Protein AF-A0A317ZR74-F1 (afdb_monomer_lite)

Radius of gyration: 25.2 Å; chains: 1; bounding box: 60×76×68 Å

Foldseek 3Di:
DDDDDDPVVVVVVVVVVPPPPPVPQDDVVVLLVVCPVVLVVFLPAFDPDLALLFPDAPVPLCVVLLLQLQLVVVVVNCVSLVVCVVVLPLVSLLVVLQVCLPPLVCVQVNLLSLLSSVLVVNLLSLVCQEPPDPSLVPRQQPPDHDPVSCVVSVNPPPDRDGSYYNVSVVSSLVSLVVVVVVPNLVSVVVVVVVVVLSRHPVSPSVLSVNCSVCVVSSHNPSVVVVLCVAWDQDPPVRATDGPDPVSVVSSLSSLSSNLSSNNLVSLLVNLRNCLQPDDLPPCSLVSNVLQLNLVSLVSSCVQQCDPVHNVPDQLLRLLLSQLLSCLSNVDCPSVCSVPDPPSPQDPVSSVVSNVVSVVSNVSRGHGRNDDSPPRSVVSHPD

pLDDT: mean 87.52, std 17.22, range [25.44, 98.75]

Structure (mmCIF, N/CA/C/O backbone):
data_AF-A0A317ZR74-F1
#
_entry.id   AF-A0A317ZR74-F1
#
loop_
_atom_site.group_PDB
_atom_site.id
_atom_site.type_symbol
_atom_site.label_atom_id
_atom_site.label_alt_id
_atom_site.label_comp_id
_atom_site.label_asym_id
_atom_site.label_entity_id
_atom_site.label_seq_id
_atom_site.pdbx_PDB_ins_code
_atom_site.Cartn_x
_atom_site.Cartn_y
_atom_site.Cartn_z
_atom_site.occupancy
_atom_site.B_iso_or_equiv
_atom_site.auth_seq_id
_atom_site.auth_comp_id
_atom_site.auth_asym_id
_atom_site.auth_atom_id
_atom_site.pdbx_PDB_model_num
ATOM 1 N N . MET A 1 1 ? 37.744 56.757 -29.478 1.00 31.23 1 MET A N 1
ATOM 2 C CA . MET A 1 1 ? 36.529 56.129 -28.914 1.00 31.23 1 MET A CA 1
ATOM 3 C C . MET A 1 1 ? 35.890 55.268 -29.986 1.00 31.23 1 MET A C 1
ATOM 5 O O . MET A 1 1 ? 35.156 55.768 -30.825 1.00 31.23 1 MET A O 1
ATOM 9 N N . THR A 1 2 ? 36.245 53.991 -30.012 1.00 25.44 2 THR A N 1
ATOM 10 C CA . THR A 1 2 ? 35.708 52.992 -30.938 1.00 25.44 2 THR A CA 1
ATOM 11 C C . THR A 1 2 ? 34.846 52.032 -30.126 1.00 25.44 2 THR A C 1
ATOM 13 O O . THR A 1 2 ? 35.337 51.338 -29.241 1.00 25.44 2 THR A O 1
ATOM 16 N N . PHE A 1 3 ? 33.536 52.047 -30.380 1.00 29.45 3 PHE A N 1
ATOM 17 C CA . PHE A 1 3 ? 32.583 51.124 -29.768 1.00 29.45 3 PHE A CA 1
ATOM 18 C C . PHE A 1 3 ? 32.804 49.715 -30.329 1.00 29.45 3 PHE A C 1
ATOM 20 O O . PHE A 1 3 ? 32.576 49.465 -31.513 1.00 29.45 3 PHE A O 1
ATOM 27 N N . TYR A 1 4 ? 33.231 48.789 -29.472 1.00 27.69 4 TYR A N 1
ATOM 28 C CA . TYR A 1 4 ? 33.306 47.366 -29.791 1.00 27.69 4 TYR A CA 1
ATOM 29 C C . TYR A 1 4 ? 31.882 46.783 -29.795 1.00 27.69 4 TYR A C 1
ATOM 31 O O . TYR A 1 4 ? 31.249 46.626 -28.751 1.00 27.69 4 TYR A O 1
ATOM 39 N N . ARG A 1 5 ? 31.347 46.492 -30.987 1.00 35.34 5 ARG A N 1
ATOM 40 C CA . ARG A 1 5 ? 30.096 45.740 -31.168 1.00 35.34 5 ARG A CA 1
ATOM 41 C C . ARG A 1 5 ? 30.362 44.269 -30.859 1.00 35.34 5 ARG A C 1
ATOM 43 O O . ARG A 1 5 ? 31.078 43.601 -31.596 1.00 35.34 5 ARG A O 1
ATOM 50 N N . ASN A 1 6 ? 29.773 43.776 -29.775 1.00 33.38 6 ASN A N 1
ATOM 51 C CA . ASN A 1 6 ? 29.879 42.385 -29.360 1.00 33.38 6 ASN A CA 1
ATOM 52 C C . ASN A 1 6 ? 29.002 41.471 -30.265 1.00 33.38 6 ASN A C 1
ATOM 54 O O . ASN A 1 6 ? 27.779 41.642 -30.284 1.00 33.38 6 ASN A O 1
ATOM 58 N N . PRO A 1 7 ? 29.579 40.496 -30.999 1.00 38.50 7 PRO A N 1
ATOM 59 C CA . PRO A 1 7 ? 28.842 39.578 -31.878 1.00 38.50 7 PRO A CA 1
ATOM 60 C C . PRO A 1 7 ? 27.993 38.530 -31.132 1.00 38.50 7 PRO A C 1
ATOM 62 O O . PRO A 1 7 ? 27.150 37.874 -31.745 1.00 38.50 7 PRO A O 1
ATOM 65 N N . TRP A 1 8 ? 28.133 38.411 -29.809 1.00 36.50 8 TRP A N 1
ATOM 66 C CA . TRP A 1 8 ? 27.355 37.486 -28.978 1.00 36.50 8 TRP A CA 1
ATOM 67 C C . TRP A 1 8 ? 25.913 37.958 -28.715 1.00 36.50 8 TRP A C 1
ATOM 69 O O . TRP A 1 8 ? 25.044 37.152 -28.387 1.00 36.50 8 TRP A O 1
ATOM 79 N N . ALA A 1 9 ? 25.611 39.241 -28.946 1.00 34.91 9 ALA A N 1
ATOM 80 C CA . ALA A 1 9 ? 24.276 39.800 -28.714 1.00 34.91 9 ALA A CA 1
ATOM 81 C C . ALA A 1 9 ? 23.217 39.347 -29.743 1.00 34.91 9 ALA A C 1
ATOM 83 O O . ALA A 1 9 ? 22.022 39.493 -29.497 1.00 34.91 9 ALA A O 1
ATOM 84 N N . ARG A 1 10 ? 23.624 38.774 -30.888 1.00 35.50 10 ARG A N 1
ATOM 85 C CA . ARG A 1 10 ? 22.688 38.276 -31.917 1.00 35.50 10 ARG A CA 1
ATOM 86 C C . ARG A 1 10 ? 22.263 36.819 -31.721 1.00 35.50 10 ARG A C 1
ATOM 88 O O . ARG A 1 10 ? 21.168 36.463 -32.141 1.00 35.50 10 ARG A O 1
ATOM 95 N N . TRP A 1 11 ? 23.058 36.008 -31.025 1.00 35.88 11 TRP A N 1
ATOM 96 C CA . TRP A 1 11 ? 22.705 34.612 -30.734 1.00 35.88 11 TRP A CA 1
ATOM 97 C C . TRP A 1 11 ? 21.828 34.463 -29.485 1.00 35.88 11 TRP A C 1
ATOM 99 O O . TRP A 1 11 ? 20.990 33.567 -29.432 1.00 35.88 11 TRP A O 1
ATOM 109 N N . ALA A 1 12 ? 21.916 35.405 -28.539 1.00 36.38 12 ALA A N 1
ATOM 110 C CA . ALA A 1 12 ? 20.999 35.473 -27.398 1.00 36.38 12 ALA A CA 1
ATOM 111 C C . ALA A 1 12 ? 19.546 35.791 -27.815 1.00 36.38 12 ALA A C 1
ATOM 113 O O . ALA A 1 12 ? 18.603 35.350 -27.165 1.00 36.38 12 ALA A O 1
ATOM 114 N N . ALA A 1 13 ? 19.351 36.502 -28.933 1.00 35.78 13 ALA A N 1
ATOM 115 C CA . ALA A 1 13 ? 18.021 36.840 -29.442 1.00 35.78 13 ALA A CA 1
ATOM 116 C C . ALA A 1 13 ? 17.365 35.710 -30.264 1.00 35.78 13 ALA A C 1
ATOM 118 O O . ALA A 1 13 ? 16.140 35.650 -30.320 1.00 35.78 13 ALA A O 1
ATOM 119 N N . LEU A 1 14 ? 18.145 34.792 -30.859 1.00 34.81 14 LEU A N 1
ATOM 120 C CA . LEU A 1 14 ? 17.600 33.619 -31.565 1.00 34.81 14 LEU A CA 1
ATOM 121 C C . LEU A 1 14 ? 17.382 32.402 -30.648 1.00 34.81 14 LEU A C 1
ATOM 123 O O . LEU A 1 14 ? 16.483 31.608 -30.906 1.00 34.81 14 LEU A O 1
ATOM 127 N N . GLY A 1 15 ? 18.153 32.264 -29.562 1.00 34.97 15 GLY A N 1
ATOM 128 C CA . GLY A 1 15 ? 17.985 31.173 -28.591 1.00 34.97 15 GLY A CA 1
ATOM 129 C C . GLY A 1 15 ? 16.793 31.346 -27.641 1.00 34.97 15 GLY A C 1
ATOM 130 O O . GLY A 1 15 ? 16.220 30.360 -27.187 1.00 34.97 15 GLY A O 1
ATOM 131 N N . CYS A 1 16 ? 16.369 32.585 -27.378 1.00 36.12 16 CYS A N 1
ATOM 132 C CA . CYS A 1 16 ? 15.245 32.872 -26.478 1.00 36.12 16 CYS A CA 1
ATOM 133 C C . CYS A 1 16 ? 13.857 32.793 -27.139 1.00 36.12 16 CYS A C 1
ATOM 135 O O . CYS A 1 16 ? 12.858 32.864 -26.428 1.00 36.12 16 CYS A O 1
ATOM 137 N N . LEU A 1 17 ? 13.762 32.614 -28.463 1.00 35.31 17 LEU A N 1
ATOM 138 C CA . LEU A 1 17 ? 12.467 32.522 -29.157 1.00 35.31 17 LEU A CA 1
ATOM 139 C C . LEU A 1 17 ? 11.985 31.085 -29.433 1.00 35.31 17 LEU A C 1
ATOM 141 O O . LEU A 1 17 ? 10.863 30.913 -29.899 1.00 35.31 17 LEU A O 1
ATOM 145 N N . LEU A 1 18 ? 12.781 30.055 -29.117 1.00 36.78 18 LEU A N 1
ATOM 146 C CA . LEU A 1 18 ? 12.437 28.642 -29.367 1.00 36.78 18 LEU A CA 1
ATOM 147 C C . LEU A 1 18 ? 12.151 27.807 -28.103 1.00 36.78 18 LEU A C 1
ATOM 149 O O . LEU A 1 18 ? 11.855 26.623 -28.218 1.00 36.78 18 LEU A O 1
ATOM 153 N N . MET A 1 19 ? 12.150 28.408 -26.907 1.00 40.16 19 MET A N 1
ATOM 154 C CA . MET A 1 19 ? 11.761 27.732 -25.652 1.00 40.16 19 MET A CA 1
ATOM 155 C C . MET A 1 19 ? 10.591 28.413 -24.927 1.00 40.16 19 MET A C 1
ATOM 157 O O . MET A 1 19 ? 10.515 28.420 -23.702 1.00 40.16 19 MET A O 1
ATOM 161 N N . LEU A 1 20 ? 9.649 28.975 -25.690 1.00 37.03 20 LEU A N 1
ATOM 162 C CA . LEU A 1 20 ? 8.372 29.490 -25.177 1.00 37.03 20 LEU A CA 1
ATOM 163 C C . LEU A 1 20 ? 7.161 28.737 -25.747 1.00 37.03 20 LEU A C 1
ATOM 165 O O . LEU A 1 20 ? 6.068 29.282 -25.831 1.00 37.03 20 LEU A O 1
ATOM 169 N N . ILE A 1 21 ? 7.327 27.453 -26.070 1.00 41.50 21 ILE A N 1
ATOM 170 C CA . ILE A 1 21 ? 6.215 26.507 -25.945 1.00 41.50 21 ILE A CA 1
ATOM 171 C C . ILE A 1 21 ? 6.414 25.836 -24.592 1.00 41.50 21 ILE A C 1
ATOM 173 O O . ILE A 1 21 ? 6.863 24.697 -24.493 1.00 41.50 21 ILE A O 1
ATOM 177 N N . THR A 1 22 ? 6.131 26.577 -23.520 1.00 42.84 22 THR A N 1
ATOM 178 C CA . THR A 1 22 ? 5.755 25.908 -22.280 1.00 42.84 22 THR A CA 1
ATOM 179 C C . THR A 1 22 ? 4.510 25.117 -22.655 1.00 42.84 22 THR A C 1
ATOM 181 O O . THR A 1 22 ? 3.455 25.689 -22.919 1.00 42.84 22 THR A O 1
ATOM 184 N N . ALA A 1 23 ? 4.642 23.802 -22.834 1.00 47.22 23 ALA A N 1
ATOM 185 C CA . ALA A 1 23 ? 3.470 22.953 -22.929 1.00 47.22 23 ALA A CA 1
ATOM 186 C C . ALA A 1 23 ? 2.698 23.216 -21.634 1.00 47.22 23 ALA A C 1
ATOM 188 O O . ALA A 1 23 ? 3.169 22.862 -20.553 1.00 47.22 23 ALA A O 1
ATOM 189 N N . CYS A 1 24 ? 1.595 23.966 -21.716 1.00 59.62 24 CYS A N 1
ATOM 190 C CA . CYS A 1 24 ? 0.760 24.227 -20.557 1.00 59.62 24 CYS A CA 1
ATOM 191 C C . CYS A 1 24 ? 0.446 22.870 -19.933 1.00 59.62 24 CYS A C 1
ATOM 193 O O . CYS A 1 24 ? -0.067 21.986 -20.625 1.00 59.62 24 CYS A O 1
ATOM 195 N N . LYS A 1 25 ? 0.807 22.693 -18.655 1.00 67.44 25 LYS A N 1
ATOM 196 C CA . LYS A 1 25 ? 0.519 21.463 -17.916 1.00 67.44 25 LYS A CA 1
ATOM 197 C C . LYS A 1 25 ? -0.962 21.112 -18.142 1.00 67.44 25 LYS A C 1
ATOM 199 O O . LYS A 1 25 ? -1.789 22.024 -18.015 1.00 67.44 25 LYS A O 1
ATOM 204 N N . PRO A 1 26 ? -1.304 19.862 -18.512 1.00 79.81 26 PRO A N 1
ATOM 205 C CA . PRO A 1 26 ? -2.685 19.495 -18.802 1.00 79.81 26 PRO A CA 1
ATOM 206 C C . PRO A 1 26 ? -3.620 19.927 -17.668 1.00 79.81 26 PRO A C 1
ATOM 208 O O . PRO A 1 26 ? -3.304 19.724 -16.496 1.00 79.81 26 PRO A O 1
ATOM 211 N N . ASN A 1 27 ? -4.742 20.563 -18.012 1.00 86.88 27 ASN A N 1
ATOM 212 C CA . ASN A 1 27 ? -5.733 21.002 -17.034 1.00 86.88 27 ASN A CA 1
ATOM 213 C C . ASN A 1 27 ? -6.585 19.798 -16.597 1.00 86.88 27 ASN A C 1
ATOM 215 O O . ASN A 1 27 ? -7.339 19.304 -17.438 1.00 86.88 27 ASN A O 1
ATOM 219 N N . PRO A 1 28 ? -6.551 19.371 -15.318 1.00 91.00 28 PRO A N 1
ATOM 220 C CA . PRO A 1 28 ? -7.302 18.200 -14.860 1.00 91.00 28 PRO A CA 1
ATOM 221 C C . PRO A 1 28 ? -8.818 18.303 -15.060 1.00 91.00 28 PRO A C 1
ATOM 223 O O . PRO A 1 28 ? -9.496 17.287 -15.154 1.00 91.00 28 PRO A O 1
ATOM 226 N N . GLN A 1 29 ? -9.364 19.518 -15.194 1.00 93.44 29 GLN A N 1
ATOM 227 C CA . GLN A 1 29 ? -10.785 19.710 -15.504 1.00 93.44 29 GLN A CA 1
ATOM 228 C C . GLN A 1 29 ? -11.183 19.051 -16.832 1.00 93.44 29 GLN A C 1
ATOM 230 O O . GLN A 1 29 ? -12.278 18.511 -16.961 1.00 93.44 29 GLN A O 1
ATOM 235 N N . ASN A 1 30 ? -10.276 19.074 -17.812 1.00 94.06 30 ASN A N 1
ATOM 236 C CA . ASN A 1 30 ? -10.508 18.506 -19.138 1.00 94.06 30 ASN A CA 1
ATOM 237 C C . ASN A 1 30 ? -10.466 16.973 -19.124 1.00 94.06 30 ASN A C 1
ATOM 239 O O . ASN A 1 30 ? -10.882 16.348 -20.096 1.00 94.06 30 ASN A O 1
ATOM 243 N N . ASP A 1 31 ? -9.967 16.371 -18.045 1.00 95.88 31 ASP A N 1
ATOM 244 C CA . ASP A 1 31 ? -9.859 14.924 -17.915 1.00 95.88 31 ASP A CA 1
ATOM 245 C C . ASP A 1 31 ? -11.181 14.294 -17.432 1.00 95.88 31 ASP A C 1
ATOM 247 O O . ASP A 1 31 ? -11.420 13.113 -17.678 1.00 95.88 31 ASP A O 1
ATOM 251 N N . ILE A 1 32 ? -12.065 15.067 -16.779 1.00 97.06 32 ILE A N 1
ATOM 252 C CA . ILE A 1 32 ? -13.319 14.573 -16.177 1.00 97.06 32 ILE A CA 1
ATOM 253 C C . ILE A 1 32 ? -14.154 13.726 -17.156 1.00 97.06 32 ILE A C 1
ATOM 255 O O . ILE A 1 32 ? -14.563 12.628 -16.763 1.00 97.06 32 ILE A O 1
ATOM 259 N N . PRO A 1 33 ? -14.400 14.153 -18.416 1.00 97.44 33 PRO A N 1
ATOM 260 C CA . PRO A 1 33 ? -15.201 13.373 -19.360 1.00 97.44 33 PRO A CA 1
ATOM 261 C C . PRO A 1 33 ? -14.651 11.967 -19.640 1.00 97.44 33 PRO A C 1
ATOM 263 O O . PRO A 1 33 ? -15.440 11.041 -19.811 1.00 97.44 33 PRO A O 1
ATOM 266 N N . TYR A 1 34 ? -13.327 11.772 -19.614 1.00 97.56 34 TYR A N 1
ATOM 267 C CA . TYR A 1 34 ? -12.697 10.471 -19.893 1.00 97.56 34 TYR A CA 1
ATOM 268 C C . TYR A 1 34 ? -13.039 9.418 -18.833 1.00 97.56 34 TYR A C 1
ATOM 270 O O . TYR A 1 34 ? -13.152 8.233 -19.136 1.00 97.56 34 TYR A O 1
ATOM 278 N N . PHE A 1 35 ? -13.261 9.845 -17.589 1.00 98.25 35 PHE A N 1
ATOM 279 C CA . PHE A 1 35 ? -13.570 8.951 -16.475 1.00 98.25 35 PHE A CA 1
ATOM 280 C C . PHE A 1 35 ? -15.071 8.779 -16.222 1.00 98.25 35 PHE A C 1
ATOM 282 O O . PHE A 1 35 ? -15.437 7.939 -15.402 1.00 98.25 35 PHE A O 1
ATOM 289 N N . GLN A 1 36 ? -15.954 9.537 -16.887 1.00 96.94 36 GLN A N 1
ATOM 290 C CA . GLN A 1 36 ? -17.391 9.536 -16.572 1.00 96.94 36 GLN A CA 1
ATOM 291 C C . GLN A 1 36 ? -18.010 8.138 -16.649 1.00 96.94 36 GLN A C 1
ATOM 293 O O . GLN A 1 36 ? -18.626 7.700 -15.677 1.00 96.94 36 GLN A O 1
ATOM 298 N N . ALA A 1 37 ? -17.801 7.424 -17.759 1.00 97.50 37 ALA A N 1
ATOM 299 C CA . ALA A 1 37 ? -18.329 6.072 -17.934 1.00 97.50 37 ALA A CA 1
ATOM 300 C C . ALA A 1 37 ? -17.749 5.097 -16.896 1.00 97.50 37 ALA A C 1
ATOM 302 O O . ALA A 1 37 ? -18.488 4.342 -16.268 1.00 97.50 37 ALA A O 1
ATOM 303 N N . PHE A 1 38 ? -16.435 5.168 -16.655 1.00 98.00 38 PHE A N 1
ATOM 304 C CA . PHE A 1 38 ? -15.756 4.337 -15.659 1.00 98.00 38 PHE A CA 1
ATOM 305 C C . PHE A 1 38 ? -16.308 4.557 -14.242 1.00 98.00 38 PHE A C 1
ATOM 307 O O . PHE A 1 38 ? -16.599 3.590 -13.540 1.00 98.00 38 PHE A O 1
ATOM 314 N N . ILE A 1 39 ? -16.495 5.815 -13.833 1.00 98.00 39 ILE A N 1
ATOM 315 C CA . ILE A 1 39 ? -17.042 6.168 -12.519 1.00 98.00 39 ILE A CA 1
ATOM 316 C C . ILE A 1 39 ? -18.491 5.696 -12.394 1.00 98.00 39 ILE A C 1
ATOM 318 O O . ILE A 1 39 ? -18.825 5.068 -11.395 1.00 98.00 39 ILE A O 1
ATOM 322 N N . GLN A 1 40 ? -19.346 5.988 -13.380 1.00 97.00 40 GLN A N 1
ATOM 323 C CA . GLN A 1 40 ? -20.765 5.607 -13.345 1.00 97.00 40 GLN A CA 1
ATOM 324 C C . GLN A 1 40 ? -20.948 4.095 -13.210 1.00 97.00 40 GLN A C 1
ATOM 326 O O . GLN A 1 40 ? -21.820 3.638 -12.476 1.00 97.00 40 GLN A O 1
ATOM 331 N N . GLU A 1 41 ? -20.106 3.323 -13.892 1.00 96.31 41 GLU A N 1
ATOM 332 C CA . GLU A 1 41 ? -20.169 1.871 -13.849 1.00 96.31 41 GLU A CA 1
ATOM 333 C C . GLU A 1 41 ? -19.687 1.289 -12.505 1.00 96.31 41 GLU A C 1
ATOM 335 O O . GLU A 1 41 ? -20.208 0.263 -12.074 1.00 96.31 41 GLU A O 1
ATOM 340 N N . ASN A 1 42 ? -18.715 1.917 -11.831 1.00 96.38 42 ASN A N 1
ATOM 341 C CA . ASN A 1 42 ? -17.979 1.265 -10.737 1.00 96.38 42 ASN A CA 1
ATOM 342 C C . ASN A 1 42 ? -18.142 1.911 -9.352 1.00 96.38 42 ASN A C 1
ATOM 344 O O . ASN A 1 42 ? -17.851 1.262 -8.353 1.00 96.38 42 ASN A O 1
ATOM 348 N N . ASN A 1 43 ? -18.622 3.152 -9.241 1.00 91.62 43 ASN A N 1
ATOM 349 C CA . ASN A 1 43 ? -18.680 3.874 -7.958 1.00 91.62 43 ASN A CA 1
ATOM 350 C C . ASN A 1 43 ? -19.657 3.288 -6.920 1.00 91.62 43 ASN A C 1
ATOM 352 O O . ASN A 1 43 ? -19.587 3.650 -5.748 1.00 91.62 43 ASN A O 1
ATOM 356 N N . HIS A 1 44 ? -20.570 2.418 -7.346 1.00 92.25 44 HIS A N 1
ATOM 357 C CA . HIS A 1 44 ? -21.580 1.767 -6.511 1.00 92.25 44 HIS A CA 1
ATOM 358 C C . HIS A 1 44 ? -21.293 0.276 -6.289 1.00 92.25 44 HIS A C 1
ATOM 360 O O . HIS A 1 44 ? -21.968 -0.362 -5.485 1.00 92.25 44 HIS A O 1
ATOM 366 N N . ARG A 1 45 ? -20.323 -0.294 -7.015 1.00 93.62 45 ARG A N 1
ATOM 367 C CA . ARG A 1 45 ? -19.923 -1.697 -6.875 1.00 93.62 45 ARG A CA 1
ATOM 368 C C . ARG A 1 45 ? -18.959 -1.808 -5.707 1.00 93.62 45 ARG A C 1
ATOM 370 O O . ARG A 1 45 ? -18.016 -1.027 -5.659 1.00 93.62 45 ARG A O 1
ATOM 377 N N . ILE A 1 46 ? -19.194 -2.759 -4.811 1.00 93.62 46 ILE A N 1
ATOM 378 C CA . ILE A 1 46 ? -18.320 -3.090 -3.680 1.00 93.62 46 ILE A CA 1
ATOM 379 C C . ILE A 1 46 ? -17.774 -4.491 -3.937 1.00 93.62 46 ILE A C 1
ATOM 381 O O . ILE A 1 46 ? -18.539 -5.384 -4.297 1.00 93.62 46 ILE A O 1
ATOM 385 N N . ALA A 1 47 ? -16.460 -4.662 -3.826 1.00 95.44 47 ALA A N 1
ATOM 386 C CA . ALA A 1 47 ? -15.814 -5.939 -4.082 1.00 95.44 47 ALA A CA 1
ATOM 387 C C . ALA A 1 47 ? -15.920 -6.867 -2.868 1.00 95.44 47 ALA A C 1
ATOM 389 O O . ALA A 1 47 ? -15.556 -6.484 -1.754 1.00 95.44 47 ALA A O 1
ATOM 390 N N . ASP A 1 48 ? -16.342 -8.107 -3.116 1.00 95.94 48 ASP A N 1
ATOM 391 C CA . ASP A 1 48 ? -16.427 -9.147 -2.086 1.00 95.94 48 ASP A CA 1
ATOM 392 C C . ASP A 1 48 ? -15.050 -9.717 -1.714 1.00 95.94 48 ASP A C 1
ATOM 394 O O . ASP A 1 48 ? -14.839 -10.127 -0.576 1.00 95.94 48 ASP A O 1
ATOM 398 N N . ASP A 1 49 ? -14.101 -9.745 -2.660 1.00 97.88 49 ASP A N 1
ATOM 399 C CA . ASP A 1 49 ? -12.731 -10.208 -2.415 1.00 97.88 49 ASP A CA 1
ATOM 400 C C . ASP A 1 49 ? -11.921 -9.108 -1.694 1.00 97.88 49 ASP A C 1
ATOM 402 O O . ASP A 1 49 ? -11.599 -8.078 -2.307 1.00 97.88 49 ASP A O 1
ATOM 406 N N . PRO A 1 50 ? -11.542 -9.297 -0.412 1.00 96.81 50 PRO A N 1
ATOM 407 C CA . PRO A 1 50 ? -10.768 -8.304 0.336 1.00 96.81 50 PRO A CA 1
ATOM 408 C C . PRO A 1 50 ? -9.354 -8.102 -0.224 1.00 96.81 50 PRO A C 1
ATOM 410 O O . PRO A 1 50 ? -8.726 -7.080 0.045 1.00 96.81 50 PRO A O 1
ATOM 413 N N . TYR A 1 51 ? -8.861 -9.044 -1.032 1.00 98.19 51 TYR A N 1
ATOM 414 C CA . TYR A 1 51 ? -7.527 -9.020 -1.621 1.00 98.19 51 TYR A CA 1
ATOM 415 C C . TYR A 1 51 ? -7.530 -8.627 -3.102 1.00 98.19 51 TYR A C 1
ATOM 417 O O . TYR A 1 51 ? -6.498 -8.756 -3.764 1.00 98.19 51 TYR A O 1
ATOM 425 N N . ILE A 1 52 ? -8.658 -8.148 -3.647 1.00 97.94 52 ILE A N 1
ATOM 426 C CA . ILE A 1 52 ? -8.782 -7.840 -5.082 1.00 97.94 52 ILE A CA 1
ATOM 427 C C . ILE A 1 52 ? -7.738 -6.826 -5.569 1.00 97.94 52 ILE A C 1
ATOM 429 O O . ILE A 1 52 ? -7.210 -6.977 -6.665 1.00 97.94 52 ILE A O 1
ATOM 433 N N . SER A 1 53 ? -7.388 -5.855 -4.721 1.00 97.44 53 SER A N 1
ATOM 434 C CA . SER A 1 53 ? -6.376 -4.824 -5.001 1.00 97.44 53 SER A CA 1
ATOM 435 C C . SER A 1 53 ? -5.008 -5.117 -4.381 1.00 97.44 53 SER A C 1
ATOM 437 O O . SER A 1 53 ? -4.143 -4.240 -4.353 1.00 97.44 53 SER A O 1
ATOM 439 N N . SER A 1 54 ? -4.821 -6.317 -3.828 1.00 97.69 54 SER A N 1
ATOM 440 C CA . SER A 1 54 ? -3.601 -6.690 -3.120 1.00 97.69 54 SER A CA 1
ATOM 441 C C . SER A 1 54 ? -2.496 -7.085 -4.101 1.00 97.69 54 SER A C 1
ATOM 443 O O . SER A 1 54 ? -2.723 -7.877 -5.015 1.00 97.69 54 SER A O 1
ATOM 445 N N . THR A 1 55 ? -1.283 -6.572 -3.900 1.00 96.12 55 THR A N 1
ATOM 446 C CA . THR A 1 55 ? -0.101 -6.862 -4.732 1.00 96.12 55 THR A CA 1
ATOM 447 C C . THR A 1 55 ? 0.440 -8.277 -4.524 1.00 96.12 55 THR A C 1
ATOM 449 O O . THR A 1 55 ? 1.140 -8.797 -5.394 1.00 96.12 55 THR A O 1
ATOM 452 N N . VAL A 1 56 ? 0.111 -8.874 -3.379 1.00 96.88 56 VAL A N 1
ATOM 453 C CA . VAL A 1 56 ? 0.351 -10.265 -2.968 1.00 96.88 56 VAL A CA 1
ATOM 454 C C . VAL A 1 56 ? -0.828 -10.732 -2.109 1.00 96.88 56 VAL A C 1
ATOM 456 O O . VAL A 1 56 ? -1.500 -9.910 -1.481 1.00 96.88 56 VAL A O 1
ATOM 459 N N . ARG A 1 57 ? -1.102 -12.033 -2.057 1.00 97.12 57 ARG A N 1
ATOM 460 C CA . ARG A 1 57 ? -2.247 -12.643 -1.361 1.00 97.12 57 ARG A CA 1
ATOM 461 C C . ARG A 1 57 ? -1.796 -13.637 -0.284 1.00 97.12 57 ARG A C 1
ATOM 463 O O . ARG A 1 57 ? -0.671 -14.128 -0.351 1.00 97.12 57 ARG A O 1
ATOM 470 N N . PRO A 1 58 ? -2.660 -13.982 0.692 1.00 97.62 58 PRO A N 1
ATOM 471 C CA . PRO A 1 58 ? -2.360 -15.051 1.640 1.00 97.62 58 PRO A CA 1
ATOM 472 C C . PRO A 1 58 ? -1.907 -16.330 0.928 1.00 97.62 58 PRO A C 1
ATOM 474 O O . PRO A 1 58 ? -2.561 -16.790 -0.007 1.00 97.62 58 PRO A O 1
ATOM 477 N N . GLY A 1 59 ? -0.789 -16.894 1.380 1.00 96.62 59 GLY A N 1
ATOM 478 C CA . GLY A 1 59 ? -0.130 -18.037 0.741 1.00 96.62 59 GLY A CA 1
ATOM 479 C C . GLY A 1 59 ? 1.050 -17.656 -0.159 1.00 96.62 59 GLY A C 1
ATOM 480 O O . GLY A 1 59 ? 1.945 -18.480 -0.339 1.00 96.62 59 GLY A O 1
ATOM 481 N N . ASP A 1 60 ? 1.121 -16.413 -0.650 1.00 97.06 60 ASP A N 1
ATOM 482 C CA . ASP A 1 60 ? 2.314 -15.922 -1.341 1.00 97.06 60 ASP A CA 1
ATOM 483 C C . ASP A 1 60 ? 3.469 -15.752 -0.350 1.00 97.06 60 ASP A C 1
ATOM 485 O O . ASP A 1 60 ? 3.298 -15.209 0.744 1.00 97.06 60 ASP A O 1
ATOM 489 N N . LYS A 1 61 ? 4.682 -16.141 -0.763 1.00 96.19 61 LYS A N 1
ATOM 490 C CA . LYS A 1 61 ? 5.886 -16.120 0.090 1.00 96.19 61 LYS A CA 1
ATOM 491 C C . LYS A 1 61 ? 6.159 -14.757 0.747 1.00 96.19 61 LYS A C 1
ATOM 493 O O . LYS A 1 61 ? 6.648 -14.699 1.868 1.00 96.19 61 LYS A O 1
ATOM 498 N N . MET A 1 62 ? 5.834 -13.663 0.053 1.00 97.06 62 MET A N 1
ATOM 499 C CA . MET A 1 62 ? 6.090 -12.297 0.518 1.00 97.06 62 MET A CA 1
ATOM 500 C C . MET A 1 62 ? 4.919 -11.688 1.294 1.00 97.06 62 MET A C 1
ATOM 502 O O . MET A 1 62 ? 5.083 -10.608 1.856 1.00 97.06 62 MET A O 1
ATOM 506 N N . TYR A 1 63 ? 3.749 -12.332 1.348 1.00 98.31 63 TYR A N 1
ATOM 507 C CA . TYR A 1 63 ? 2.532 -11.714 1.879 1.00 98.31 63 TYR A CA 1
ATOM 508 C C . TYR A 1 63 ? 2.685 -11.248 3.331 1.00 98.31 63 TYR A C 1
ATOM 510 O O . TYR A 1 63 ? 2.568 -10.054 3.601 1.00 98.31 63 TYR A O 1
ATOM 518 N N . GLU A 1 64 ? 3.037 -12.148 4.251 1.00 97.62 64 GLU A N 1
ATOM 519 C CA . GLU A 1 64 ? 3.181 -11.798 5.673 1.00 97.62 64 GLU A CA 1
ATOM 520 C C . GLU A 1 64 ? 4.293 -10.766 5.910 1.00 97.62 64 GLU A C 1
ATOM 522 O O . GLU A 1 64 ? 4.161 -9.873 6.752 1.00 97.62 64 GLU A O 1
ATOM 527 N N . ILE A 1 65 ? 5.369 -10.830 5.122 1.00 98.19 65 ILE A N 1
ATOM 528 C CA . ILE A 1 65 ? 6.471 -9.866 5.187 1.00 98.19 65 ILE A CA 1
ATOM 529 C C . ILE A 1 65 ? 5.965 -8.475 4.793 1.00 98.19 65 ILE A C 1
ATOM 531 O O . ILE A 1 65 ? 6.154 -7.519 5.545 1.00 98.19 65 ILE A O 1
ATOM 535 N N . LEU A 1 66 ? 5.287 -8.341 3.649 1.00 98.00 66 LEU A N 1
ATOM 536 C CA . LEU A 1 66 ? 4.814 -7.042 3.163 1.00 98.00 66 LEU A CA 1
ATOM 537 C C . LEU A 1 66 ? 3.689 -6.468 4.030 1.00 98.00 66 LEU A C 1
ATOM 539 O O . LEU A 1 66 ? 3.687 -5.262 4.287 1.00 98.00 66 LEU A O 1
ATOM 543 N N . VAL A 1 67 ? 2.797 -7.311 4.563 1.00 97.69 67 VAL A N 1
ATOM 544 C CA . VAL A 1 67 ? 1.806 -6.903 5.573 1.00 97.69 67 VAL A CA 1
ATOM 545 C C . VAL A 1 67 ? 2.502 -6.247 6.768 1.00 97.69 67 VAL A C 1
ATOM 547 O O . VAL A 1 67 ? 2.121 -5.151 7.189 1.00 97.69 67 VAL A O 1
ATOM 550 N N . ASN A 1 68 ? 3.551 -6.876 7.302 1.00 97.25 68 ASN A N 1
ATOM 551 C CA . ASN A 1 68 ? 4.251 -6.367 8.479 1.00 97.25 68 ASN A CA 1
ATOM 552 C C . ASN A 1 68 ? 5.158 -5.167 8.178 1.00 97.25 68 ASN A C 1
ATOM 554 O O . ASN A 1 68 ? 5.283 -4.285 9.031 1.00 97.25 68 ASN A O 1
ATOM 558 N N . ILE A 1 69 ? 5.692 -5.049 6.958 1.00 97.06 69 ILE A N 1
ATOM 559 C CA . ILE A 1 69 ? 6.347 -3.818 6.495 1.00 97.06 69 ILE A CA 1
ATOM 560 C C . ILE A 1 69 ? 5.353 -2.646 6.521 1.00 97.06 69 ILE A C 1
ATOM 562 O O . ILE A 1 69 ? 5.685 -1.590 7.059 1.00 97.06 69 ILE A O 1
ATOM 566 N N . GLN A 1 70 ? 4.128 -2.818 6.009 1.00 95.88 70 GLN A N 1
ATOM 567 C CA . GLN A 1 70 ? 3.110 -1.751 6.007 1.00 95.88 70 GLN A CA 1
ATOM 568 C C . GLN A 1 70 ? 2.683 -1.317 7.412 1.00 95.88 70 GLN A C 1
ATOM 570 O O . GLN A 1 70 ? 2.359 -0.151 7.641 1.00 95.88 70 GLN A O 1
ATOM 575 N N . ARG A 1 71 ? 2.711 -2.255 8.359 1.00 94.81 71 ARG A N 1
ATOM 576 C CA . ARG A 1 71 ? 2.404 -2.030 9.779 1.00 94.81 71 ARG A CA 1
ATOM 577 C C . ARG A 1 71 ? 3.579 -1.454 10.572 1.00 94.81 71 ARG A C 1
ATOM 579 O O . ARG A 1 71 ? 3.396 -1.053 11.717 1.00 94.81 71 ARG A O 1
ATOM 586 N N . GLY A 1 72 ? 4.781 -1.438 9.992 1.00 93.44 72 GLY A N 1
ATOM 587 C CA . GLY A 1 72 ? 6.009 -1.040 10.680 1.00 93.44 72 GLY A CA 1
ATOM 588 C C . GLY A 1 72 ? 6.492 -2.039 11.739 1.00 93.44 72 GLY A C 1
ATOM 589 O O . GLY A 1 72 ? 7.270 -1.658 12.613 1.00 93.44 72 GLY A O 1
ATOM 590 N N . ASN A 1 73 ? 6.061 -3.304 11.674 1.00 94.38 73 ASN A N 1
ATOM 591 C CA . ASN A 1 73 ? 6.465 -4.361 12.605 1.00 94.38 73 ASN A CA 1
ATOM 592 C C . ASN A 1 73 ? 7.812 -4.981 12.187 1.00 94.38 73 ASN A C 1
ATOM 594 O O . ASN A 1 73 ? 7.889 -6.126 11.743 1.00 94.38 73 ASN A O 1
ATOM 598 N N . TRP A 1 74 ? 8.885 -4.193 12.295 1.00 93.44 74 TRP A N 1
ATOM 599 C CA . TRP A 1 74 ? 10.225 -4.584 11.842 1.00 93.44 74 TRP A CA 1
ATOM 600 C C . TRP A 1 74 ? 10.780 -5.870 12.472 1.00 93.44 74 TRP A C 1
ATOM 602 O O . TRP A 1 74 ? 11.376 -6.641 11.726 1.00 93.44 74 TRP A O 1
ATOM 612 N N . PRO A 1 75 ? 10.592 -6.158 13.779 1.00 93.31 75 PRO A N 1
ATOM 613 C CA . PRO A 1 75 ? 11.072 -7.413 14.360 1.00 93.31 75 PRO A CA 1
ATOM 614 C C . PRO A 1 75 ? 10.520 -8.654 13.647 1.00 93.31 75 PRO A C 1
ATOM 616 O O . PRO A 1 75 ? 11.288 -9.545 13.298 1.00 93.31 75 PRO A O 1
ATOM 619 N N . LEU A 1 76 ? 9.213 -8.676 13.360 1.00 95.12 76 LEU A N 1
ATOM 620 C CA . LEU A 1 76 ? 8.587 -9.792 12.650 1.00 95.12 76 LEU A CA 1
ATOM 621 C C . LEU A 1 76 ? 8.981 -9.826 11.165 1.00 95.12 76 LEU A C 1
ATOM 623 O O . LEU A 1 76 ? 9.129 -10.899 10.589 1.00 95.12 76 LEU A O 1
ATOM 627 N N . VAL A 1 77 ? 9.196 -8.660 10.542 1.00 97.12 77 VAL A N 1
ATOM 628 C CA . VAL A 1 77 ? 9.739 -8.589 9.174 1.00 97.12 77 VAL A CA 1
ATOM 629 C C . VAL A 1 77 ? 11.100 -9.282 9.092 1.00 97.12 77 VAL A C 1
ATOM 631 O O . VAL A 1 77 ? 11.299 -10.077 8.182 1.00 97.12 77 VAL A O 1
ATOM 634 N N . GLU A 1 78 ? 12.019 -9.017 10.026 1.00 95.56 78 GLU A N 1
ATOM 635 C CA . GLU A 1 78 ? 13.338 -9.670 10.056 1.00 95.56 78 GLU A CA 1
ATOM 636 C C . GLU A 1 78 ? 13.217 -11.186 10.247 1.00 95.56 78 GLU A C 1
ATOM 638 O O . GLU A 1 78 ? 13.819 -11.945 9.490 1.00 95.56 78 GLU A O 1
ATOM 643 N N . GLU A 1 79 ? 12.406 -11.622 11.217 1.00 96.88 79 GLU A N 1
ATOM 644 C CA . GLU A 1 79 ? 12.180 -13.042 11.519 1.00 96.88 79 GLU A CA 1
ATOM 645 C C . GLU A 1 79 ? 11.707 -13.827 10.288 1.00 96.88 79 GLU A C 1
ATOM 647 O O . GLU A 1 79 ? 12.199 -14.922 10.020 1.00 96.88 79 GLU A O 1
ATOM 652 N N . LEU A 1 80 ? 10.785 -13.249 9.514 1.00 97.50 80 LEU A N 1
ATOM 653 C CA . LEU A 1 80 ? 10.220 -13.885 8.324 1.00 97.50 80 LEU A CA 1
ATOM 654 C C . LEU A 1 80 ? 11.130 -13.777 7.093 1.00 97.50 80 LEU A C 1
ATOM 656 O O . LEU A 1 80 ? 11.132 -14.668 6.244 1.00 97.50 80 LEU A O 1
ATOM 660 N N . LEU A 1 81 ? 11.881 -12.683 6.962 1.00 97.38 81 LEU A N 1
ATOM 661 C CA . LEU A 1 81 ? 12.669 -12.397 5.764 1.00 97.38 81 LEU A CA 1
ATOM 662 C C . LEU A 1 81 ? 14.021 -13.120 5.756 1.00 97.38 81 LEU A C 1
ATOM 664 O O . LEU A 1 81 ? 14.459 -13.557 4.690 1.00 97.38 81 LEU A O 1
ATOM 668 N N . ILE A 1 82 ? 14.680 -13.257 6.913 1.00 96.75 82 ILE A N 1
ATOM 669 C CA . ILE A 1 82 ? 16.020 -13.861 7.019 1.00 96.75 82 ILE A CA 1
ATOM 670 C C . ILE A 1 82 ? 16.070 -15.281 6.426 1.00 96.75 82 ILE A C 1
ATOM 672 O O . ILE A 1 82 ? 16.927 -15.504 5.570 1.00 96.75 82 ILE A O 1
ATOM 676 N N . PRO A 1 83 ? 15.151 -16.214 6.754 1.00 97.62 83 PRO A N 1
ATOM 677 C CA . PRO A 1 83 ? 15.188 -17.564 6.187 1.00 97.62 83 PRO A CA 1
ATOM 678 C C . PRO A 1 83 ? 15.100 -17.590 4.655 1.00 97.62 83 PRO A C 1
ATOM 680 O O . PRO A 1 83 ? 15.745 -18.412 4.004 1.00 97.62 83 PRO A O 1
ATOM 683 N N . LEU A 1 84 ? 14.338 -16.669 4.052 1.00 97.62 84 LEU A N 1
ATOM 684 C CA . LEU A 1 84 ? 14.234 -16.570 2.593 1.00 97.62 84 LEU A CA 1
ATOM 685 C C . LEU A 1 84 ? 15.538 -16.057 1.971 1.00 97.62 84 LEU A C 1
ATOM 687 O O . LEU A 1 84 ? 15.960 -16.558 0.928 1.00 97.62 84 LEU A O 1
ATOM 691 N N . VAL A 1 85 ? 16.206 -15.102 2.622 1.00 96.50 85 VAL A N 1
ATOM 692 C CA . VAL A 1 85 ? 17.529 -14.616 2.199 1.00 96.50 85 VAL A CA 1
ATOM 693 C C . VAL A 1 85 ? 18.578 -15.725 2.304 1.00 96.50 85 VAL A C 1
ATOM 695 O O . VAL A 1 85 ? 19.366 -15.891 1.376 1.00 96.50 85 VAL A O 1
ATOM 698 N N . GLU A 1 86 ? 18.564 -16.512 3.381 1.00 95.75 86 GLU A N 1
ATOM 699 C CA . GLU A 1 86 ? 19.462 -17.662 3.571 1.00 95.75 86 GLU A CA 1
ATOM 700 C C . GLU A 1 86 ? 19.215 -18.774 2.543 1.00 95.75 86 GLU A C 1
ATOM 702 O O . GLU A 1 86 ? 20.160 -19.415 2.091 1.00 95.75 86 GLU A O 1
ATOM 707 N N . SER A 1 87 ? 17.965 -18.955 2.103 1.00 95.75 87 SER A N 1
ATOM 708 C CA . SER A 1 87 ? 17.613 -19.838 0.978 1.00 95.75 87 SER A CA 1
ATOM 709 C C . SER A 1 87 ? 17.960 -19.263 -0.405 1.00 95.75 87 SER A C 1
ATOM 711 O O . SER A 1 87 ? 17.633 -19.847 -1.437 1.00 95.75 87 SER A O 1
ATOM 713 N N . GLU A 1 88 ? 18.612 -18.102 -0.425 1.00 94.88 88 GLU A N 1
ATOM 714 C CA . GLU A 1 88 ? 18.978 -17.339 -1.606 1.00 94.88 88 GLU A CA 1
ATOM 715 C C . GLU A 1 88 ? 17.808 -16.941 -2.525 1.00 94.88 88 GLU A C 1
ATOM 717 O O . GLU A 1 88 ? 17.964 -16.887 -3.755 1.00 94.88 88 GLU A O 1
ATOM 722 N N . ASP A 1 89 ? 16.635 -16.649 -1.957 1.00 97.50 89 ASP A N 1
ATOM 723 C CA . ASP A 1 89 ? 15.502 -16.150 -2.733 1.00 97.50 89 ASP A CA 1
ATOM 724 C C . ASP A 1 89 ? 15.815 -14.745 -3.296 1.00 97.50 89 ASP A C 1
ATOM 726 O O . ASP A 1 89 ? 16.102 -13.809 -2.536 1.00 97.50 89 ASP A O 1
ATOM 730 N N . PRO A 1 90 ? 15.758 -14.551 -4.630 1.00 96.75 90 PRO A N 1
ATOM 731 C CA . PRO A 1 90 ? 16.195 -13.305 -5.248 1.00 96.75 90 PRO A CA 1
ATOM 732 C C . PRO A 1 90 ? 15.298 -12.113 -4.896 1.00 96.75 90 PRO A C 1
ATOM 734 O O . PRO A 1 90 ? 15.773 -10.975 -4.899 1.00 96.75 90 PRO A O 1
ATOM 737 N N . GLU A 1 91 ? 14.014 -12.329 -4.613 1.00 97.06 91 GLU A N 1
ATOM 738 C CA . GLU A 1 91 ? 13.094 -11.258 -4.231 1.00 97.06 91 GLU A CA 1
ATOM 739 C C . GLU A 1 91 ? 13.317 -10.847 -2.773 1.00 97.06 91 GLU A C 1
ATOM 741 O O . GLU A 1 91 ? 13.429 -9.652 -2.481 1.00 97.06 91 GLU A O 1
ATOM 746 N N . ALA A 1 92 ? 13.478 -11.823 -1.875 1.00 97.62 92 ALA A N 1
ATOM 747 C CA . ALA A 1 92 ? 13.800 -11.582 -0.473 1.00 97.62 92 ALA A CA 1
ATOM 748 C C . ALA A 1 92 ? 15.113 -10.801 -0.316 1.00 97.62 92 ALA A C 1
ATOM 750 O O . ALA A 1 92 ? 15.159 -9.820 0.428 1.00 97.62 92 ALA A O 1
ATOM 751 N N . MET A 1 93 ? 16.150 -11.154 -1.084 1.00 97.25 93 MET A N 1
ATOM 752 C CA . MET A 1 93 ? 17.417 -10.409 -1.132 1.00 97.25 93 MET A CA 1
ATOM 753 C C . MET A 1 93 ? 17.218 -8.933 -1.499 1.00 97.25 93 MET A C 1
ATOM 755 O O . MET A 1 93 ? 17.820 -8.053 -0.881 1.00 97.25 93 MET A O 1
ATOM 759 N N . VAL A 1 94 ? 16.348 -8.633 -2.472 1.00 97.12 94 VAL A N 1
ATOM 760 C CA . VAL A 1 94 ? 16.034 -7.245 -2.852 1.00 97.12 94 VAL A CA 1
ATOM 761 C C . VAL A 1 94 ? 15.296 -6.523 -1.726 1.00 97.12 94 VAL A C 1
ATOM 763 O O . VAL A 1 94 ? 15.620 -5.371 -1.432 1.00 97.12 94 VAL A O 1
ATOM 766 N N . TRP A 1 95 ? 14.326 -7.160 -1.070 1.00 97.38 95 TRP A N 1
ATOM 767 C CA . TRP A 1 95 ? 13.633 -6.548 0.067 1.00 97.38 95 TRP A CA 1
ATOM 768 C C . TRP A 1 95 ? 14.574 -6.280 1.240 1.00 97.38 95 TRP A C 1
ATOM 770 O O . TRP A 1 95 ? 14.604 -5.153 1.742 1.00 97.38 95 TRP A O 1
ATOM 780 N N . TYR A 1 96 ? 15.414 -7.250 1.599 1.00 96.06 96 TYR A N 1
ATOM 781 C CA . TYR A 1 96 ? 16.421 -7.114 2.651 1.00 96.06 96 TYR A CA 1
ATOM 782 C C . TYR A 1 96 ? 17.384 -5.963 2.355 1.00 96.06 96 TYR A C 1
ATOM 784 O O . TYR A 1 96 ? 17.602 -5.079 3.192 1.00 96.06 96 TYR A O 1
ATOM 792 N N . ALA A 1 97 ? 17.889 -5.914 1.118 1.00 94.50 97 ALA A N 1
ATOM 793 C CA . ALA A 1 97 ? 18.729 -4.831 0.632 1.00 94.50 97 ALA A CA 1
ATOM 794 C C . ALA A 1 97 ? 18.067 -3.466 0.849 1.00 94.50 97 ALA A C 1
ATOM 796 O O . ALA A 1 97 ? 18.674 -2.562 1.424 1.00 94.50 97 ALA A O 1
ATOM 797 N N . ARG A 1 98 ? 16.804 -3.311 0.438 1.00 94.12 98 ARG A N 1
ATOM 798 C CA . ARG A 1 98 ? 16.076 -2.038 0.542 1.00 94.12 98 ARG A CA 1
ATOM 799 C C . ARG A 1 98 ? 15.780 -1.637 1.991 1.00 94.12 98 ARG A C 1
ATOM 801 O O . ARG A 1 98 ? 15.833 -0.444 2.300 1.00 94.12 98 ARG A O 1
ATOM 808 N N . ILE A 1 99 ? 15.487 -2.593 2.874 1.00 94.25 99 ILE A N 1
ATOM 809 C CA . ILE A 1 99 ? 15.241 -2.341 4.304 1.00 94.25 99 ILE A CA 1
ATOM 810 C C . ILE A 1 99 ? 16.506 -1.772 4.958 1.00 94.25 99 ILE A C 1
ATOM 812 O O . ILE A 1 99 ? 16.458 -0.724 5.612 1.00 94.25 99 ILE A O 1
ATOM 816 N N . HIS A 1 100 ? 17.656 -2.399 4.706 1.00 93.19 100 HIS A N 1
ATOM 817 C CA . HIS A 1 100 ? 18.901 -2.102 5.411 1.00 93.19 100 HIS A CA 1
ATOM 818 C C . HIS A 1 100 ? 19.834 -1.103 4.732 1.00 93.19 100 HIS A C 1
ATOM 820 O O . HIS A 1 100 ? 20.868 -0.769 5.306 1.00 93.19 100 HIS A O 1
ATOM 826 N N . ILE A 1 101 ? 19.499 -0.588 3.547 1.00 89.06 101 ILE A N 1
ATOM 827 C CA . ILE A 1 101 ? 20.398 0.265 2.747 1.00 89.06 101 ILE A CA 1
ATOM 828 C C . ILE A 1 101 ? 20.904 1.525 3.483 1.00 89.06 101 ILE A C 1
ATOM 830 O O . ILE A 1 101 ? 21.982 2.053 3.195 1.00 89.06 101 ILE A O 1
ATOM 834 N N . ASN A 1 102 ? 20.147 2.005 4.475 1.00 87.44 102 ASN A N 1
ATOM 835 C CA . ASN A 1 102 ? 20.548 3.131 5.324 1.00 87.44 102 ASN A CA 1
ATOM 836 C C . ASN A 1 102 ? 21.649 2.768 6.336 1.00 87.44 102 ASN A C 1
ATOM 838 O O . ASN A 1 102 ? 22.370 3.665 6.770 1.00 87.44 102 ASN A O 1
ATOM 842 N N . ASN A 1 103 ? 21.809 1.493 6.693 1.00 88.69 103 ASN A N 1
ATOM 843 C CA . ASN A 1 103 ? 22.857 1.030 7.590 1.00 88.69 103 ASN A CA 1
ATOM 844 C C . ASN A 1 103 ? 24.187 0.927 6.832 1.00 88.69 103 ASN A C 1
ATOM 846 O O . ASN A 1 103 ? 24.397 0.012 6.037 1.00 88.69 103 ASN A O 1
ATOM 850 N N . ILE A 1 104 ? 25.100 1.863 7.107 1.00 82.56 104 ILE A N 1
ATOM 851 C CA . ILE A 1 104 ? 26.404 1.945 6.439 1.00 82.56 104 ILE A CA 1
ATOM 852 C C . ILE A 1 104 ? 27.225 0.655 6.569 1.00 82.56 104 ILE A C 1
ATOM 854 O O . ILE A 1 104 ? 27.872 0.254 5.604 1.00 82.56 104 ILE A O 1
ATOM 858 N N . ASN A 1 105 ? 27.126 -0.034 7.709 1.00 84.25 105 ASN A N 1
ATOM 859 C CA . ASN A 1 105 ? 27.897 -1.245 7.990 1.00 84.25 105 ASN A CA 1
ATOM 860 C C . ASN A 1 105 ? 27.408 -2.448 7.175 1.00 84.25 105 ASN A C 1
ATOM 862 O O . ASN A 1 105 ? 28.190 -3.349 6.904 1.00 84.25 105 ASN A O 1
ATOM 866 N N . LYS A 1 106 ? 2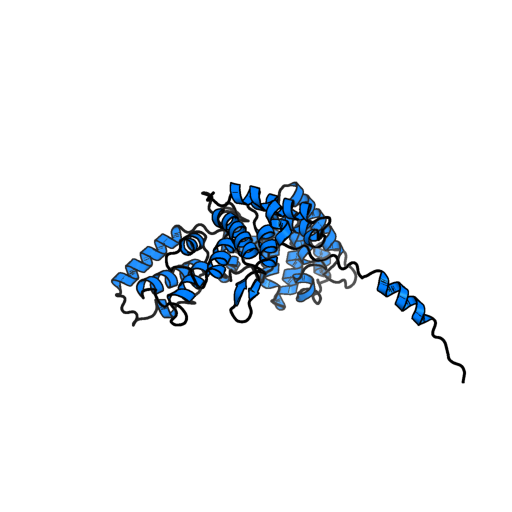6.140 -2.441 6.741 1.00 85.88 106 LYS A N 1
ATOM 867 C CA . LYS A 1 106 ? 25.552 -3.504 5.914 1.00 85.88 106 LYS A CA 1
ATOM 868 C C . LYS A 1 106 ? 25.717 -3.263 4.410 1.00 85.88 106 LYS A C 1
ATOM 870 O O . LYS A 1 106 ? 25.363 -4.125 3.618 1.00 85.88 106 LYS A O 1
ATOM 875 N N . ARG A 1 107 ? 26.232 -2.107 3.966 1.00 83.19 107 ARG A N 1
ATOM 876 C CA . ARG A 1 107 ? 26.221 -1.742 2.531 1.00 83.19 107 ARG A CA 1
ATOM 877 C C . ARG A 1 107 ? 27.015 -2.692 1.640 1.00 83.19 107 ARG A C 1
ATOM 879 O O . ARG A 1 107 ? 26.609 -2.904 0.502 1.00 83.19 107 ARG A O 1
ATOM 886 N N . ARG A 1 108 ? 28.118 -3.256 2.142 1.00 79.88 108 ARG A N 1
ATOM 887 C CA . ARG A 1 108 ? 28.890 -4.266 1.405 1.00 79.88 108 ARG A CA 1
ATOM 888 C C . ARG A 1 108 ? 28.053 -5.525 1.175 1.00 79.88 108 ARG A C 1
ATOM 890 O O . ARG A 1 108 ? 27.954 -5.976 0.040 1.00 79.88 108 ARG A O 1
ATOM 897 N N . ASP A 1 109 ? 27.410 -6.026 2.224 1.00 84.19 109 ASP A N 1
ATOM 898 C CA . ASP A 1 109 ? 26.573 -7.228 2.160 1.00 84.19 109 ASP A CA 1
ATOM 899 C C . ASP A 1 109 ? 25.341 -6.993 1.284 1.00 84.19 109 ASP A C 1
ATOM 901 O O . ASP A 1 109 ? 24.974 -7.832 0.472 1.00 84.19 109 ASP A O 1
ATOM 905 N N . ILE A 1 110 ? 24.746 -5.803 1.368 1.00 89.06 110 ILE A N 1
ATOM 906 C CA . ILE A 1 110 ? 23.627 -5.404 0.512 1.00 89.06 110 ILE A CA 1
ATOM 907 C C . ILE A 1 110 ? 24.038 -5.379 -0.960 1.00 89.06 110 ILE A C 1
ATOM 909 O O . ILE A 1 110 ? 23.293 -5.853 -1.816 1.00 89.06 110 ILE A O 1
ATOM 913 N N . LEU A 1 111 ? 25.218 -4.838 -1.266 1.00 85.50 111 LEU A N 1
ATOM 914 C CA . LEU A 1 111 ? 25.735 -4.845 -2.627 1.00 85.50 111 LEU A CA 1
ATOM 915 C C . LEU A 1 111 ? 25.951 -6.282 -3.118 1.00 85.50 111 LEU A C 1
ATOM 917 O O . LEU A 1 111 ? 25.565 -6.588 -4.242 1.00 85.50 111 LEU A O 1
ATOM 921 N N . LEU A 1 112 ? 26.501 -7.167 -2.282 1.00 84.38 112 LEU A N 1
ATOM 922 C CA . LEU A 1 112 ? 26.631 -8.592 -2.597 1.00 84.38 112 LEU A CA 1
ATOM 923 C C . LEU A 1 112 ? 25.262 -9.227 -2.896 1.00 84.38 112 LEU A C 1
ATOM 925 O O . LEU A 1 112 ? 25.102 -9.839 -3.948 1.00 84.38 112 LEU A O 1
ATOM 929 N N . MET A 1 113 ? 24.263 -9.021 -2.035 1.00 89.81 113 MET A N 1
ATOM 930 C CA . MET A 1 113 ? 22.913 -9.576 -2.213 1.00 89.81 113 MET A CA 1
ATOM 931 C C . MET A 1 113 ? 22.230 -9.073 -3.487 1.00 89.81 113 MET A C 1
ATOM 933 O O . MET A 1 113 ? 21.598 -9.849 -4.201 1.00 89.81 113 MET A O 1
ATOM 937 N N . LEU A 1 114 ? 22.367 -7.783 -3.813 1.00 91.88 114 LEU A N 1
ATOM 938 C CA . LEU A 1 114 ? 21.840 -7.241 -5.067 1.00 91.88 114 LEU A CA 1
ATOM 939 C C . LEU A 1 114 ? 22.540 -7.869 -6.280 1.00 91.88 114 LEU A C 1
ATOM 941 O O . LEU A 1 114 ? 21.867 -8.182 -7.259 1.00 91.88 114 LEU A O 1
ATOM 945 N N . ASN A 1 115 ? 23.852 -8.116 -6.206 1.00 88.00 115 ASN A N 1
ATOM 946 C CA . ASN A 1 115 ? 24.586 -8.817 -7.264 1.00 88.00 115 ASN A CA 1
ATOM 947 C C . ASN A 1 115 ? 24.217 -10.307 -7.377 1.00 88.00 115 ASN A C 1
ATOM 949 O O . ASN A 1 115 ? 24.125 -10.839 -8.478 1.00 88.00 115 ASN A O 1
ATOM 953 N N . GLN A 1 116 ? 23.923 -10.989 -6.274 1.00 90.00 116 GLN A N 1
ATOM 954 C CA . GLN A 1 116 ? 23.406 -12.360 -6.325 1.00 90.00 116 GLN A CA 1
ATOM 955 C C . GLN A 1 116 ? 22.001 -12.404 -6.939 1.00 90.00 116 GLN A C 1
ATOM 957 O O . GLN A 1 116 ? 21.716 -13.227 -7.806 1.00 90.00 116 GLN A O 1
ATOM 962 N N . SER A 1 117 ? 21.129 -11.477 -6.542 1.00 94.69 117 SER A N 1
ATOM 963 C CA . SER A 1 117 ? 19.768 -11.385 -7.070 1.00 94.69 117 SER A CA 1
ATOM 964 C C . SER A 1 117 ? 19.742 -11.036 -8.565 1.00 94.69 117 SER A C 1
ATOM 966 O O . SER A 1 117 ? 18.989 -11.650 -9.325 1.00 94.69 117 SER A O 1
ATOM 968 N N . LEU A 1 118 ? 20.601 -10.116 -9.027 1.00 90.88 118 LEU A N 1
ATOM 969 C CA . LEU A 1 118 ? 20.700 -9.803 -10.459 1.00 90.88 118 LEU A CA 1
ATOM 970 C C . LEU A 1 118 ? 21.293 -10.965 -11.265 1.00 90.88 118 LEU A C 1
ATOM 972 O O . LEU A 1 118 ? 20.835 -11.197 -12.378 1.00 90.88 118 LEU A O 1
ATOM 976 N N . ALA A 1 119 ? 22.244 -11.733 -10.713 1.00 88.56 119 ALA A N 1
ATOM 977 C CA . ALA A 1 119 ? 22.778 -12.929 -11.373 1.00 88.56 119 ALA A CA 1
ATOM 978 C C . ALA A 1 119 ? 21.694 -14.002 -11.593 1.00 88.56 119 ALA A C 1
ATOM 980 O O . ALA A 1 119 ? 21.768 -14.779 -12.542 1.00 88.56 119 ALA A O 1
ATOM 981 N N . LYS A 1 120 ? 20.640 -13.994 -10.765 1.00 92.94 120 LYS A N 1
ATOM 982 C CA . LYS A 1 120 ? 19.422 -14.806 -10.933 1.00 92.94 120 LYS A CA 1
ATOM 983 C C . LYS A 1 120 ? 18.375 -14.159 -11.859 1.00 92.94 120 LYS A C 1
ATOM 985 O O . LYS A 1 120 ? 17.250 -14.641 -11.941 1.00 92.94 120 LYS A O 1
ATOM 990 N N . GLY A 1 121 ? 18.721 -13.071 -12.549 1.00 90.38 121 GLY A N 1
ATOM 991 C CA . GLY A 1 121 ? 17.865 -12.395 -13.525 1.00 90.38 121 GLY A CA 1
ATOM 992 C C . GLY A 1 121 ? 16.804 -11.468 -12.928 1.00 90.38 121 GLY A C 1
ATOM 993 O O . GLY A 1 121 ? 15.866 -11.111 -13.635 1.00 90.38 121 GLY A O 1
ATOM 994 N N . ASN A 1 122 ? 16.907 -11.063 -11.655 1.00 95.88 122 ASN A N 1
ATOM 995 C CA . ASN A 1 122 ? 15.880 -10.227 -11.025 1.00 95.88 122 ASN A CA 1
ATOM 996 C C . ASN A 1 122 ? 15.923 -8.762 -11.531 1.00 95.88 122 ASN A C 1
ATOM 998 O O . ASN A 1 122 ? 16.863 -8.027 -11.196 1.00 95.88 122 ASN A O 1
ATOM 1002 N N . PRO A 1 123 ? 14.893 -8.269 -12.253 1.00 97.31 123 PRO A N 1
ATOM 1003 C CA . PRO A 1 123 ? 14.871 -6.900 -12.777 1.00 97.31 123 PRO A CA 1
ATOM 1004 C C . PRO A 1 123 ? 14.835 -5.822 -11.692 1.00 97.31 123 PRO A C 1
ATOM 1006 O O . PRO A 1 123 ? 15.360 -4.724 -11.892 1.00 97.31 123 PRO A O 1
ATOM 1009 N N . HIS A 1 124 ? 14.297 -6.121 -10.506 1.00 97.00 124 HIS A N 1
ATOM 1010 C CA . HIS A 1 124 ? 14.349 -5.177 -9.395 1.00 97.00 124 HIS A CA 1
ATOM 1011 C C . HIS A 1 124 ? 15.775 -4.985 -8.877 1.00 97.00 124 HIS A C 1
ATOM 1013 O O . HIS A 1 124 ? 16.130 -3.860 -8.528 1.00 97.00 124 HIS A O 1
ATOM 1019 N N . ALA A 1 125 ? 16.613 -6.025 -8.870 1.00 95.81 125 ALA A N 1
ATOM 1020 C CA . ALA A 1 125 ? 18.013 -5.897 -8.471 1.00 95.81 125 ALA A CA 1
ATOM 1021 C C . ALA A 1 125 ? 18.801 -5.029 -9.465 1.00 95.81 125 ALA A C 1
ATOM 1023 O O . ALA A 1 125 ? 19.479 -4.087 -9.046 1.00 95.81 125 ALA A O 1
ATOM 1024 N N . TYR A 1 126 ? 18.609 -5.257 -10.772 1.00 94.75 126 TYR A N 1
ATOM 1025 C CA . TYR A 1 126 ? 19.134 -4.379 -11.822 1.00 94.75 126 TYR A CA 1
ATOM 1026 C C . TYR A 1 126 ? 18.701 -2.927 -11.607 1.00 94.75 126 TYR A C 1
ATOM 1028 O O . TYR A 1 126 ? 19.532 -2.019 -11.587 1.00 94.75 126 TYR A O 1
ATOM 1036 N N . PHE A 1 127 ? 17.412 -2.686 -11.353 1.00 95.56 127 PHE A N 1
ATOM 1037 C CA . PHE A 1 127 ? 16.936 -1.326 -11.133 1.00 95.56 127 PHE A CA 1
ATOM 1038 C C . PHE A 1 127 ? 17.595 -0.685 -9.906 1.00 95.56 127 PHE A C 1
ATOM 1040 O O . PHE A 1 127 ? 18.014 0.466 -9.991 1.00 95.56 127 PHE A O 1
ATOM 1047 N N . ARG A 1 128 ? 17.764 -1.410 -8.792 1.00 93.50 128 ARG A N 1
ATOM 1048 C CA . ARG A 1 128 ? 18.399 -0.886 -7.565 1.00 93.50 128 ARG A CA 1
ATOM 1049 C C . ARG A 1 128 ? 19.861 -0.504 -7.732 1.00 93.50 128 ARG A C 1
ATOM 1051 O O . ARG A 1 128 ? 20.300 0.421 -7.053 1.00 93.50 128 ARG A O 1
ATOM 1058 N N . LEU A 1 129 ? 20.580 -1.175 -8.624 1.00 90.88 129 LEU A N 1
ATOM 1059 C CA . LEU A 1 129 ? 21.954 -0.829 -8.991 1.00 90.88 129 LEU A CA 1
ATOM 1060 C C . LEU A 1 129 ? 22.018 0.149 -10.169 1.00 90.88 129 LEU A C 1
ATOM 1062 O O . LEU A 1 129 ? 23.096 0.535 -10.607 1.00 90.88 129 LEU A O 1
ATOM 1066 N N . SER A 1 130 ? 20.882 0.597 -10.696 1.00 90.75 130 SER A N 1
ATOM 1067 C CA . SER A 1 130 ? 20.884 1.567 -11.779 1.00 90.75 130 SER A CA 1
ATOM 1068 C C . SER A 1 130 ? 21.216 2.979 -11.297 1.00 90.75 130 SER A C 1
ATOM 1070 O O . SER A 1 130 ? 20.900 3.384 -10.175 1.00 90.75 130 SER A O 1
ATOM 1072 N N . SER A 1 131 ? 21.768 3.787 -12.198 1.00 85.94 131 SER A N 1
ATOM 1073 C CA . SER A 1 131 ? 21.972 5.232 -12.007 1.00 85.94 131 SER A CA 1
ATOM 1074 C C . SER A 1 131 ? 20.678 6.023 -11.742 1.00 85.94 131 SER A C 1
ATOM 1076 O O . SER A 1 131 ? 20.747 7.190 -11.357 1.00 85.94 131 SER A O 1
ATOM 1078 N N . LYS A 1 132 ? 19.504 5.422 -11.979 1.00 88.62 132 LYS A N 1
ATOM 1079 C CA . LYS A 1 132 ? 18.184 6.043 -11.811 1.00 88.62 132 LYS A CA 1
ATOM 1080 C C . LYS A 1 132 ? 17.538 5.713 -10.469 1.00 88.62 132 LYS A C 1
ATOM 1082 O O . LYS A 1 132 ? 16.595 6.398 -10.079 1.00 88.62 132 LYS A O 1
ATOM 1087 N N . ALA A 1 133 ? 18.023 4.698 -9.755 1.00 89.44 133 ALA A N 1
ATOM 1088 C CA . ALA A 1 133 ? 17.460 4.330 -8.464 1.00 89.44 133 ALA A CA 1
ATOM 1089 C C . ALA A 1 133 ? 17.927 5.260 -7.346 1.00 89.44 133 ALA A C 1
ATOM 1091 O O . ALA A 1 133 ? 19.114 5.573 -7.207 1.00 89.44 133 ALA A O 1
ATOM 1092 N N . PHE A 1 134 ? 16.973 5.632 -6.491 1.00 86.81 134 PHE A N 1
ATOM 1093 C CA . PHE A 1 134 ? 17.234 6.382 -5.269 1.00 86.81 134 PHE A CA 1
ATOM 1094 C C . PHE A 1 134 ? 18.269 5.662 -4.397 1.00 86.81 134 PHE A C 1
ATOM 1096 O O . PHE A 1 134 ? 19.221 6.280 -3.923 1.00 86.81 134 PHE A O 1
ATOM 1103 N N . GLU A 1 135 ? 18.134 4.344 -4.239 1.00 85.88 135 GLU A N 1
ATOM 1104 C CA . GLU A 1 135 ? 19.041 3.549 -3.420 1.00 85.88 135 GLU A CA 1
ATOM 1105 C C . GLU A 1 135 ? 20.495 3.664 -3.893 1.00 85.88 135 GLU A C 1
ATOM 1107 O O . GLU A 1 135 ? 21.399 3.883 -3.081 1.00 85.88 135 GLU A O 1
ATOM 1112 N N . CYS A 1 136 ? 20.718 3.599 -5.207 1.00 85.19 136 CYS A N 1
ATOM 1113 C CA . CYS A 1 136 ? 22.059 3.693 -5.761 1.00 85.19 136 CYS A CA 1
ATOM 1114 C C . CYS A 1 136 ? 22.647 5.097 -5.596 1.00 85.19 136 CYS A C 1
ATOM 1116 O O . CYS A 1 136 ? 23.750 5.266 -5.066 1.00 85.19 136 CYS A O 1
ATOM 1118 N N . LEU A 1 137 ? 21.880 6.116 -5.998 1.00 83.38 137 LEU A N 1
ATOM 1119 C CA . LEU A 1 137 ? 22.316 7.511 -5.989 1.00 83.38 137 LEU A CA 1
ATOM 1120 C C . LEU A 1 137 ? 22.658 8.022 -4.588 1.00 83.38 137 LEU A C 1
ATOM 1122 O O . LEU A 1 137 ? 23.627 8.771 -4.439 1.00 83.38 137 LEU A O 1
ATOM 1126 N N . TYR A 1 138 ? 21.886 7.617 -3.578 1.00 82.62 138 TYR A N 1
ATOM 1127 C CA . TYR A 1 138 ? 22.013 8.150 -2.222 1.00 82.62 138 TYR A CA 1
ATOM 1128 C C . TYR A 1 138 ? 22.841 7.275 -1.282 1.00 82.62 138 TYR A C 1
ATOM 1130 O O . TYR A 1 138 ? 23.494 7.818 -0.391 1.00 82.62 138 TYR A O 1
ATOM 1138 N N . TYR A 1 139 ? 22.848 5.949 -1.453 1.00 82.12 139 TYR A N 1
ATOM 1139 C CA . TYR A 1 139 ? 23.482 5.058 -0.475 1.00 82.12 139 TYR A CA 1
ATOM 1140 C C . TYR A 1 139 ? 24.673 4.268 -1.017 1.00 82.12 139 TYR A C 1
ATOM 1142 O O . TYR A 1 139 ? 25.626 4.059 -0.266 1.00 82.12 139 TYR A O 1
ATOM 1150 N N . LEU A 1 140 ? 24.652 3.855 -2.290 1.00 77.56 140 LEU A N 1
ATOM 1151 C CA . LEU A 1 140 ? 25.679 2.964 -2.858 1.00 77.56 140 LEU A CA 1
ATOM 1152 C C . LEU A 1 140 ? 26.749 3.682 -3.684 1.00 77.56 140 LEU A C 1
ATOM 1154 O O . LEU A 1 140 ? 27.769 3.075 -4.006 1.00 77.56 140 LEU A O 1
ATOM 1158 N N . LYS A 1 141 ? 26.556 4.970 -3.994 1.00 68.31 141 LYS A N 1
ATOM 1159 C CA . LYS A 1 141 ? 27.477 5.771 -4.818 1.00 68.31 141 LYS A CA 1
ATOM 1160 C C . LYS A 1 141 ? 28.922 5.794 -4.298 1.00 68.31 141 LYS A C 1
ATOM 1162 O O . LYS A 1 141 ? 29.840 5.910 -5.102 1.00 68.31 141 LYS A O 1
ATOM 1167 N N . SER A 1 142 ? 29.120 5.708 -2.981 1.00 58.88 142 SER A N 1
ATOM 1168 C CA . SER A 1 142 ? 30.445 5.671 -2.339 1.00 58.88 142 SER A CA 1
ATOM 1169 C C . SER A 1 142 ? 30.886 4.271 -1.905 1.00 58.88 142 SER A C 1
ATOM 1171 O O . SER A 1 142 ? 31.955 4.129 -1.320 1.00 58.88 142 SER A O 1
ATOM 1173 N N . SER A 1 143 ? 30.056 3.249 -2.116 1.00 60.09 143 SER A N 1
ATOM 1174 C CA . SER A 1 143 ? 30.397 1.864 -1.792 1.00 60.09 143 SER A CA 1
ATOM 1175 C C . SER A 1 143 ? 31.247 1.270 -2.915 1.00 60.09 143 SER A C 1
ATOM 1177 O O . SER A 1 143 ? 31.114 1.667 -4.069 1.00 60.09 143 SER A O 1
ATOM 1179 N N . THR A 1 144 ? 32.097 0.296 -2.610 1.00 57.06 144 THR A N 1
ATOM 1180 C CA . THR A 1 144 ? 32.854 -0.475 -3.606 1.00 57.06 144 THR A CA 1
ATOM 1181 C C . THR A 1 144 ? 32.660 -1.962 -3.334 1.00 57.06 144 THR A C 1
ATOM 1183 O O . THR A 1 144 ? 32.666 -2.391 -2.177 1.00 57.06 144 THR A O 1
ATOM 1186 N N . LEU A 1 145 ? 32.446 -2.750 -4.389 1.00 56.91 145 LEU A N 1
ATOM 1187 C CA . LEU A 1 145 ? 32.520 -4.205 -4.293 1.00 56.91 145 LEU A CA 1
ATOM 1188 C C . LEU A 1 145 ? 34.001 -4.594 -4.226 1.00 56.91 145 LEU A C 1
ATOM 1190 O O . LEU A 1 145 ? 34.806 -4.078 -5.000 1.00 56.91 145 LEU A O 1
ATOM 1194 N N . SER A 1 146 ? 34.384 -5.468 -3.294 1.00 57.03 146 SER A N 1
ATOM 1195 C CA . SER A 1 146 ? 35.751 -6.004 -3.282 1.00 57.03 146 SER A CA 1
ATOM 1196 C C . SER A 1 146 ? 35.996 -6.826 -4.547 1.00 57.03 146 SER A C 1
ATOM 1198 O O . SER A 1 146 ? 35.117 -7.598 -4.933 1.00 57.03 146 SER A O 1
ATOM 1200 N N . SER A 1 147 ? 37.190 -6.709 -5.131 1.00 56.66 147 SER A N 1
ATOM 1201 C CA . SER A 1 147 ? 37.632 -7.461 -6.317 1.00 56.66 147 SER A CA 1
ATOM 1202 C C . SER A 1 147 ? 37.324 -8.954 -6.221 1.00 56.66 147 SER A C 1
ATOM 1204 O O . SER A 1 147 ? 36.754 -9.518 -7.144 1.00 56.66 147 SER A O 1
ATOM 1206 N N . ASP A 1 148 ? 37.590 -9.553 -5.064 1.00 52.91 148 ASP A N 1
ATOM 1207 C CA . ASP A 1 148 ? 37.480 -11.000 -4.845 1.00 52.91 148 ASP A CA 1
ATOM 1208 C C . ASP A 1 148 ? 36.020 -11.485 -4.879 1.00 52.91 148 ASP A C 1
ATOM 1210 O O . ASP A 1 148 ? 35.728 -12.629 -5.215 1.00 52.91 148 ASP A O 1
ATOM 1214 N N . VAL A 1 149 ? 35.081 -10.594 -4.543 1.00 58.28 149 VAL A N 1
ATOM 1215 C CA . VAL A 1 149 ? 33.638 -10.866 -4.617 1.00 58.28 149 VAL A CA 1
ATOM 1216 C C . VAL A 1 149 ? 33.113 -10.638 -6.032 1.00 58.28 149 VAL A C 1
ATOM 1218 O O . VAL A 1 149 ? 32.229 -11.359 -6.479 1.00 58.28 149 VAL A O 1
ATOM 1221 N N . ALA A 1 150 ? 33.646 -9.646 -6.748 1.00 59.25 150 ALA A N 1
ATOM 1222 C CA . ALA A 1 150 ? 33.322 -9.469 -8.159 1.00 59.25 150 ALA A CA 1
ATOM 1223 C C . ALA A 1 150 ? 33.761 -10.704 -8.966 1.00 59.25 150 ALA A C 1
ATOM 1225 O O . ALA A 1 150 ? 32.971 -11.252 -9.729 1.00 59.25 150 ALA A O 1
ATOM 1226 N N . GLU A 1 151 ? 34.969 -11.207 -8.704 1.00 58.78 151 GLU A N 1
ATOM 1227 C CA . GLU A 1 151 ? 35.516 -12.409 -9.336 1.00 58.78 151 GLU A CA 1
ATOM 1228 C C . GLU A 1 151 ? 34.700 -13.670 -9.007 1.00 58.78 151 GLU A C 1
ATOM 1230 O O . GLU A 1 151 ? 34.357 -14.426 -9.916 1.00 58.78 151 GLU A O 1
ATOM 1235 N N . SER A 1 152 ? 34.301 -13.871 -7.743 1.00 56.22 152 SER A N 1
ATOM 1236 C CA . SER A 1 152 ? 33.498 -15.042 -7.349 1.00 56.22 152 SER A CA 1
ATOM 1237 C C . SER A 1 152 ? 32.077 -15.048 -7.921 1.00 56.22 152 SER A C 1
ATOM 1239 O O . SER A 1 152 ? 31.477 -16.113 -8.060 1.00 56.22 152 SER A O 1
ATOM 1241 N N . LEU A 1 153 ? 31.550 -13.877 -8.289 1.00 59.06 153 LEU A N 1
ATOM 1242 C CA . LEU A 1 153 ? 30.260 -13.723 -8.963 1.00 59.06 153 LEU A CA 1
ATOM 1243 C C . LEU A 1 153 ? 30.376 -13.702 -10.497 1.00 59.06 153 LEU A C 1
ATOM 1245 O O . LEU A 1 153 ? 29.369 -13.501 -11.174 1.00 59.06 153 LEU A O 1
ATOM 1249 N N . GLY A 1 154 ? 31.577 -13.894 -11.057 1.00 54.75 154 GLY A N 1
ATOM 1250 C CA . GLY A 1 154 ? 31.811 -13.831 -12.504 1.00 54.75 154 GLY A CA 1
ATOM 1251 C C . GLY A 1 154 ? 31.615 -12.431 -13.100 1.00 54.75 154 GLY A C 1
ATOM 1252 O O . GLY A 1 154 ? 31.371 -12.297 -14.297 1.00 54.75 154 GLY A O 1
ATOM 1253 N N . ILE A 1 155 ? 31.694 -11.387 -12.273 1.00 55.50 155 ILE A N 1
ATOM 1254 C CA . ILE A 1 155 ? 31.616 -9.989 -12.690 1.00 55.50 155 ILE A CA 1
ATOM 1255 C C . ILE A 1 155 ? 33.036 -9.571 -13.069 1.00 55.50 155 ILE A C 1
ATOM 1257 O O . ILE A 1 155 ? 33.891 -9.417 -12.194 1.00 55.50 155 ILE A O 1
ATOM 1261 N N . GLU A 1 156 ? 33.307 -9.393 -14.368 1.00 47.38 156 GLU A N 1
ATOM 1262 C CA . GLU A 1 156 ? 34.582 -8.822 -14.809 1.00 47.38 156 GLU A CA 1
ATOM 1263 C C . GLU A 1 156 ? 34.822 -7.517 -14.047 1.00 47.38 156 GLU A C 1
ATOM 1265 O O . GLU A 1 156 ? 33.959 -6.639 -14.005 1.00 47.38 156 GLU A O 1
ATOM 1270 N N . SER A 1 157 ? 35.984 -7.420 -13.397 1.00 45.03 157 SER A N 1
ATOM 1271 C CA . SER A 1 157 ? 36.438 -6.231 -12.682 1.00 45.03 157 SER A CA 1
ATOM 1272 C C . SER A 1 157 ? 36.387 -5.025 -13.621 1.00 45.03 157 SER A C 1
ATOM 1274 O O . SER A 1 157 ? 37.331 -4.733 -14.359 1.00 45.03 157 SER A O 1
ATOM 1276 N N . VAL A 1 158 ? 35.269 -4.299 -13.608 1.00 41.91 158 VAL A N 1
ATOM 1277 C CA . VAL A 1 158 ? 35.166 -3.005 -14.268 1.00 41.91 158 VAL A CA 1
ATOM 1278 C C . VAL A 1 158 ? 35.960 -2.036 -13.401 1.00 41.91 158 VAL A C 1
ATOM 1280 O O . VAL A 1 158 ? 35.417 -1.426 -12.485 1.00 41.91 158 VAL A O 1
ATOM 1283 N N . ASN A 1 159 ? 37.272 -1.971 -13.646 1.00 36.59 159 ASN A N 1
ATOM 1284 C CA . ASN A 1 159 ? 38.200 -0.885 -13.313 1.00 36.59 159 ASN A CA 1
ATOM 1285 C C . ASN A 1 159 ? 37.638 0.168 -12.340 1.00 36.59 159 ASN A C 1
ATOM 1287 O O . ASN A 1 159 ? 37.123 1.191 -12.789 1.00 36.59 159 ASN A O 1
ATOM 1291 N N . GLY A 1 160 ? 37.715 -0.060 -11.022 1.00 40.22 160 GLY A N 1
ATOM 1292 C CA . GLY A 1 160 ? 37.328 0.948 -10.016 1.00 40.22 160 GLY A CA 1
ATOM 1293 C C . GLY A 1 160 ? 35.951 1.602 -10.253 1.00 40.22 160 GLY A C 1
ATOM 1294 O O . GLY A 1 160 ? 35.774 2.791 -9.977 1.00 40.22 160 GLY A O 1
ATOM 1295 N N . GLY A 1 161 ? 35.014 0.855 -10.847 1.00 44.47 161 GLY A N 1
ATOM 1296 C CA . GLY A 1 161 ? 33.793 1.348 -11.473 1.00 44.47 161 GLY A CA 1
ATOM 1297 C C . GLY A 1 161 ? 32.665 1.589 -10.478 1.00 44.47 161 GLY A C 1
ATOM 1298 O O . GLY A 1 161 ? 32.486 0.865 -9.504 1.00 44.47 161 GLY A O 1
ATOM 1299 N N . ARG A 1 162 ? 31.879 2.638 -10.717 1.00 54.03 162 ARG A N 1
ATOM 1300 C CA . ARG A 1 162 ? 30.702 2.967 -9.902 1.00 54.03 162 ARG A CA 1
ATOM 1301 C C . ARG A 1 162 ? 29.739 1.774 -9.887 1.00 54.03 162 ARG A C 1
ATOM 1303 O O . ARG A 1 162 ? 29.305 1.349 -10.949 1.00 54.03 162 ARG A O 1
ATOM 1310 N N . ASN A 1 163 ? 29.304 1.340 -8.701 1.00 64.06 163 ASN A N 1
ATOM 1311 C CA . ASN A 1 163 ? 28.239 0.329 -8.543 1.00 64.06 163 ASN A CA 1
ATOM 1312 C C . ASN A 1 163 ? 26.911 0.730 -9.213 1.00 64.06 163 ASN A C 1
ATOM 1314 O O . ASN A 1 163 ? 26.031 -0.106 -9.378 1.00 64.06 163 ASN A O 1
ATOM 1318 N N . CYS A 1 164 ? 26.765 2.016 -9.549 1.00 79.88 164 CYS A N 1
ATOM 1319 C CA . CYS A 1 164 ? 25.600 2.589 -10.202 1.00 79.88 164 CYS A CA 1
ATOM 1320 C C . CYS A 1 164 ? 25.866 2.817 -11.690 1.00 79.88 164 CYS A C 1
ATOM 1322 O O . CYS A 1 164 ? 26.687 3.680 -12.023 1.00 79.88 164 CYS A O 1
ATOM 1324 N N . SER A 1 165 ? 25.147 2.119 -12.574 1.00 83.38 165 SER A N 1
ATOM 1325 C CA . SER A 1 165 ? 25.330 2.236 -14.030 1.00 83.38 165 SER A CA 1
ATOM 1326 C C . SER A 1 165 ? 24.015 2.465 -14.786 1.00 83.38 165 SER A C 1
ATOM 1328 O O . SER A 1 165 ? 22.938 2.057 -14.351 1.00 83.38 165 SER A O 1
ATOM 1330 N N . ASP A 1 166 ? 24.098 3.143 -15.934 1.00 87.38 166 ASP A N 1
ATOM 1331 C CA . ASP A 1 166 ? 22.975 3.239 -16.880 1.00 87.38 166 ASP A CA 1
ATOM 1332 C C . ASP A 1 166 ? 22.704 1.886 -17.569 1.00 87.38 166 ASP A C 1
ATOM 1334 O O . ASP A 1 166 ? 21.581 1.608 -17.982 1.00 87.38 166 ASP A O 1
ATOM 1338 N N . GLU A 1 167 ? 23.705 1.007 -17.661 1.00 89.50 167 GLU A N 1
ATOM 1339 C CA . GLU A 1 167 ? 23.550 -0.339 -18.220 1.00 89.50 167 GLU A CA 1
ATOM 1340 C C . GLU A 1 167 ? 22.559 -1.178 -17.409 1.00 89.50 167 GLU A C 1
ATOM 1342 O O . GLU A 1 167 ? 21.641 -1.775 -17.976 1.00 89.50 167 GLU A O 1
ATOM 1347 N N . TYR A 1 168 ? 22.666 -1.143 -16.077 1.00 90.81 168 TYR A N 1
ATOM 1348 C CA . TYR A 1 168 ? 21.709 -1.810 -15.199 1.00 90.81 168 TYR A CA 1
ATOM 1349 C C . TYR A 1 168 ? 20.295 -1.242 -15.338 1.00 90.81 168 TYR A C 1
ATOM 1351 O O . TYR A 1 168 ? 19.329 -1.987 -15.193 1.00 90.81 168 TYR A O 1
ATOM 1359 N N . PHE A 1 169 ? 20.141 0.041 -15.689 1.00 93.31 169 PHE A N 1
ATOM 1360 C CA . PHE A 1 169 ? 18.821 0.583 -16.012 1.00 93.31 169 PHE A CA 1
ATOM 1361 C C . PHE A 1 169 ? 18.230 -0.098 -17.251 1.00 93.31 169 PHE A C 1
ATOM 1363 O O . PHE A 1 169 ? 17.099 -0.571 -17.206 1.00 93.31 169 PHE A O 1
ATOM 1370 N N . ASN A 1 170 ? 19.002 -0.212 -18.335 1.00 93.50 170 ASN A N 1
ATOM 1371 C CA . ASN A 1 170 ? 18.538 -0.847 -19.572 1.00 93.50 170 ASN A CA 1
ATOM 1372 C C . ASN A 1 170 ? 18.213 -2.336 -19.378 1.00 93.50 170 ASN A C 1
ATOM 1374 O O . ASN A 1 170 ? 17.246 -2.834 -19.952 1.00 93.50 170 ASN A O 1
ATOM 1378 N N . LEU A 1 171 ? 18.995 -3.048 -18.561 1.00 94.38 171 LEU A N 1
ATOM 1379 C CA . LEU A 1 171 ? 18.711 -4.440 -18.201 1.00 94.38 171 LEU A CA 1
ATOM 1380 C C . LEU A 1 171 ? 17.435 -4.558 -17.360 1.00 94.38 171 LEU A C 1
ATOM 1382 O O . LEU A 1 171 ? 16.620 -5.443 -17.616 1.00 94.38 171 LEU A O 1
ATOM 1386 N N . ALA A 1 172 ? 17.216 -3.628 -16.427 1.00 96.62 172 ALA A N 1
ATOM 1387 C CA . ALA A 1 172 ? 15.967 -3.560 -15.682 1.00 96.62 172 ALA A CA 1
ATOM 1388 C C . ALA A 1 172 ? 14.765 -3.325 -16.609 1.00 96.62 172 ALA A C 1
ATOM 1390 O O . ALA A 1 172 ? 13.780 -4.045 -16.483 1.00 96.62 172 ALA A O 1
ATOM 1391 N N . ILE A 1 173 ? 14.853 -2.385 -17.568 1.00 97.50 173 ILE A N 1
ATOM 1392 C CA . ILE A 1 173 ? 13.793 -2.151 -18.568 1.00 97.50 173 ILE A CA 1
ATOM 1393 C C . ILE A 1 173 ? 13.444 -3.452 -19.291 1.00 97.50 173 ILE A C 1
ATOM 1395 O O . ILE A 1 173 ? 12.281 -3.836 -19.280 1.00 97.50 173 ILE A O 1
ATOM 1399 N N . LYS A 1 174 ? 14.437 -4.166 -19.836 1.00 97.25 174 LYS A N 1
ATOM 1400 C CA . LYS A 1 174 ? 14.206 -5.430 -20.557 1.00 97.25 174 LYS A CA 1
ATOM 1401 C C . LYS A 1 174 ? 13.504 -6.479 -19.696 1.00 97.25 174 LYS A C 1
ATOM 1403 O O . LYS A 1 174 ? 12.582 -7.143 -20.158 1.00 97.25 174 LYS A O 1
ATOM 1408 N N . GLY A 1 175 ? 13.927 -6.639 -18.443 1.00 97.81 175 GLY A N 1
ATOM 1409 C CA . GLY A 1 175 ? 13.275 -7.588 -17.542 1.00 97.81 175 GLY A CA 1
ATOM 1410 C C . GLY A 1 175 ? 11.857 -7.152 -17.155 1.00 97.81 175 GLY A C 1
ATOM 1411 O O . GLY A 1 175 ? 10.959 -7.986 -17.077 1.00 97.81 175 GLY A O 1
ATOM 1412 N N . PHE A 1 176 ? 11.609 -5.851 -16.984 1.00 98.38 176 PHE A N 1
ATOM 1413 C CA . PHE A 1 176 ? 10.255 -5.343 -16.753 1.00 98.38 176 PHE A CA 1
ATOM 1414 C C . PHE A 1 176 ? 9.363 -5.433 -17.995 1.00 98.38 176 PHE A C 1
ATOM 1416 O O . PHE A 1 176 ? 8.168 -5.645 -17.834 1.00 98.38 176 PHE A O 1
ATOM 1423 N N . GLU A 1 177 ? 9.902 -5.330 -19.211 1.00 98.50 177 GLU A N 1
ATOM 1424 C CA . GLU A 1 177 ? 9.163 -5.598 -20.455 1.00 98.50 177 GLU A CA 1
ATOM 1425 C C . GLU A 1 177 ? 8.671 -7.048 -20.490 1.00 98.50 177 GLU A C 1
ATOM 1427 O O . GLU A 1 177 ? 7.487 -7.281 -20.718 1.00 98.50 177 GLU A O 1
ATOM 1432 N N . GLN A 1 178 ? 9.529 -8.011 -20.139 1.00 98.06 178 GLN A N 1
ATOM 1433 C CA . GLN A 1 178 ? 9.139 -9.424 -20.046 1.00 98.06 178 GLN A CA 1
ATOM 1434 C C . GLN A 1 178 ? 8.049 -9.661 -18.991 1.00 98.06 178 GLN A C 1
ATOM 1436 O O . GLN A 1 178 ? 7.060 -10.341 -19.262 1.00 98.06 178 GLN A O 1
ATOM 1441 N N . LEU A 1 179 ? 8.192 -9.079 -17.795 1.00 97.69 179 LEU A N 1
ATOM 1442 C CA . LEU A 1 179 ? 7.158 -9.170 -16.756 1.00 97.69 179 LEU A CA 1
ATOM 1443 C C . LEU A 1 179 ? 5.846 -8.508 -17.201 1.00 97.69 179 LEU A C 1
ATOM 1445 O O . LEU A 1 179 ? 4.761 -9.034 -16.955 1.00 97.69 179 LEU A O 1
ATOM 1449 N N . ALA A 1 180 ? 5.932 -7.371 -17.890 1.00 98.19 180 ALA A N 1
ATOM 1450 C CA . ALA A 1 180 ? 4.774 -6.655 -18.402 1.00 98.19 180 ALA A CA 1
ATOM 1451 C C . ALA A 1 180 ? 4.010 -7.465 -19.461 1.00 98.19 180 ALA A C 1
ATOM 1453 O O . ALA A 1 180 ? 2.777 -7.496 -19.412 1.00 98.19 180 ALA A O 1
ATOM 1454 N N . GLU A 1 181 ? 4.720 -8.146 -20.366 1.00 97.81 181 GLU A N 1
ATOM 1455 C CA . GLU A 1 181 ? 4.153 -9.077 -21.355 1.00 97.81 181 GLU A CA 1
ATOM 1456 C C . GLU A 1 181 ? 3.450 -10.271 -20.695 1.00 97.81 181 GLU A C 1
ATOM 1458 O O . GLU A 1 181 ? 2.430 -10.742 -21.194 1.00 97.81 181 GLU A O 1
ATOM 1463 N N . GLN A 1 182 ? 3.942 -10.714 -19.534 1.00 97.44 182 GLN A N 1
ATOM 1464 C CA . GLN A 1 182 ? 3.319 -11.762 -18.716 1.00 97.44 182 GLN A CA 1
ATOM 1465 C C . GLN A 1 182 ? 2.124 -11.266 -17.885 1.00 97.44 182 GLN A C 1
ATOM 1467 O O . GLN A 1 182 ? 1.489 -12.055 -17.188 1.00 97.44 182 GLN A O 1
ATOM 1472 N N . GLY A 1 183 ? 1.788 -9.976 -17.966 1.00 97.06 183 GLY A N 1
ATOM 1473 C CA . GLY A 1 183 ? 0.638 -9.392 -17.281 1.00 97.06 183 GLY A CA 1
ATOM 1474 C C . GLY A 1 183 ? 0.949 -8.732 -15.937 1.00 97.06 183 GLY A C 1
ATOM 1475 O O . GLY A 1 183 ? 0.012 -8.340 -15.244 1.00 97.06 183 GLY A O 1
ATOM 1476 N N . ASP A 1 184 ? 2.221 -8.554 -15.560 1.00 97.62 184 ASP A N 1
ATOM 1477 C CA . ASP A 1 184 ? 2.570 -7.829 -14.335 1.00 97.62 184 ASP A CA 1
ATOM 1478 C C . ASP A 1 184 ? 2.215 -6.338 -14.466 1.00 97.62 184 ASP A C 1
ATOM 1480 O O . ASP A 1 184 ? 2.900 -5.553 -15.130 1.00 97.62 184 ASP A O 1
ATOM 1484 N N . LEU A 1 185 ? 1.128 -5.933 -13.806 1.00 98.06 185 LEU A N 1
ATOM 1485 C CA . LEU A 1 185 ? 0.619 -4.560 -13.839 1.00 98.06 185 LEU A CA 1
ATOM 1486 C C . LEU A 1 185 ? 1.601 -3.545 -13.235 1.00 98.06 185 LEU A C 1
ATOM 1488 O O . LEU A 1 185 ? 1.634 -2.393 -13.667 1.00 98.06 185 LEU A O 1
ATOM 1492 N N . ARG A 1 186 ? 2.434 -3.959 -12.276 1.00 97.25 186 ARG A N 1
ATOM 1493 C CA . ARG A 1 186 ? 3.416 -3.087 -11.617 1.00 97.25 186 ARG A CA 1
ATOM 1494 C C . ARG A 1 186 ? 4.553 -2.778 -12.583 1.00 97.25 186 ARG A C 1
ATOM 1496 O O . ARG A 1 186 ? 4.935 -1.620 -12.740 1.00 97.25 186 ARG A O 1
ATOM 1503 N N . ALA A 1 187 ? 5.040 -3.798 -13.291 1.00 98.19 187 ALA A N 1
ATOM 1504 C CA . ALA A 1 187 ? 6.035 -3.632 -14.348 1.00 98.19 187 ALA A CA 1
ATOM 1505 C C . ALA A 1 187 ? 5.481 -2.797 -15.515 1.00 98.19 187 ALA A C 1
ATOM 1507 O O . ALA A 1 187 ? 6.136 -1.854 -15.963 1.00 98.19 187 ALA A O 1
ATOM 1508 N N . GLN A 1 188 ? 4.242 -3.063 -15.953 1.00 98.44 188 GLN A N 1
ATOM 1509 C CA . GLN A 1 188 ? 3.568 -2.241 -16.966 1.00 98.44 188 GLN A CA 1
ATOM 1510 C C . GLN A 1 188 ? 3.483 -0.772 -16.540 1.00 98.44 188 GLN A C 1
ATOM 1512 O O . GLN A 1 188 ? 3.732 0.121 -17.354 1.00 98.44 188 GLN A O 1
ATOM 1517 N N . TYR A 1 189 ? 3.148 -0.502 -15.276 1.00 98.06 189 TYR A N 1
ATOM 1518 C CA . TYR A 1 189 ? 3.052 0.867 -14.785 1.00 98.06 189 TYR A CA 1
ATOM 1519 C C . TYR A 1 189 ? 4.416 1.550 -14.706 1.00 98.06 189 TYR A C 1
ATOM 1521 O O . TYR A 1 189 ? 4.565 2.682 -15.169 1.00 98.06 189 TYR A O 1
ATOM 1529 N N . PHE A 1 190 ? 5.435 0.848 -14.212 1.00 97.06 190 PHE A N 1
ATOM 1530 C CA . PHE A 1 190 ? 6.803 1.351 -14.214 1.00 97.06 190 PHE A CA 1
ATOM 1531 C C . PHE A 1 190 ? 7.264 1.749 -15.628 1.00 97.06 190 PHE A C 1
ATOM 1533 O O . PHE A 1 190 ? 7.846 2.822 -15.807 1.00 97.06 190 PHE A O 1
ATOM 1540 N N . LEU A 1 191 ? 6.954 0.935 -16.644 1.00 98.00 191 LEU A N 1
ATOM 1541 C CA . LEU A 1 191 ? 7.248 1.243 -18.048 1.00 98.00 191 LEU A CA 1
ATOM 1542 C C . LEU A 1 191 ? 6.425 2.428 -18.572 1.00 98.00 191 LEU A C 1
ATOM 1544 O O . LEU A 1 191 ? 6.959 3.252 -19.314 1.00 98.00 191 LEU A O 1
ATOM 1548 N N . LEU A 1 192 ? 5.152 2.561 -18.175 1.00 97.00 192 LEU A N 1
ATOM 1549 C CA . LEU A 1 192 ? 4.329 3.728 -18.515 1.00 97.00 192 LEU A CA 1
ATOM 1550 C C . LEU A 1 192 ? 4.956 5.026 -17.988 1.00 97.00 192 LEU A C 1
ATOM 1552 O O . LEU A 1 192 ? 5.024 6.008 -18.730 1.00 97.00 192 LEU A O 1
ATOM 1556 N N . GLN A 1 193 ? 5.465 5.024 -16.752 1.00 94.88 193 GLN A N 1
ATOM 1557 C CA . GLN A 1 193 ? 6.135 6.187 -16.160 1.00 94.88 193 GLN A CA 1
ATOM 1558 C C . GLN A 1 193 ? 7.363 6.625 -16.973 1.00 94.88 193 GLN A C 1
ATOM 1560 O O . GLN A 1 193 ? 7.605 7.823 -17.121 1.00 94.88 193 GLN A O 1
ATOM 1565 N N . GLN A 1 194 ? 8.097 5.685 -17.582 1.00 93.69 194 GLN A N 1
ATOM 1566 C CA . GLN A 1 194 ? 9.258 6.022 -18.418 1.00 93.69 194 GLN A CA 1
ATOM 1567 C C . GLN A 1 194 ? 8.876 6.784 -19.693 1.00 93.69 194 GLN A C 1
ATOM 1569 O O . GLN A 1 194 ? 9.697 7.522 -20.236 1.00 93.69 194 GLN A O 1
ATOM 1574 N N . LYS A 1 195 ? 7.627 6.650 -20.159 1.00 93.12 195 LYS A N 1
ATOM 1575 C CA . LYS A 1 195 ? 7.133 7.350 -21.353 1.00 93.12 195 LYS A CA 1
ATOM 1576 C C . LYS A 1 195 ? 6.799 8.823 -21.103 1.00 93.12 195 LYS A C 1
ATOM 1578 O O . LYS A 1 195 ? 6.665 9.566 -22.072 1.00 93.12 195 LYS A O 1
ATOM 1583 N N . GLN A 1 196 ? 6.640 9.236 -19.839 1.00 89.94 196 GLN A N 1
ATOM 1584 C CA . GLN A 1 196 ? 6.318 10.616 -19.430 1.00 89.94 196 GLN A CA 1
ATOM 1585 C C . GLN A 1 196 ? 5.081 11.200 -20.143 1.00 89.94 196 GLN A C 1
ATOM 1587 O O . GLN A 1 196 ? 5.005 12.391 -20.456 1.00 89.94 196 GLN A O 1
ATOM 1592 N N . TRP A 1 197 ? 4.099 10.345 -20.451 1.00 89.88 197 TRP A N 1
ATOM 1593 C CA . TRP A 1 197 ? 2.901 10.740 -21.200 1.00 89.88 197 TRP A CA 1
ATOM 1594 C C . TRP A 1 197 ? 1.990 11.701 -20.432 1.00 89.88 197 TRP A C 1
ATOM 1596 O O . TRP A 1 197 ? 1.211 12.432 -21.045 1.00 89.88 197 TRP A O 1
ATOM 1606 N N . ASP A 1 198 ? 2.117 11.737 -19.108 1.00 83.94 198 ASP A N 1
ATOM 1607 C CA . ASP A 1 198 ? 1.422 12.650 -18.206 1.00 83.94 198 ASP A CA 1
ATOM 1608 C C . ASP A 1 198 ? 1.804 14.125 -18.431 1.00 83.94 198 ASP A C 1
ATOM 1610 O O . ASP A 1 198 ? 1.009 15.018 -18.126 1.00 83.94 198 ASP A O 1
ATOM 1614 N N . GLN A 1 199 ? 2.984 14.382 -19.006 1.00 85.00 199 GLN A N 1
ATOM 1615 C CA . GLN A 1 199 ? 3.545 15.725 -19.178 1.00 85.00 199 GLN A CA 1
ATOM 1616 C C . GLN A 1 199 ? 3.124 16.411 -20.485 1.00 85.00 199 GLN A C 1
ATOM 1618 O O . GLN A 1 199 ? 3.323 17.617 -20.641 1.00 85.00 199 GLN A O 1
ATOM 1623 N N . SER A 1 200 ? 2.543 15.672 -21.433 1.00 84.38 200 SER A N 1
ATOM 1624 C CA . SER A 1 200 ? 2.228 16.167 -22.775 1.00 84.38 200 SER A CA 1
ATOM 1625 C C . SER A 1 200 ? 0.732 16.127 -23.054 1.00 84.38 200 SER A C 1
ATOM 1627 O O . SER A 1 200 ? 0.072 15.103 -22.897 1.00 84.38 200 SER A O 1
ATOM 1629 N N . THR A 1 201 ? 0.195 17.236 -23.567 1.00 84.38 201 THR A N 1
ATOM 1630 C CA . THR A 1 201 ? -1.201 17.308 -24.019 1.00 84.38 201 THR A CA 1
ATOM 1631 C C . THR A 1 201 ? -1.491 16.354 -25.179 1.00 84.38 201 THR A C 1
ATOM 1633 O O . THR A 1 201 ? -2.616 15.882 -25.298 1.00 84.38 201 THR A O 1
ATOM 1636 N N . LYS A 1 202 ? -0.487 16.015 -26.004 1.00 87.88 202 LYS A N 1
ATOM 1637 C CA . LYS A 1 202 ? -0.641 15.098 -27.150 1.00 87.88 202 LYS A CA 1
ATOM 1638 C C . LYS A 1 202 ? -0.823 13.639 -26.743 1.00 87.88 202 LYS A C 1
ATOM 1640 O O . LYS A 1 202 ? -1.429 12.886 -27.491 1.00 87.88 202 LYS A O 1
ATOM 1645 N N . THR A 1 203 ? -0.265 13.247 -25.601 1.00 92.19 203 THR A N 1
ATOM 1646 C CA . THR A 1 203 ? -0.344 11.876 -25.074 1.00 92.19 203 THR A CA 1
ATOM 1647 C C . THR A 1 203 ? -1.292 11.765 -23.884 1.00 92.19 203 THR A C 1
ATOM 1649 O O . THR A 1 203 ? -1.339 10.730 -23.220 1.00 92.19 203 THR A O 1
ATOM 1652 N N . ARG A 1 204 ? -2.029 12.845 -23.581 1.00 92.88 204 ARG A N 1
ATOM 1653 C CA . ARG A 1 204 ? -2.868 12.932 -22.387 1.00 92.88 204 ARG A CA 1
ATOM 1654 C C . ARG A 1 204 ? -3.986 11.903 -22.420 1.00 92.88 204 ARG A C 1
ATOM 1656 O O . ARG A 1 204 ? -4.170 11.201 -21.438 1.00 92.88 204 ARG A O 1
ATOM 1663 N N . GLU A 1 205 ? -4.679 11.776 -23.545 1.00 95.06 205 GLU A N 1
ATOM 1664 C CA . GLU A 1 205 ? -5.747 10.788 -23.708 1.00 95.06 205 GLU A CA 1
ATOM 1665 C C . GLU A 1 205 ? -5.230 9.355 -23.514 1.00 95.06 205 GLU A C 1
ATOM 1667 O O . GLU A 1 205 ? -5.810 8.591 -22.746 1.00 95.06 205 GLU A O 1
ATOM 1672 N N . GLN A 1 206 ? -4.098 9.000 -24.134 1.00 96.12 206 GLN A N 1
ATOM 1673 C CA . GLN A 1 206 ? -3.485 7.678 -23.976 1.00 96.12 206 GLN A CA 1
ATOM 1674 C C . GLN A 1 206 ? -3.106 7.411 -22.518 1.00 96.12 206 GLN A C 1
ATOM 1676 O O . GLN A 1 206 ? -3.351 6.319 -22.013 1.00 96.12 206 GLN A O 1
ATOM 1681 N N . TYR A 1 207 ? -2.553 8.410 -21.827 1.00 96.94 207 TYR A N 1
ATOM 1682 C CA . TYR A 1 207 ? -2.256 8.310 -20.403 1.00 96.94 207 TYR A CA 1
ATOM 1683 C C . TYR A 1 207 ? -3.520 8.059 -19.568 1.00 96.94 207 TYR A C 1
ATOM 1685 O O . TYR A 1 207 ? -3.536 7.121 -18.776 1.00 96.94 207 TYR A O 1
ATOM 1693 N N . LEU A 1 208 ? -4.596 8.829 -19.771 1.00 97.69 208 LEU A N 1
ATOM 1694 C CA . LEU A 1 208 ? -5.848 8.655 -19.020 1.00 97.69 208 LEU A CA 1
ATOM 1695 C C . LEU A 1 208 ? -6.495 7.287 -19.284 1.00 97.69 208 LEU A C 1
ATOM 1697 O O . LEU A 1 208 ? -6.979 6.647 -18.351 1.00 97.69 208 LEU A O 1
ATOM 1701 N N . ASN A 1 209 ? -6.448 6.803 -20.528 1.00 98.06 209 ASN A N 1
ATOM 1702 C CA . ASN A 1 209 ? -6.935 5.469 -20.880 1.00 98.06 209 ASN A CA 1
ATOM 1703 C C . ASN A 1 209 ? -6.148 4.365 -20.159 1.00 98.06 209 ASN A C 1
ATOM 1705 O O . ASN A 1 209 ? -6.751 3.405 -19.678 1.00 98.06 209 ASN A O 1
ATOM 1709 N N . GLU A 1 210 ? -4.831 4.520 -20.013 1.00 98.44 210 GLU A N 1
ATOM 1710 C CA . GLU A 1 210 ? -4.014 3.596 -19.222 1.00 98.44 210 GLU A CA 1
ATOM 1711 C C . GLU A 1 210 ? -4.368 3.641 -17.731 1.00 98.44 210 GLU A C 1
ATOM 1713 O O . GLU A 1 210 ? -4.492 2.585 -17.112 1.00 98.44 210 GLU A O 1
ATOM 1718 N N . LEU A 1 211 ? -4.619 4.825 -17.155 1.00 98.44 211 LEU A N 1
ATOM 1719 C CA . LEU A 1 211 ? -5.081 4.934 -15.763 1.00 98.44 211 LEU A CA 1
ATOM 1720 C C . LEU A 1 211 ? -6.385 4.160 -15.537 1.00 98.44 211 LEU A C 1
ATOM 1722 O O . LEU A 1 211 ? -6.513 3.423 -14.558 1.00 98.44 211 LEU A O 1
ATOM 1726 N N . ILE A 1 212 ? -7.340 4.292 -16.462 1.00 98.75 212 ILE A N 1
ATOM 1727 C CA . ILE A 1 212 ? -8.610 3.557 -16.419 1.00 98.75 212 ILE A CA 1
ATOM 1728 C C . ILE A 1 212 ? -8.367 2.053 -16.582 1.00 98.75 212 ILE A C 1
ATOM 1730 O O . ILE A 1 212 ? -8.977 1.261 -15.866 1.00 98.75 212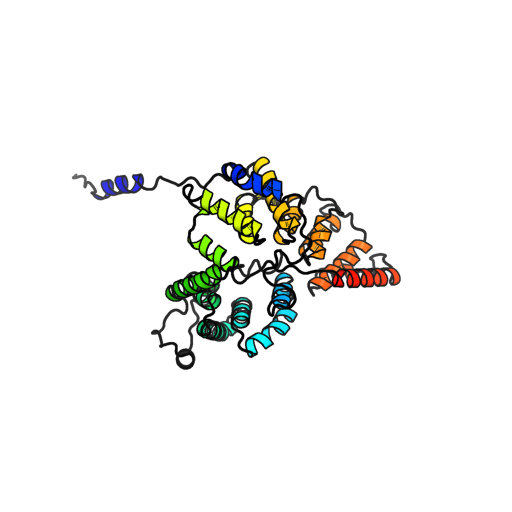 ILE A O 1
ATOM 1734 N N . ARG A 1 213 ? -7.476 1.638 -17.492 1.00 98.50 213 ARG A N 1
ATOM 1735 C CA . ARG A 1 213 ? -7.128 0.225 -17.706 1.00 98.50 213 ARG A CA 1
ATOM 1736 C C . ARG A 1 213 ? -6.566 -0.412 -16.435 1.00 98.50 213 ARG A C 1
ATOM 1738 O O . ARG A 1 213 ? -7.031 -1.483 -16.052 1.00 98.50 213 ARG A O 1
ATOM 1745 N N . PHE A 1 214 ? -5.627 0.251 -15.760 1.00 98.69 214 PHE A N 1
ATOM 1746 C CA . PHE A 1 214 ? -5.078 -0.225 -14.487 1.00 98.69 214 PHE A CA 1
ATOM 1747 C C . PHE A 1 214 ? -6.141 -0.300 -13.391 1.00 98.69 214 PHE A C 1
ATOM 1749 O O . PHE A 1 214 ? -6.245 -1.319 -12.712 1.00 98.69 214 PHE A O 1
ATOM 1756 N N . ALA A 1 215 ? -6.987 0.726 -13.276 1.00 98.50 215 ALA A N 1
ATOM 1757 C CA . ALA A 1 215 ? -8.058 0.752 -12.286 1.00 98.50 215 ALA A CA 1
ATOM 1758 C C . ALA A 1 215 ? -9.121 -0.339 -12.527 1.00 98.50 215 ALA A C 1
ATOM 1760 O O . ALA A 1 215 ? -9.644 -0.905 -11.569 1.00 98.50 215 ALA A O 1
ATOM 1761 N N . LYS A 1 216 ? -9.418 -0.678 -13.791 1.00 97.94 216 LYS A N 1
ATOM 1762 C CA . LYS A 1 216 ? -10.277 -1.821 -14.157 1.00 97.94 216 LYS A CA 1
ATOM 1763 C C . LYS A 1 216 ? -9.647 -3.172 -13.820 1.00 97.94 216 LYS A C 1
ATOM 1765 O O . LYS A 1 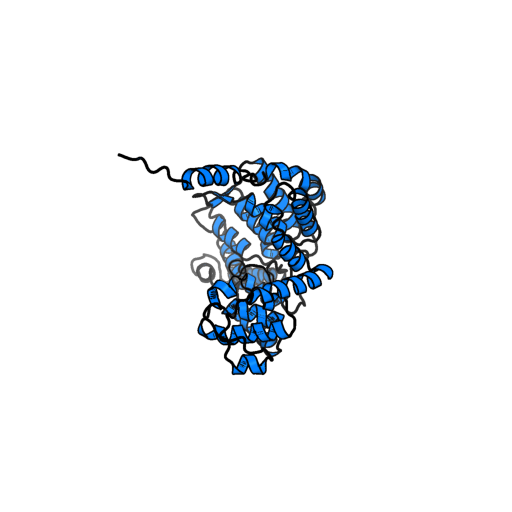216 ? -10.372 -4.126 -13.582 1.00 97.94 216 LYS A O 1
ATOM 1770 N N . ALA A 1 217 ? -8.320 -3.244 -13.802 1.00 98.00 217 ALA A N 1
ATOM 1771 C CA . ALA A 1 217 ? -7.565 -4.413 -13.367 1.00 98.00 217 ALA A CA 1
ATOM 1772 C C . ALA A 1 217 ? -7.251 -4.391 -11.856 1.00 98.00 217 ALA A C 1
ATOM 1774 O O . ALA A 1 217 ? -6.413 -5.159 -11.397 1.00 98.00 217 ALA A O 1
ATOM 1775 N N . HIS A 1 218 ? -7.896 -3.496 -11.096 1.00 97.75 218 HIS A N 1
ATOM 1776 C CA . HIS A 1 218 ? -7.749 -3.332 -9.647 1.00 97.75 218 HIS A CA 1
ATOM 1777 C C . HIS A 1 218 ? -6.337 -2.957 -9.159 1.00 97.75 218 HIS A C 1
ATOM 1779 O O . HIS A 1 218 ? -6.037 -3.047 -7.970 1.00 97.75 218 HIS A O 1
ATOM 1785 N N . TYR A 1 219 ? -5.475 -2.451 -10.049 1.00 98.19 219 TYR A N 1
ATOM 1786 C CA . TYR A 1 219 ? -4.202 -1.838 -9.672 1.00 98.19 219 TYR A CA 1
ATOM 1787 C C . TYR A 1 219 ? -4.361 -0.318 -9.603 1.00 98.19 219 TYR A C 1
ATOM 1789 O O . TYR A 1 219 ? -4.374 0.375 -10.620 1.00 98.19 219 TYR A O 1
ATOM 1797 N N . TYR A 1 220 ? -4.512 0.213 -8.388 1.00 98.25 220 TYR A N 1
ATOM 1798 C CA . TYR A 1 220 ? -4.916 1.608 -8.177 1.00 98.25 220 TYR A CA 1
ATOM 1799 C C . TYR A 1 220 ? -3.767 2.601 -7.978 1.00 98.25 220 TYR A C 1
ATOM 1801 O O . TYR A 1 220 ? -4.027 3.803 -8.005 1.00 98.25 220 TYR A O 1
ATOM 1809 N N . GLN A 1 221 ? -2.510 2.156 -7.854 1.00 97.25 221 GLN A N 1
ATOM 1810 C CA . GLN A 1 221 ? -1.363 3.069 -7.713 1.00 97.25 221 GLN A CA 1
ATOM 1811 C C . GLN A 1 221 ? -1.307 4.156 -8.811 1.00 97.25 221 GLN A C 1
ATOM 1813 O O . GLN A 1 221 ? -1.143 5.325 -8.462 1.00 97.25 221 GLN A O 1
ATOM 1818 N N . PRO A 1 222 ? -1.530 3.850 -10.109 1.00 97.94 222 PRO A N 1
ATOM 1819 C CA . PRO A 1 222 ? -1.524 4.872 -11.159 1.00 97.94 222 PRO A CA 1
ATOM 1820 C C . PRO A 1 222 ? -2.629 5.914 -10.964 1.00 97.94 222 PRO A C 1
ATOM 1822 O O . PRO A 1 222 ? -2.427 7.108 -11.192 1.00 97.94 222 PRO A O 1
ATOM 1825 N N . LEU A 1 223 ? -3.807 5.464 -10.521 1.00 98.31 223 LEU A N 1
ATOM 1826 C CA . LEU A 1 223 ? -4.935 6.343 -10.239 1.00 98.31 223 LEU A CA 1
ATOM 1827 C C . LEU A 1 223 ? -4.648 7.234 -9.022 1.00 98.31 223 LEU A C 1
ATOM 1829 O O . LEU A 1 223 ? -4.982 8.415 -9.051 1.00 98.31 223 LEU A O 1
ATOM 1833 N N . MET A 1 224 ? -3.998 6.702 -7.982 1.00 97.38 224 MET A N 1
ATOM 1834 C CA . MET A 1 224 ? -3.592 7.486 -6.811 1.00 97.38 224 MET A CA 1
ATOM 1835 C C . MET A 1 224 ? -2.589 8.576 -7.163 1.00 97.38 224 MET A C 1
ATOM 1837 O O . MET A 1 224 ? -2.807 9.724 -6.777 1.00 97.38 224 MET A O 1
ATOM 1841 N N . ASP A 1 225 ? -1.555 8.239 -7.937 1.00 96.12 225 ASP A N 1
ATOM 1842 C CA . ASP A 1 225 ? -0.542 9.201 -8.379 1.00 96.12 225 ASP A CA 1
ATOM 1843 C C . ASP A 1 225 ? -1.193 10.340 -9.181 1.00 96.12 225 ASP A C 1
ATOM 1845 O O . ASP A 1 225 ? -0.849 11.510 -9.016 1.00 96.12 225 ASP A O 1
ATOM 1849 N N . TYR A 1 226 ? -2.203 10.025 -10.000 1.00 97.06 226 TYR A N 1
ATOM 1850 C CA . TYR A 1 226 ? -3.008 11.030 -10.690 1.00 97.06 226 TYR A CA 1
ATOM 1851 C C . TYR A 1 226 ? -3.844 11.888 -9.725 1.00 97.06 226 TYR A C 1
ATOM 1853 O O . TYR A 1 226 ? -3.836 13.118 -9.832 1.00 97.06 226 TYR A O 1
ATOM 1861 N N . ILE A 1 227 ? -4.528 11.278 -8.753 1.00 97.38 227 ILE A N 1
ATOM 1862 C CA . ILE A 1 227 ? -5.333 11.993 -7.749 1.00 97.38 227 ILE A CA 1
ATOM 1863 C C . ILE A 1 227 ? -4.460 12.918 -6.888 1.00 97.38 227 ILE A C 1
ATOM 1865 O O . ILE A 1 227 ? -4.911 14.005 -6.528 1.00 97.38 227 ILE A O 1
ATOM 1869 N N . ASP A 1 228 ? -3.216 12.543 -6.577 1.00 94.25 228 ASP A N 1
ATOM 1870 C CA . ASP A 1 228 ? -2.243 13.401 -5.878 1.00 94.25 228 ASP A CA 1
ATOM 1871 C C . ASP A 1 228 ? -1.906 14.684 -6.656 1.00 94.25 228 ASP A C 1
ATOM 1873 O O . ASP A 1 228 ? -1.516 15.690 -6.064 1.00 94.25 228 ASP A O 1
ATOM 1877 N N . THR A 1 229 ? -2.117 14.703 -7.977 1.00 93.31 229 THR A N 1
ATOM 1878 C CA . THR A 1 229 ? -1.994 15.937 -8.771 1.00 93.31 229 THR A CA 1
ATOM 1879 C C . THR A 1 229 ? -3.211 16.860 -8.661 1.00 93.31 229 THR A C 1
ATOM 1881 O O . THR A 1 229 ? -3.108 18.039 -9.008 1.00 93.31 229 THR A O 1
ATOM 1884 N N . ILE A 1 230 ? -4.350 16.341 -8.186 1.00 95.44 230 ILE A N 1
ATOM 1885 C CA . ILE A 1 230 ? -5.625 17.061 -8.057 1.00 95.44 230 ILE A CA 1
ATOM 1886 C C . ILE A 1 230 ? -5.849 17.532 -6.620 1.00 95.44 230 ILE A C 1
ATOM 1888 O O . ILE A 1 230 ? -6.246 18.682 -6.415 1.00 95.44 230 ILE A O 1
ATOM 1892 N N . LEU A 1 231 ? -5.640 16.642 -5.646 1.00 94.50 231 LEU A N 1
ATOM 1893 C CA . LEU A 1 231 ? -5.838 16.894 -4.222 1.00 94.50 231 LEU A CA 1
ATOM 1894 C C . LEU A 1 231 ? -4.496 17.177 -3.552 1.00 94.50 231 LEU A C 1
ATOM 1896 O O . LEU A 1 231 ? -3.657 16.286 -3.437 1.00 94.50 231 LEU A O 1
ATOM 1900 N N . THR A 1 232 ? -4.321 18.395 -3.051 1.00 92.00 232 THR A N 1
ATOM 1901 C CA . THR A 1 232 ? -3.133 18.810 -2.302 1.00 92.00 232 THR A CA 1
ATOM 1902 C C . THR A 1 232 ? -3.511 19.266 -0.898 1.00 92.00 232 THR A C 1
ATOM 1904 O O . THR A 1 232 ? -4.645 19.671 -0.638 1.00 92.00 232 THR A O 1
ATOM 1907 N N . LYS A 1 233 ? -2.563 19.184 0.040 1.00 88.00 233 LYS A N 1
ATOM 1908 C CA . LYS A 1 233 ? -2.755 19.717 1.393 1.00 88.00 233 LYS A CA 1
ATOM 1909 C C . LYS A 1 233 ? -2.634 21.235 1.360 1.00 88.00 233 LYS A C 1
ATOM 1911 O O . LYS A 1 233 ? -1.585 21.766 1.002 1.00 88.00 233 LYS A O 1
ATOM 1916 N N . GLU A 1 234 ? -3.699 21.925 1.743 1.00 83.75 234 GLU A N 1
ATOM 1917 C CA . GLU A 1 234 ? -3.676 23.371 1.929 1.00 83.75 234 GLU A CA 1
ATOM 1918 C C . GLU A 1 234 ? -2.869 23.724 3.187 1.00 83.75 234 GLU A C 1
ATOM 1920 O O . GLU A 1 234 ? -3.095 23.184 4.269 1.00 83.75 234 GLU A O 1
ATOM 1925 N N . THR A 1 235 ? -1.937 24.665 3.071 1.00 75.12 235 THR A N 1
ATOM 1926 C CA . THR A 1 235 ? -1.215 25.217 4.225 1.00 75.12 235 THR A CA 1
ATOM 1927 C C . THR A 1 235 ? -1.975 26.437 4.759 1.00 75.12 235 THR A C 1
ATOM 1929 O O . THR A 1 235 ? -2.329 27.300 3.957 1.00 75.12 235 THR A O 1
ATOM 1932 N N . PRO A 1 236 ? -2.207 26.580 6.082 1.00 76.69 236 PRO A N 1
ATOM 1933 C CA . PRO A 1 236 ? -1.719 25.742 7.186 1.00 76.69 236 PRO A CA 1
ATOM 1934 C C . PRO A 1 236 ? -2.703 24.654 7.644 1.00 76.69 236 PRO A C 1
ATOM 1936 O O . PRO A 1 236 ? -2.375 23.880 8.541 1.00 76.69 236 PRO A O 1
ATOM 1939 N N . SER A 1 237 ? -3.909 24.601 7.074 1.00 74.19 237 SER A N 1
ATOM 1940 C CA . SER A 1 237 ? -5.004 23.747 7.552 1.00 74.19 237 SER A CA 1
ATOM 1941 C C . SER A 1 237 ? -4.715 22.245 7.446 1.00 74.19 237 SER A C 1
ATOM 1943 O O . SER A 1 237 ? -5.372 21.452 8.117 1.00 74.19 237 SER A O 1
ATOM 1945 N N . SER A 1 238 ? -3.751 21.866 6.601 1.00 80.00 238 SER A N 1
ATOM 1946 C CA . SER A 1 238 ? -3.452 20.497 6.168 1.00 80.00 238 SER A CA 1
ATOM 1947 C C . SER A 1 238 ? -4.658 19.768 5.563 1.00 80.00 238 SER A C 1
ATOM 1949 O O . SER A 1 238 ? -4.618 18.550 5.406 1.00 80.00 238 SER A O 1
ATOM 1951 N N . GLN A 1 239 ? -5.723 20.495 5.204 1.00 85.69 239 GLN A N 1
ATOM 1952 C CA . GLN A 1 239 ? -6.917 19.921 4.597 1.00 85.69 239 GLN A CA 1
ATOM 1953 C C . GLN A 1 239 ? -6.641 19.584 3.130 1.00 85.69 239 GLN A C 1
ATOM 1955 O O . GLN A 1 239 ? -6.061 20.393 2.406 1.00 85.69 239 GLN A O 1
ATOM 1960 N N . LEU A 1 240 ? -7.092 18.412 2.678 1.00 91.00 240 LEU A N 1
ATOM 1961 C CA . LEU A 1 240 ? -7.062 18.067 1.260 1.00 91.00 240 LEU A CA 1
ATOM 1962 C C . LEU A 1 240 ? -8.036 18.958 0.480 1.00 91.00 240 LEU A C 1
ATOM 1964 O O . LEU A 1 240 ? -9.236 18.990 0.763 1.00 91.00 240 LEU A O 1
ATOM 1968 N N . LYS A 1 241 ? -7.502 19.679 -0.504 1.00 92.44 241 LYS A N 1
ATOM 1969 C CA . LYS A 1 241 ? -8.219 20.629 -1.353 1.00 92.44 241 LYS A CA 1
ATOM 1970 C C . LYS A 1 241 ? -7.808 20.473 -2.807 1.00 92.44 241 LYS A C 1
ATOM 1972 O O . LYS A 1 241 ? -6.730 19.970 -3.112 1.00 92.44 241 LYS A O 1
ATOM 1977 N N . SER A 1 242 ? -8.673 20.929 -3.705 1.00 93.06 242 SER A N 1
ATOM 1978 C CA . SER A 1 242 ? -8.324 21.119 -5.113 1.00 93.06 242 SER A CA 1
ATOM 1979 C C . SER A 1 242 ? -8.525 22.573 -5.531 1.00 93.06 242 SER A C 1
ATOM 1981 O O . SER A 1 242 ? -8.939 23.420 -4.742 1.00 93.06 242 SER A O 1
ATOM 1983 N N . LYS A 1 243 ? -8.250 22.870 -6.804 1.00 91.38 243 LYS A N 1
ATOM 1984 C CA . LYS A 1 243 ? -8.436 24.202 -7.391 1.00 91.38 243 LYS A CA 1
ATOM 1985 C C . LYS A 1 243 ? -9.894 24.673 -7.326 1.00 91.38 243 LYS A C 1
ATOM 1987 O O . LYS A 1 243 ? -10.143 25.874 -7.263 1.00 91.38 243 LYS A O 1
ATOM 1992 N N . ASN A 1 244 ? -10.852 23.751 -7.387 1.00 93.44 244 ASN A N 1
ATOM 1993 C CA . ASN A 1 244 ? -12.277 24.034 -7.252 1.00 93.44 244 ASN A CA 1
ATOM 1994 C C . ASN A 1 244 ? -13.029 22.795 -6.737 1.00 93.44 244 ASN A C 1
ATOM 1996 O O . ASN A 1 244 ? -12.484 21.691 -6.694 1.00 93.44 244 ASN A O 1
ATOM 2000 N N . LYS A 1 245 ? -14.300 22.989 -6.370 1.00 94.44 245 LYS A N 1
ATOM 2001 C CA . LYS A 1 245 ? -15.145 21.930 -5.808 1.00 94.44 245 LYS A CA 1
ATOM 2002 C C . LYS A 1 245 ? -15.445 20.799 -6.800 1.00 94.44 245 LYS A C 1
ATOM 2004 O O . LYS A 1 245 ? -15.527 19.651 -6.384 1.00 94.44 245 LYS A O 1
ATOM 2009 N N . GLU A 1 246 ? -15.546 21.101 -8.092 1.00 97.06 246 GLU A N 1
ATOM 2010 C CA . GLU A 1 246 ? -15.801 20.097 -9.132 1.00 97.06 246 GLU A CA 1
ATOM 2011 C C . GLU A 1 246 ? -14.653 19.080 -9.228 1.00 97.06 246 GLU A C 1
ATOM 2013 O O . GLU A 1 246 ? -14.894 17.877 -9.298 1.00 97.06 246 GLU A O 1
ATOM 2018 N N . LEU A 1 247 ? -13.403 19.549 -9.148 1.00 96.62 247 LEU A N 1
ATOM 2019 C CA . LEU A 1 247 ? -12.219 18.689 -9.103 1.00 96.62 247 LEU A CA 1
ATOM 2020 C C . LEU A 1 247 ? -12.103 17.907 -7.796 1.00 96.62 247 LEU A C 1
ATOM 2022 O O . LEU A 1 247 ? -11.671 16.756 -7.824 1.00 96.62 247 LEU A O 1
ATOM 2026 N N . GLU A 1 248 ? -12.504 18.495 -6.666 1.00 95.81 248 GLU A N 1
ATOM 2027 C CA . GLU A 1 248 ? -12.610 17.738 -5.415 1.00 95.81 248 GLU A CA 1
ATOM 2028 C C . GLU A 1 248 ? -13.614 16.592 -5.567 1.00 95.81 248 GLU A C 1
ATOM 2030 O O . GLU A 1 248 ? -13.263 15.442 -5.329 1.00 95.81 248 GLU A O 1
ATOM 2035 N N . ASP A 1 249 ? -14.837 16.876 -6.021 1.00 96.94 249 ASP A N 1
ATOM 2036 C CA . ASP A 1 249 ? -15.885 15.861 -6.185 1.00 96.94 249 ASP A CA 1
ATOM 2037 C C . ASP A 1 249 ? -15.487 14.779 -7.190 1.00 96.94 249 ASP A C 1
ATOM 2039 O O . ASP A 1 249 ? -15.782 13.598 -6.995 1.00 96.94 249 ASP A O 1
ATOM 2043 N N . PHE A 1 250 ? -14.790 15.167 -8.256 1.00 98.19 250 PHE A N 1
ATOM 2044 C CA . PHE A 1 250 ? -14.214 14.239 -9.217 1.00 98.19 250 PHE A CA 1
ATOM 2045 C C . PHE A 1 250 ? -13.174 13.313 -8.571 1.00 98.19 250 PHE A C 1
ATOM 2047 O O . PHE A 1 250 ? -13.294 12.091 -8.681 1.00 98.19 250 PHE A O 1
ATOM 2054 N N . ALA A 1 251 ? -12.201 13.867 -7.843 1.00 98.25 251 ALA A N 1
ATOM 2055 C CA . ALA A 1 251 ? -11.182 13.084 -7.151 1.00 98.25 251 ALA A CA 1
ATOM 2056 C C . ALA A 1 251 ? -11.785 12.150 -6.091 1.00 98.25 251 ALA A C 1
ATOM 2058 O O . ALA A 1 251 ? -11.380 10.992 -6.001 1.00 98.25 251 ALA A O 1
ATOM 2059 N N . ILE A 1 252 ? -12.790 12.610 -5.336 1.00 97.94 252 ILE A N 1
ATOM 2060 C CA . ILE A 1 252 ? -13.488 11.769 -4.356 1.00 97.94 252 ILE A CA 1
ATOM 2061 C C . ILE A 1 252 ? -14.201 10.604 -5.039 1.00 97.94 252 ILE A C 1
ATOM 2063 O O . ILE A 1 252 ? -14.083 9.484 -4.560 1.00 97.94 252 ILE A O 1
ATOM 2067 N N . LYS A 1 253 ? -14.862 10.810 -6.185 1.00 98.56 253 LYS A N 1
ATOM 2068 C CA . LYS A 1 253 ? -15.490 9.705 -6.934 1.00 98.56 253 LYS A CA 1
ATOM 2069 C C . LYS A 1 253 ? -14.475 8.658 -7.395 1.00 98.56 253 LYS A C 1
ATOM 2071 O O . LYS A 1 253 ? -14.773 7.468 -7.329 1.00 98.56 253 LYS A O 1
ATOM 2076 N N . LEU A 1 254 ? -13.286 9.078 -7.834 1.00 98.69 254 LEU A N 1
ATOM 2077 C CA . LEU A 1 254 ? -12.207 8.153 -8.198 1.00 98.69 254 LEU A CA 1
ATOM 2078 C C . LEU A 1 254 ? -11.686 7.377 -6.981 1.00 98.69 254 LEU A C 1
ATOM 2080 O O . LEU A 1 254 ? -11.530 6.159 -7.059 1.00 98.69 254 LEU A O 1
ATOM 2084 N N . LEU A 1 255 ? -11.480 8.060 -5.848 1.00 98.62 255 LEU A N 1
ATOM 2085 C CA . LEU A 1 255 ? -11.113 7.404 -4.592 1.00 98.62 255 LEU A CA 1
ATOM 2086 C C . LEU A 1 255 ? -12.187 6.411 -4.147 1.00 98.62 255 LEU A C 1
ATOM 2088 O O . LEU A 1 255 ? -11.841 5.319 -3.719 1.00 98.62 255 LEU A O 1
ATOM 2092 N N . THR A 1 256 ? -13.473 6.745 -4.278 1.00 98.56 256 THR A N 1
ATOM 2093 C CA . THR A 1 256 ? -14.576 5.840 -3.928 1.00 98.56 256 THR A CA 1
ATOM 2094 C C . THR A 1 256 ? -14.517 4.548 -4.736 1.00 98.56 256 THR A C 1
ATOM 2096 O O . THR A 1 256 ? -14.682 3.480 -4.157 1.00 98.56 256 THR A O 1
ATOM 2099 N N . VAL A 1 257 ? -14.219 4.608 -6.039 1.00 98.62 257 VAL A N 1
ATOM 2100 C CA . VAL A 1 257 ? -14.052 3.388 -6.848 1.00 98.62 257 VAL A CA 1
ATOM 2101 C C . VAL A 1 257 ? -12.927 2.509 -6.291 1.00 98.62 257 VAL A C 1
ATOM 2103 O O . VAL A 1 257 ? -13.129 1.313 -6.104 1.00 98.62 257 VAL A O 1
ATOM 2106 N N . ALA A 1 258 ? -11.761 3.084 -5.989 1.00 98.62 258 ALA A N 1
ATOM 2107 C CA . ALA A 1 258 ? -10.635 2.331 -5.432 1.00 98.62 258 ALA A CA 1
ATOM 2108 C C . ALA A 1 258 ? -10.933 1.787 -4.020 1.00 98.62 258 ALA A C 1
ATOM 2110 O O . ALA A 1 258 ? -10.665 0.623 -3.729 1.00 98.62 258 ALA A O 1
ATOM 2111 N N . ALA A 1 259 ? -11.547 2.602 -3.160 1.00 98.50 259 ALA A N 1
ATOM 2112 C CA . ALA A 1 259 ? -11.936 2.223 -1.805 1.00 98.50 259 ALA A CA 1
ATOM 2113 C C . ALA A 1 259 ? -12.927 1.055 -1.814 1.00 98.50 259 ALA A C 1
ATOM 2115 O O . ALA A 1 259 ? -12.708 0.072 -1.114 1.00 98.50 259 ALA A O 1
ATOM 2116 N N . ASN A 1 260 ? -13.953 1.101 -2.669 1.00 98.25 260 ASN A N 1
ATOM 2117 C CA . ASN A 1 260 ? -14.916 0.011 -2.813 1.00 98.25 260 ASN A CA 1
ATOM 2118 C C . ASN A 1 260 ? -14.288 -1.299 -3.319 1.00 98.25 260 ASN A C 1
ATOM 2120 O O . ASN A 1 260 ? -14.855 -2.367 -3.113 1.00 98.25 260 ASN A O 1
ATOM 2124 N N . ASN A 1 261 ? -13.126 -1.222 -3.971 1.00 98.38 261 ASN A N 1
ATOM 2125 C CA . ASN A 1 261 ? -12.317 -2.374 -4.363 1.00 98.38 261 ASN A CA 1
ATOM 2126 C C . ASN A 1 261 ? -11.233 -2.688 -3.319 1.00 98.38 261 ASN A C 1
ATOM 2128 O O . ASN A 1 261 ? -10.180 -3.232 -3.637 1.00 98.38 261 ASN A O 1
ATOM 2132 N N . ASN A 1 262 ? -11.483 -2.350 -2.055 1.00 98.19 262 ASN A N 1
ATOM 2133 C CA . ASN A 1 262 ? -10.649 -2.712 -0.914 1.00 98.19 262 ASN A CA 1
ATOM 2134 C C . ASN A 1 262 ? -9.219 -2.145 -0.958 1.00 98.19 262 ASN A C 1
ATOM 2136 O O . ASN A 1 262 ? -8.307 -2.689 -0.341 1.00 98.19 262 ASN A O 1
ATOM 2140 N N . TYR A 1 263 ? -9.002 -1.023 -1.652 1.00 98.38 263 TYR A N 1
ATOM 2141 C CA . TYR A 1 263 ? -7.697 -0.370 -1.709 1.00 98.38 263 TYR A CA 1
ATOM 2142 C C . TYR A 1 263 ? -7.511 0.641 -0.558 1.00 98.38 263 TYR A C 1
ATOM 2144 O O . TYR A 1 263 ? -7.984 1.779 -0.615 1.00 98.38 263 TYR A O 1
ATOM 2152 N N . ILE A 1 264 ? -6.797 0.223 0.495 1.00 97.75 264 ILE A N 1
ATOM 2153 C CA . ILE A 1 264 ? -6.525 0.971 1.738 1.00 97.75 264 ILE A CA 1
ATOM 2154 C C . ILE A 1 264 ? -6.090 2.425 1.498 1.00 97.75 264 ILE A C 1
ATOM 2156 O O . ILE A 1 264 ? -6.710 3.297 2.109 1.00 97.75 264 ILE A O 1
ATOM 2160 N N . PRO A 1 265 ? -5.112 2.749 0.619 1.00 97.50 265 PRO A N 1
ATOM 2161 C CA . PRO A 1 265 ? -4.702 4.143 0.430 1.00 97.50 265 PRO A CA 1
ATOM 2162 C C . PRO A 1 265 ? -5.834 5.068 -0.036 1.00 97.50 265 PRO A C 1
ATOM 2164 O O . PRO A 1 265 ? -5.805 6.265 0.238 1.00 97.50 265 PRO A O 1
ATOM 2167 N N . ALA A 1 266 ? -6.851 4.538 -0.723 1.00 98.25 266 ALA A N 1
ATOM 2168 C CA . ALA A 1 266 ? -8.023 5.324 -1.084 1.00 98.25 266 ALA A CA 1
ATOM 2169 C C . ALA A 1 266 ? -8.978 5.514 0.103 1.00 98.25 266 ALA A C 1
ATOM 2171 O O . ALA A 1 266 ? -9.450 6.629 0.320 1.00 98.25 266 ALA A O 1
ATOM 2172 N N . VAL A 1 267 ? -9.215 4.465 0.903 1.00 98.12 267 VAL A N 1
ATOM 2173 C CA . VAL A 1 267 ? -10.026 4.540 2.134 1.00 98.12 267 VAL A CA 1
ATOM 2174 C C . VAL A 1 267 ? -9.466 5.607 3.077 1.00 98.12 267 VAL A C 1
ATOM 2176 O O . VAL A 1 267 ? -10.187 6.524 3.479 1.00 98.12 267 VAL A O 1
ATOM 2179 N N . THR A 1 268 ? -8.166 5.544 3.377 1.00 95.62 268 THR A N 1
ATOM 2180 C CA . THR A 1 268 ? -7.510 6.483 4.300 1.00 95.62 268 THR A CA 1
ATOM 2181 C C . THR A 1 268 ? -7.519 7.911 3.769 1.00 95.62 268 THR A C 1
ATOM 2183 O O . THR A 1 268 ? -7.785 8.845 4.526 1.00 95.62 268 THR A O 1
ATOM 2186 N N . LYS A 1 269 ? -7.323 8.101 2.461 1.00 95.81 269 LYS A N 1
ATOM 2187 C CA . LYS A 1 269 ? -7.364 9.430 1.842 1.00 95.81 269 LYS A CA 1
ATOM 2188 C C . LYS A 1 269 ? -8.766 10.048 1.844 1.00 95.81 269 LYS A C 1
ATOM 2190 O O . LYS A 1 269 ? -8.891 11.264 1.988 1.00 95.81 269 LYS A O 1
ATOM 2195 N N . ILE A 1 270 ? -9.832 9.244 1.745 1.00 96.94 270 ILE A N 1
ATOM 2196 C CA . ILE A 1 270 ? -11.210 9.737 1.925 1.00 96.94 270 ILE A CA 1
ATOM 2197 C C . ILE A 1 270 ? -11.450 10.145 3.385 1.00 96.94 270 ILE A C 1
ATOM 2199 O O . ILE A 1 270 ? -12.037 11.203 3.618 1.00 96.94 270 ILE A O 1
ATOM 2203 N N . ILE A 1 271 ? -10.987 9.351 4.361 1.00 95.25 271 ILE A N 1
ATOM 2204 C CA . ILE A 1 271 ? -11.062 9.707 5.791 1.00 95.25 271 ILE A CA 1
ATOM 2205 C C . ILE A 1 271 ? -10.364 11.052 6.038 1.00 95.25 271 ILE A C 1
ATOM 2207 O O . ILE A 1 271 ? -10.954 11.949 6.640 1.00 95.25 271 ILE A O 1
ATOM 2211 N N . GLU A 1 272 ? -9.147 11.224 5.514 1.00 92.00 272 GLU A N 1
ATOM 2212 C CA . GLU A 1 272 ? -8.386 12.472 5.627 1.00 92.00 272 GLU A CA 1
ATOM 2213 C C . GLU A 1 272 ? -9.119 13.656 4.977 1.00 92.00 272 GLU A C 1
ATOM 2215 O O . GLU A 1 272 ? -9.214 14.730 5.573 1.00 92.00 272 GLU A O 1
ATOM 2220 N N . TYR A 1 273 ? -9.699 13.476 3.785 1.00 93.06 273 TYR A N 1
ATOM 2221 C CA . TYR A 1 273 ? -10.492 14.525 3.135 1.00 93.06 273 TYR A CA 1
ATOM 2222 C C . TYR A 1 273 ? -11.687 14.960 3.994 1.00 93.06 273 TYR A C 1
ATOM 2224 O O . TYR A 1 273 ? -11.971 16.156 4.122 1.00 93.06 273 TYR A O 1
ATOM 2232 N N . LYS A 1 274 ? -12.370 13.994 4.619 1.00 92.12 274 LYS A N 1
ATOM 2233 C CA . LYS A 1 274 ? -13.552 14.225 5.455 1.00 92.12 274 LYS A CA 1
ATOM 2234 C C . LYS A 1 274 ? -13.226 14.632 6.900 1.00 92.12 274 LYS A C 1
ATOM 2236 O O . LYS A 1 274 ? -14.154 14.744 7.695 1.00 92.12 274 LYS A O 1
ATOM 2241 N N . ILE A 1 275 ? -11.970 14.919 7.254 1.00 85.88 275 ILE A N 1
ATOM 2242 C CA . ILE A 1 275 ? -11.513 15.219 8.630 1.00 85.88 275 ILE A CA 1
ATOM 2243 C C . ILE A 1 275 ? -12.412 16.172 9.443 1.00 85.88 275 ILE A C 1
ATOM 2245 O O . ILE A 1 275 ? -12.517 16.033 10.656 1.00 85.88 275 ILE A O 1
ATOM 2249 N N . ARG A 1 276 ? -13.080 17.142 8.802 1.00 84.50 276 ARG A N 1
ATOM 2250 C CA . ARG A 1 276 ? -13.946 18.127 9.485 1.00 84.50 276 ARG A CA 1
ATOM 2251 C C . ARG A 1 276 ? -15.421 17.738 9.593 1.00 84.50 276 ARG A C 1
ATOM 2253 O O . ARG A 1 276 ? -16.163 18.435 10.275 1.00 84.50 276 ARG A O 1
ATOM 2260 N N . SER A 1 277 ? -15.860 16.706 8.881 1.00 88.88 277 SER A N 1
ATOM 2261 C CA . SER A 1 277 ? -17.280 16.362 8.731 1.00 88.88 277 SER A CA 1
ATOM 2262 C C . SER A 1 277 ? -17.580 14.877 8.907 1.00 88.88 277 SER A C 1
ATOM 2264 O O . SER A 1 277 ? -18.739 14.490 8.813 1.00 88.88 277 SER A O 1
ATOM 2266 N N . ILE A 1 278 ? -16.554 14.041 9.068 1.00 92.00 278 ILE A N 1
ATOM 2267 C CA . ILE A 1 278 ? -16.718 12.605 9.261 1.00 92.00 278 ILE A CA 1
ATOM 2268 C C . ILE A 1 278 ? -17.279 12.329 10.656 1.00 92.00 278 ILE A C 1
ATOM 2270 O O . ILE A 1 278 ? -16.850 12.939 11.637 1.00 92.00 278 ILE A O 1
ATOM 2274 N N . ASP A 1 279 ? -18.250 11.423 10.722 1.00 92.19 279 ASP A N 1
ATOM 2275 C CA . ASP A 1 279 ? -18.821 10.942 11.977 1.00 92.19 279 ASP A CA 1
ATOM 2276 C C . ASP A 1 279 ? -17.956 9.816 12.562 1.00 92.19 279 ASP A C 1
ATOM 2278 O O . ASP A 1 279 ? -17.286 9.091 11.818 1.00 92.19 279 ASP A O 1
ATOM 2282 N N . LYS A 1 280 ? -17.960 9.651 13.891 1.00 92.31 280 LYS A N 1
ATOM 2283 C CA . LYS A 1 280 ? -17.173 8.599 14.549 1.00 92.31 280 LYS A CA 1
ATOM 2284 C C . LYS A 1 280 ? -17.566 7.197 14.076 1.00 92.31 280 LYS A C 1
ATOM 2286 O O . LYS A 1 280 ? -16.708 6.314 14.062 1.00 92.31 280 LYS A O 1
ATOM 2291 N N . ASP A 1 281 ? -18.815 7.003 13.664 1.00 93.94 281 ASP A N 1
ATOM 2292 C CA . ASP A 1 281 ? -19.381 5.732 13.219 1.00 93.94 281 ASP A CA 1
ATOM 2293 C C . ASP A 1 281 ? -19.455 5.629 11.676 1.00 93.94 281 ASP A C 1
ATOM 2295 O O . ASP A 1 281 ? -20.121 4.741 11.145 1.00 93.94 281 ASP A O 1
ATOM 2299 N N . ASP A 1 282 ? -18.750 6.501 10.930 1.00 96.44 282 ASP A N 1
ATOM 2300 C CA . ASP A 1 282 ? -18.631 6.384 9.466 1.00 96.44 282 ASP A CA 1
ATOM 2301 C C . ASP A 1 282 ? -17.991 5.034 9.085 1.00 96.44 282 ASP A C 1
ATOM 2303 O O . ASP A 1 282 ? -16.945 4.627 9.606 1.00 96.44 282 ASP A O 1
ATOM 2307 N N . VAL A 1 283 ? -18.633 4.349 8.136 1.00 96.38 283 VAL A N 1
ATOM 2308 C CA . VAL A 1 283 ? -18.284 3.001 7.667 1.00 96.38 283 VAL A CA 1
ATOM 2309 C C . VAL A 1 283 ? -16.851 2.880 7.144 1.00 96.38 283 VAL A C 1
ATOM 2311 O O . VAL A 1 283 ? -16.298 1.782 7.145 1.00 96.38 283 VAL A O 1
ATOM 2314 N N . LEU A 1 284 ? -16.222 3.985 6.727 1.00 97.25 284 LEU A N 1
ATOM 2315 C CA . LEU A 1 284 ? -14.840 3.991 6.240 1.00 97.25 284 LEU A CA 1
ATOM 2316 C C . LEU A 1 284 ? -13.836 3.534 7.302 1.00 97.25 284 LEU A C 1
ATOM 2318 O O . LEU A 1 284 ? -12.846 2.890 6.955 1.00 97.25 284 LEU A O 1
ATOM 2322 N N . PHE A 1 285 ? -14.082 3.832 8.584 1.00 97.56 285 PHE A N 1
ATOM 2323 C CA . PHE A 1 285 ? -13.193 3.380 9.654 1.00 97.56 285 PHE A CA 1
ATOM 2324 C C . PHE A 1 285 ? -13.203 1.860 9.766 1.00 97.56 285 PHE A C 1
ATOM 2326 O O . PHE A 1 285 ? -12.141 1.240 9.752 1.00 97.56 285 PHE A O 1
ATOM 2333 N N . ASP A 1 286 ? -14.390 1.259 9.823 1.00 97.12 286 ASP A N 1
ATOM 2334 C CA . ASP A 1 286 ? -14.528 -0.193 9.913 1.00 97.12 286 ASP A CA 1
ATOM 2335 C C . ASP A 1 286 ? -14.048 -0.884 8.636 1.00 97.12 286 ASP A C 1
ATOM 2337 O O . ASP A 1 286 ? -13.401 -1.929 8.719 1.00 97.12 286 ASP A O 1
ATOM 2341 N N . HIS A 1 287 ? -14.283 -0.279 7.468 1.00 97.75 287 HIS A N 1
ATOM 2342 C CA . HIS A 1 287 ? -13.756 -0.766 6.194 1.00 97.75 287 HIS A CA 1
ATOM 2343 C C . HIS A 1 287 ? -12.228 -0.827 6.212 1.00 97.75 287 HIS A C 1
ATOM 2345 O O . HIS A 1 287 ? -11.656 -1.889 5.976 1.00 97.75 287 HIS A O 1
ATOM 2351 N N . GLY A 1 288 ? -11.558 0.270 6.573 1.00 97.88 288 GLY A N 1
ATOM 2352 C CA . GLY A 1 288 ? -10.101 0.299 6.681 1.00 97.88 288 GLY A CA 1
ATOM 2353 C C . GLY A 1 288 ? -9.571 -0.682 7.730 1.00 97.88 288 GLY A C 1
ATOM 2354 O O . GLY A 1 288 ? -8.630 -1.427 7.452 1.00 97.88 288 GLY A O 1
ATOM 2355 N N . ILE A 1 289 ? -10.196 -0.746 8.910 1.00 98.06 289 ILE A N 1
ATOM 2356 C CA . ILE A 1 289 ? -9.814 -1.676 9.985 1.00 98.06 289 ILE A CA 1
ATOM 2357 C C . ILE A 1 289 ? -9.918 -3.134 9.520 1.00 98.06 289 ILE A C 1
ATOM 2359 O O . ILE A 1 289 ? -9.002 -3.913 9.778 1.00 98.06 289 ILE A O 1
ATOM 2363 N N . ASN A 1 290 ? -10.987 -3.503 8.807 1.00 97.94 290 ASN A N 1
ATOM 2364 C CA . ASN A 1 290 ? -11.166 -4.852 8.254 1.00 97.94 290 ASN A CA 1
ATOM 2365 C C . ASN A 1 290 ? -10.072 -5.222 7.252 1.00 97.94 290 ASN A C 1
ATOM 2367 O O . ASN A 1 290 ? -9.679 -6.381 7.181 1.00 97.94 290 ASN A O 1
ATOM 2371 N N . LEU A 1 291 ? -9.545 -4.235 6.530 1.00 97.75 291 LEU A N 1
ATOM 2372 C CA . LEU A 1 291 ? -8.423 -4.401 5.609 1.00 97.75 291 LEU A CA 1
ATOM 2373 C C . LEU A 1 291 ? -7.057 -4.315 6.305 1.00 97.75 291 LEU A C 1
ATOM 2375 O O . LEU A 1 291 ? -6.023 -4.404 5.652 1.00 97.75 291 LEU A O 1
ATOM 2379 N N . GLY A 1 292 ? -7.023 -4.142 7.628 1.00 96.62 292 GLY A N 1
ATOM 2380 C CA . GLY A 1 292 ? -5.794 -4.085 8.418 1.00 96.62 292 GLY A CA 1
ATOM 2381 C C . GLY A 1 292 ? -5.117 -2.714 8.460 1.00 96.62 292 GLY A C 1
ATOM 2382 O O . GLY A 1 292 ? -3.957 -2.642 8.864 1.00 96.62 292 GLY A O 1
ATOM 2383 N N . SER A 1 293 ? -5.822 -1.643 8.082 1.00 97.19 293 SER A N 1
ATOM 2384 C CA . SER A 1 293 ? -5.345 -0.259 8.185 1.00 97.19 293 SER A CA 1
ATOM 2385 C C . SER A 1 293 ? -5.269 0.187 9.646 1.00 97.19 293 SER A C 1
ATOM 2387 O O . SER A 1 293 ? -6.277 0.507 10.286 1.00 97.19 293 SER A O 1
ATOM 2389 N N . HIS A 1 294 ? -4.055 0.260 10.184 1.00 95.25 294 HIS A N 1
ATOM 2390 C CA . HIS A 1 294 ? -3.828 0.825 11.515 1.00 95.25 294 HIS A CA 1
ATOM 2391 C C . HIS A 1 294 ? -3.953 2.356 11.518 1.00 95.25 294 HIS A C 1
ATOM 2393 O O . HIS A 1 294 ? -4.262 2.961 12.552 1.00 95.25 294 HIS A O 1
ATOM 2399 N N . VAL A 1 295 ? -3.775 2.993 10.357 1.00 95.00 295 VAL A N 1
ATOM 2400 C CA . VAL A 1 295 ? -3.992 4.434 10.191 1.00 95.00 295 VAL A CA 1
ATOM 2401 C C . VAL A 1 295 ? -5.472 4.793 10.295 1.00 95.00 295 VAL A C 1
ATOM 2403 O O . VAL A 1 295 ? -5.788 5.829 10.869 1.00 95.00 295 VAL A O 1
ATOM 2406 N N . SER A 1 296 ? -6.395 3.921 9.877 1.00 96.50 296 SER A N 1
ATOM 2407 C CA . SER A 1 296 ? -7.833 4.127 10.118 1.00 96.50 296 SER A CA 1
ATOM 2408 C C . SER A 1 296 ? -8.148 4.215 11.616 1.00 96.50 296 SER A C 1
ATOM 2410 O O . SER A 1 296 ? -8.874 5.113 12.046 1.00 96.50 296 SER A O 1
ATOM 2412 N N . ILE A 1 297 ? -7.521 3.363 12.439 1.00 95.94 297 ILE A N 1
ATOM 2413 C CA . ILE A 1 297 ? -7.621 3.458 13.906 1.00 95.94 297 ILE A CA 1
ATOM 2414 C C . ILE A 1 297 ? -6.962 4.742 14.411 1.00 95.94 297 ILE A C 1
ATOM 2416 O O . ILE A 1 297 ? -7.533 5.443 15.244 1.00 95.94 297 ILE A O 1
ATOM 2420 N N . THR A 1 298 ? -5.777 5.074 13.896 1.00 93.88 298 THR A N 1
ATOM 2421 C CA . THR A 1 298 ? -5.044 6.284 14.291 1.00 93.88 298 THR A CA 1
ATOM 2422 C C . THR A 1 298 ? -5.863 7.546 14.032 1.00 93.88 298 THR A C 1
ATOM 2424 O O . THR A 1 298 ? -5.956 8.392 14.920 1.00 93.88 298 THR A O 1
ATOM 2427 N N . TRP A 1 299 ? -6.492 7.668 12.860 1.00 92.75 299 TRP A N 1
ATOM 2428 C CA . TRP A 1 299 ? -7.366 8.790 12.526 1.00 92.75 299 TRP A CA 1
ATOM 2429 C C . TRP A 1 299 ? -8.597 8.832 13.425 1.00 92.75 299 TRP A C 1
ATOM 2431 O O . TRP A 1 299 ? -8.901 9.890 13.975 1.00 92.75 299 TRP A O 1
ATOM 2441 N N . LYS A 1 300 ? -9.250 7.686 13.661 1.00 94.00 300 LYS A N 1
ATOM 2442 C CA . LYS A 1 300 ? -10.398 7.603 14.574 1.00 94.00 300 LYS A CA 1
ATOM 2443 C C . LYS A 1 300 ? -10.029 8.081 15.982 1.00 94.00 300 LYS A C 1
ATOM 2445 O O . LYS A 1 300 ? -10.698 8.941 16.551 1.00 94.00 300 LYS A O 1
ATOM 2450 N N . MET A 1 301 ? -8.913 7.592 16.519 1.00 92.88 301 MET A N 1
ATOM 2451 C CA . MET A 1 301 ? -8.400 8.014 17.824 1.00 92.88 301 MET A CA 1
A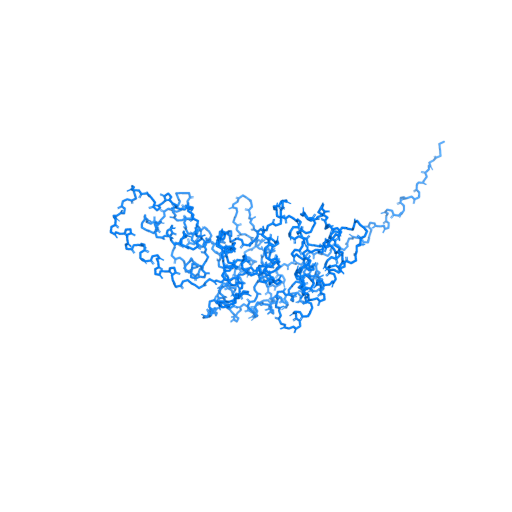TOM 2452 C C . MET A 1 301 ? -8.010 9.496 17.831 1.00 92.88 301 MET A C 1
ATOM 2454 O O . MET A 1 301 ? -8.323 10.212 18.779 1.00 92.88 301 MET A O 1
ATOM 2458 N N . LEU A 1 302 ? -7.364 9.994 16.776 1.00 89.19 302 LEU A N 1
ATOM 2459 C CA . LEU A 1 302 ? -6.958 11.395 16.693 1.00 89.19 302 LEU A CA 1
ATOM 2460 C C . LEU A 1 302 ? -8.163 12.343 16.690 1.00 89.19 302 LEU A C 1
ATOM 2462 O O . LEU A 1 302 ? -8.124 13.347 17.395 1.00 89.19 302 LEU A O 1
ATOM 2466 N N . PHE A 1 303 ? -9.214 12.032 15.931 1.00 88.19 303 PHE A N 1
ATOM 2467 C CA . PHE A 1 303 ? -10.376 12.911 15.765 1.00 88.19 303 PHE A CA 1
ATOM 2468 C C . PHE A 1 303 ? -11.347 12.850 16.940 1.00 88.19 303 PHE A C 1
ATOM 2470 O O . PHE A 1 303 ? -11.961 13.857 17.294 1.00 88.19 303 PHE A O 1
ATOM 2477 N N . PHE A 1 304 ? -11.480 11.680 17.562 1.00 92.12 304 PHE A N 1
ATOM 2478 C CA . PHE A 1 304 ? -12.578 11.439 18.491 1.00 92.12 304 PHE A CA 1
ATOM 2479 C C . PHE A 1 304 ? -12.136 11.065 19.906 1.00 92.12 304 PHE A C 1
ATOM 2481 O O . PHE A 1 304 ? -12.983 11.059 20.787 1.00 92.12 304 PHE A O 1
ATOM 2488 N N . ALA A 1 305 ? -10.849 10.812 20.172 1.00 86.50 305 ALA A N 1
ATOM 2489 C CA . ALA A 1 305 ? -10.338 10.628 21.540 1.00 86.50 305 ALA A CA 1
ATOM 2490 C C . ALA A 1 305 ? -9.564 11.842 22.083 1.00 86.50 305 ALA A C 1
ATOM 2492 O O . ALA A 1 305 ? -9.121 11.814 23.229 1.00 86.50 305 ALA A O 1
ATOM 2493 N N . ASN A 1 306 ? -9.345 12.875 21.262 1.00 74.88 306 ASN A N 1
ATOM 2494 C CA . ASN A 1 306 ? -8.549 14.050 21.614 1.00 74.88 306 ASN A CA 1
ATOM 2495 C C . ASN A 1 306 ? -9.436 15.291 21.785 1.00 74.88 306 ASN A C 1
ATOM 2497 O O . ASN A 1 306 ? -10.221 15.608 20.889 1.00 74.88 306 ASN A O 1
ATOM 2501 N N . ASP A 1 307 ? -9.235 16.037 22.875 1.00 65.06 307 ASP A N 1
ATOM 2502 C CA . ASP A 1 307 ? -9.923 17.308 23.169 1.00 65.06 307 ASP A CA 1
ATOM 2503 C C . ASP A 1 307 ? -9.739 18.375 22.084 1.00 65.06 307 ASP A C 1
ATOM 2505 O O . ASP A 1 307 ? -10.557 19.280 21.952 1.00 65.06 307 ASP A O 1
ATOM 2509 N N . ARG A 1 308 ? -8.672 18.281 21.278 1.00 64.75 308 ARG A N 1
ATOM 2510 C CA . ARG A 1 308 ? -8.417 19.217 20.172 1.00 64.75 308 ARG A CA 1
ATOM 2511 C C . ARG A 1 308 ? -9.399 19.101 19.008 1.00 64.75 308 ARG A C 1
ATOM 2513 O O . ARG A 1 308 ? -9.387 19.973 18.143 1.00 64.75 308 ARG A O 1
ATOM 2520 N N . TYR A 1 309 ? -10.194 18.038 18.964 1.00 71.44 309 TYR A N 1
ATOM 2521 C CA . TYR A 1 309 ? -11.182 17.812 17.919 1.00 71.44 309 TYR A CA 1
ATOM 2522 C C . TYR A 1 309 ? -12.564 17.660 18.549 1.00 71.44 309 TYR A C 1
ATOM 2524 O O . TYR A 1 309 ? -13.148 18.667 18.933 1.00 71.44 309 TYR A O 1
ATOM 2532 N N . GLN A 1 310 ? -13.097 16.441 18.655 1.00 76.44 310 GLN A N 1
ATOM 2533 C CA . GLN A 1 310 ? -14.452 16.240 19.175 1.00 76.44 310 GLN A CA 1
ATOM 2534 C C . GLN A 1 310 ? -14.489 15.591 20.568 1.00 76.44 310 GLN A C 1
ATOM 2536 O O . GLN A 1 310 ? -15.429 15.849 21.307 1.00 76.44 310 GLN A O 1
ATOM 2541 N N . ASN A 1 311 ? -13.484 14.777 20.929 1.00 82.88 311 ASN A N 1
ATOM 2542 C CA . ASN A 1 311 ? -13.450 13.957 22.156 1.00 82.88 311 ASN A CA 1
ATOM 2543 C C . ASN A 1 311 ? -14.799 13.276 22.494 1.00 82.88 311 ASN A C 1
ATOM 2545 O O . ASN A 1 311 ? -15.378 13.486 23.557 1.00 82.88 311 ASN A O 1
ATOM 2549 N N . VAL A 1 312 ? -15.311 12.472 21.561 1.00 91.00 312 VAL A N 1
ATOM 2550 C CA . VAL A 1 312 ? -16.616 11.791 21.659 1.00 91.00 312 VAL A CA 1
ATOM 2551 C C . VAL A 1 312 ? -16.515 10.281 21.883 1.00 91.00 312 VAL A C 1
ATOM 2553 O O . VAL A 1 312 ? -17.543 9.634 22.060 1.00 91.00 312 VAL A O 1
ATOM 2556 N N . LEU A 1 313 ? -15.310 9.699 21.869 1.00 93.88 313 LEU A N 1
ATOM 2557 C CA . LEU A 1 313 ? -15.125 8.290 22.224 1.00 93.88 313 LEU A CA 1
ATOM 2558 C C . LEU A 1 313 ? -15.205 8.103 23.738 1.00 93.88 313 LEU A C 1
ATOM 2560 O O . LEU A 1 313 ? -14.565 8.822 24.507 1.00 93.88 313 LEU A O 1
ATOM 2564 N N . THR A 1 314 ? -15.937 7.076 24.146 1.00 93.81 314 THR A N 1
ATOM 2565 C CA . THR A 1 314 ? -15.946 6.565 25.519 1.00 93.81 314 THR A CA 1
ATOM 2566 C C . THR A 1 314 ? -14.580 5.985 25.899 1.00 93.81 314 THR A C 1
ATOM 2568 O O . THR A 1 314 ? -13.788 5.596 25.036 1.00 93.81 314 THR A O 1
ATOM 2571 N N . GLU A 1 315 ? -14.292 5.877 27.199 1.00 93.62 315 GLU A N 1
ATOM 2572 C CA . GLU A 1 315 ? -13.056 5.230 27.665 1.00 93.62 315 GLU A CA 1
ATOM 2573 C C . GLU A 1 315 ? -12.975 3.759 27.216 1.00 93.62 315 GLU A C 1
ATOM 2575 O O . GLU A 1 315 ? -11.900 3.288 26.845 1.00 93.62 315 GLU A O 1
ATOM 2580 N N . GLU A 1 316 ? -14.110 3.055 27.144 1.00 96.00 316 GLU A N 1
ATOM 2581 C CA . GLU A 1 316 ? -14.194 1.691 26.606 1.00 96.00 316 GLU A CA 1
ATOM 2582 C C . GLU A 1 316 ? -13.810 1.619 25.123 1.00 96.00 316 GLU A C 1
ATOM 2584 O O . GLU A 1 316 ? -13.018 0.760 24.729 1.00 96.00 316 GLU A O 1
ATOM 2589 N N . GLU A 1 317 ? -14.322 2.535 24.292 1.00 96.25 317 GLU A N 1
ATOM 2590 C CA . GLU A 1 317 ? -13.952 2.619 22.875 1.00 96.25 317 GLU A CA 1
ATOM 2591 C C . GLU A 1 317 ? -12.465 2.948 22.716 1.00 96.25 317 GLU A C 1
ATOM 2593 O O . GLU A 1 317 ? -11.774 2.289 21.936 1.00 96.25 317 GLU A O 1
ATOM 2598 N N . LYS A 1 318 ? -11.944 3.920 23.480 1.00 95.69 318 LYS A N 1
ATOM 2599 C CA . LYS A 1 318 ? -10.512 4.265 23.476 1.00 95.69 318 LYS A CA 1
ATOM 2600 C C . LYS A 1 318 ? -9.658 3.049 23.826 1.00 95.69 318 LYS A C 1
ATOM 2602 O O . LYS A 1 318 ? -8.680 2.773 23.131 1.00 95.69 318 LYS A O 1
ATOM 2607 N N . TYR A 1 319 ? -10.038 2.309 24.867 1.00 96.88 319 TYR A N 1
ATOM 2608 C CA . TYR A 1 319 ? -9.354 1.091 25.295 1.00 96.88 319 TYR A CA 1
ATOM 2609 C C . TYR A 1 319 ? -9.395 0.003 24.212 1.00 96.88 319 TYR A C 1
ATOM 2611 O O . TYR A 1 319 ? -8.360 -0.568 23.865 1.00 96.88 319 TYR A O 1
ATOM 2619 N N . TYR A 1 320 ? -10.566 -0.242 23.620 1.00 97.69 320 TYR A N 1
ATOM 2620 C CA . TYR A 1 320 ? -10.750 -1.218 22.547 1.00 97.69 320 TYR A CA 1
ATOM 2621 C C . TYR A 1 320 ? -9.901 -0.902 21.306 1.00 97.69 320 TYR A C 1
ATOM 2623 O O . TYR A 1 320 ? -9.174 -1.769 20.817 1.00 97.69 320 TYR A O 1
ATOM 2631 N N . TYR A 1 321 ? -9.944 0.337 20.810 1.00 97.50 321 TYR A N 1
ATOM 2632 C CA . TYR A 1 321 ? -9.168 0.742 19.636 1.00 97.50 321 TYR A CA 1
ATOM 2633 C C . TYR A 1 321 ? -7.662 0.772 19.917 1.00 97.50 321 TYR A C 1
ATOM 2635 O O . TYR A 1 321 ? -6.879 0.401 19.042 1.00 97.50 321 TYR A O 1
ATOM 2643 N N . ALA A 1 322 ? -7.244 1.135 21.134 1.00 97.00 322 ALA A N 1
ATOM 2644 C CA . ALA A 1 322 ? -5.849 1.039 21.555 1.00 97.00 322 ALA A CA 1
ATOM 2645 C C . ALA A 1 322 ? -5.343 -0.414 21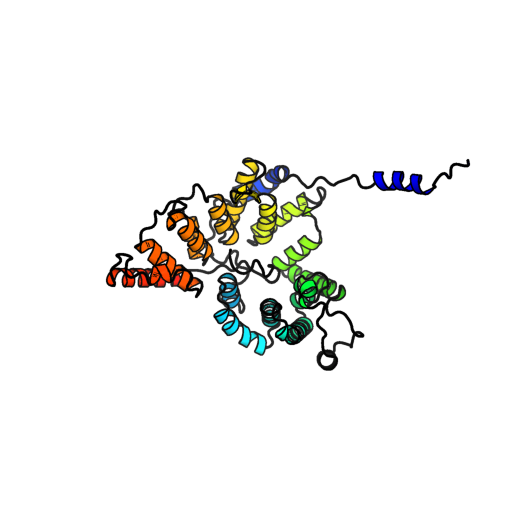.525 1.00 97.00 322 ALA A C 1
ATOM 2647 O O . ALA A 1 322 ? -4.276 -0.680 20.970 1.00 97.00 322 ALA A O 1
ATOM 2648 N N . LEU A 1 323 ? -6.124 -1.364 22.057 1.00 97.44 323 LEU A N 1
ATOM 2649 C CA . LEU A 1 323 ? -5.795 -2.790 21.988 1.00 97.44 323 LEU A CA 1
ATOM 2650 C C . LEU A 1 323 ? -5.694 -3.278 20.542 1.00 97.44 323 LEU A C 1
ATOM 2652 O O . LEU A 1 323 ? -4.707 -3.920 20.185 1.00 97.44 323 LEU A O 1
ATOM 2656 N N . LEU A 1 324 ? -6.687 -2.957 19.711 1.00 97.62 324 LEU A N 1
ATOM 2657 C CA . LEU A 1 324 ? -6.719 -3.403 18.321 1.00 97.62 324 LEU A CA 1
ATOM 2658 C C . LEU A 1 324 ? -5.546 -2.830 17.511 1.00 97.62 324 LEU A C 1
ATOM 2660 O O . LEU A 1 324 ? -4.909 -3.564 16.758 1.00 97.62 324 LEU A O 1
ATOM 2664 N N . HIS A 1 325 ? -5.202 -1.552 17.709 1.00 96.94 325 HIS A N 1
ATOM 2665 C CA . HIS A 1 325 ? -4.021 -0.942 17.097 1.00 96.94 325 HIS A CA 1
ATOM 2666 C C . HIS A 1 325 ? -2.734 -1.676 17.494 1.00 96.94 325 HIS A C 1
ATOM 2668 O O . HIS A 1 325 ? -1.928 -2.014 16.624 1.00 96.94 325 HIS A O 1
ATOM 2674 N N . ASN A 1 326 ? -2.542 -1.950 18.789 1.00 95.62 326 ASN A N 1
ATOM 2675 C CA . ASN A 1 326 ? -1.366 -2.673 19.273 1.00 95.62 326 ASN A CA 1
ATOM 2676 C C . ASN A 1 326 ? -1.301 -4.102 18.708 1.00 95.62 326 ASN A C 1
ATOM 2678 O O . ASN A 1 326 ? -0.222 -4.552 18.338 1.00 95.62 326 ASN A O 1
ATOM 2682 N N . MET A 1 327 ? -2.435 -4.802 18.582 1.00 95.50 327 MET A N 1
ATOM 2683 C CA . MET A 1 327 ? -2.486 -6.142 17.973 1.00 95.50 327 MET A CA 1
ATOM 2684 C C . MET A 1 327 ? -2.117 -6.126 16.485 1.00 95.50 327 MET A C 1
ATOM 2686 O O . MET A 1 327 ? -1.402 -7.011 16.028 1.00 95.50 327 MET A O 1
ATOM 2690 N N . ILE A 1 328 ? -2.575 -5.120 15.731 1.00 95.19 328 ILE A N 1
ATOM 2691 C CA . ILE A 1 328 ? -2.268 -4.992 14.299 1.00 95.19 328 ILE A CA 1
ATOM 2692 C C . ILE A 1 328 ? -0.794 -4.651 14.078 1.00 95.19 328 ILE A C 1
ATOM 2694 O O . ILE A 1 328 ? -0.169 -5.204 13.179 1.00 95.19 328 ILE A O 1
ATOM 2698 N N . THR A 1 329 ? -0.244 -3.731 14.867 1.00 93.62 329 THR A N 1
ATOM 2699 C CA . THR A 1 329 ? 1.078 -3.138 14.601 1.00 93.62 329 THR A CA 1
ATOM 2700 C C . THR A 1 329 ? 2.221 -3.774 15.383 1.00 93.62 329 THR A C 1
ATOM 2702 O O . THR A 1 329 ? 3.376 -3.604 15.006 1.00 93.62 329 THR A O 1
ATOM 2705 N N . GLY A 1 330 ? 1.932 -4.443 16.501 1.00 90.88 330 GLY A N 1
ATOM 2706 C CA . GLY A 1 330 ? 2.941 -4.804 17.500 1.00 90.88 330 GLY A CA 1
ATOM 2707 C C . GLY A 1 330 ? 3.548 -3.595 18.232 1.00 90.88 330 GLY A C 1
ATOM 2708 O O . GLY A 1 330 ? 4.493 -3.758 18.997 1.00 90.88 330 GLY A O 1
ATOM 2709 N N . ASN A 1 331 ? 3.031 -2.382 18.003 1.00 87.44 331 ASN A N 1
ATOM 2710 C CA . ASN A 1 331 ? 3.532 -1.130 18.567 1.00 87.44 331 ASN A CA 1
ATOM 2711 C C . ASN A 1 331 ? 2.761 -0.766 19.846 1.00 87.44 331 ASN A C 1
ATOM 2713 O O . ASN A 1 331 ? 1.556 -0.986 19.928 1.00 87.44 331 ASN A O 1
ATOM 2717 N N . ASP A 1 332 ? 3.433 -0.167 20.828 1.00 88.38 332 ASP A N 1
ATOM 2718 C CA . ASP A 1 332 ? 2.884 0.223 22.128 1.00 88.38 332 ASP A CA 1
ATOM 2719 C C . ASP A 1 332 ? 2.427 1.695 22.206 1.00 88.38 332 ASP A C 1
ATOM 2721 O O . ASP A 1 332 ? 2.231 2.225 23.300 1.00 88.38 332 ASP A O 1
ATOM 2725 N N . ARG A 1 333 ? 2.193 2.353 21.062 1.00 89.62 333 ARG A N 1
ATOM 2726 C CA . ARG A 1 333 ? 1.795 3.770 20.925 1.00 89.62 333 ARG A CA 1
ATOM 2727 C C . ARG A 1 333 ? 0.696 4.208 21.893 1.00 89.62 333 ARG A C 1
ATOM 2729 O O . ARG A 1 333 ? 0.718 5.342 22.369 1.00 89.62 333 ARG A O 1
ATOM 2736 N N . TYR A 1 334 ? -0.275 3.336 22.155 1.00 93.25 334 TYR A N 1
ATOM 2737 C CA . TYR A 1 334 ? -1.413 3.609 23.036 1.00 93.25 334 TYR A CA 1
ATOM 2738 C C . TYR A 1 334 ? -1.330 2.876 24.385 1.00 93.25 334 TYR A C 1
ATOM 2740 O O . TYR A 1 334 ? -2.342 2.721 25.070 1.00 93.25 334 TYR A O 1
ATOM 2748 N N . SER A 1 335 ? -0.134 2.455 24.806 1.00 92.56 335 SER A N 1
ATOM 2749 C CA . SER A 1 335 ? 0.110 1.797 26.098 1.00 92.56 335 SER A CA 1
ATOM 2750 C C . SER A 1 335 ? -0.405 2.612 27.281 1.00 92.56 335 SER A C 1
ATOM 2752 O O . SER A 1 335 ? -0.998 2.043 28.189 1.00 92.56 335 SER A O 1
ATOM 2754 N N . ASN A 1 336 ? -0.287 3.942 27.231 1.00 92.00 336 ASN A N 1
ATOM 2755 C CA . ASN A 1 336 ? -0.833 4.830 28.260 1.00 92.00 336 ASN A CA 1
ATOM 2756 C C . ASN A 1 336 ? -2.355 4.700 28.419 1.00 92.00 336 ASN A C 1
ATOM 2758 O O . ASN A 1 336 ? -2.850 4.816 29.532 1.00 92.00 336 ASN A O 1
ATOM 2762 N N . ILE A 1 337 ? -3.098 4.441 27.336 1.00 92.50 337 ILE A N 1
ATOM 2763 C CA . ILE A 1 337 ? -4.553 4.222 27.394 1.00 92.50 337 ILE A CA 1
ATOM 2764 C C . ILE A 1 337 ? -4.841 2.836 27.980 1.00 92.50 337 ILE A C 1
ATOM 2766 O O . ILE A 1 337 ? -5.675 2.692 28.870 1.00 92.50 337 ILE A O 1
ATOM 2770 N N . ILE A 1 338 ? -4.114 1.815 27.521 1.00 92.75 338 ILE A N 1
ATOM 2771 C CA . ILE A 1 338 ? -4.306 0.419 27.948 1.00 92.75 338 ILE A CA 1
ATOM 2772 C C . ILE A 1 338 ? -3.980 0.242 29.440 1.00 92.75 338 ILE A C 1
ATOM 2774 O O . ILE A 1 338 ? -4.712 -0.424 30.175 1.00 92.75 338 ILE A O 1
ATOM 2778 N N . ASN A 1 339 ? -2.906 0.878 29.899 1.00 91.88 339 ASN A N 1
ATOM 2779 C CA . ASN A 1 339 ? -2.405 0.768 31.265 1.00 91.88 339 ASN A CA 1
ATOM 2780 C C . ASN A 1 339 ? -3.019 1.814 32.210 1.00 91.88 339 ASN A C 1
ATOM 2782 O O . ASN A 1 339 ? -2.615 1.895 33.365 1.00 91.88 339 ASN A O 1
ATOM 2786 N N . ASN A 1 340 ? -3.995 2.611 31.755 1.00 90.81 340 ASN A N 1
ATOM 2787 C CA . ASN A 1 340 ? -4.634 3.609 32.605 1.00 90.81 340 ASN A CA 1
ATOM 2788 C C . ASN A 1 340 ? -5.520 2.938 33.672 1.00 90.81 340 ASN A C 1
ATOM 2790 O O . ASN A 1 340 ? -6.630 2.461 33.391 1.00 90.81 340 ASN A O 1
ATOM 2794 N N . GLU A 1 341 ? -5.035 2.920 34.912 1.00 85.75 341 GLU A N 1
ATOM 2795 C CA . GLU A 1 341 ? -5.776 2.440 36.086 1.00 85.75 341 GLU A CA 1
ATOM 2796 C C . GLU A 1 341 ? -6.935 3.376 36.464 1.00 85.75 341 GLU A C 1
ATOM 2798 O O . GLU A 1 341 ? -7.949 2.918 36.980 1.00 85.75 341 GLU A O 1
ATOM 2803 N N . ASN A 1 342 ? -6.847 4.659 36.101 1.00 87.00 342 ASN A N 1
ATOM 2804 C CA . ASN A 1 342 ? -7.861 5.679 36.381 1.00 87.00 342 ASN A CA 1
ATOM 2805 C C . ASN A 1 342 ? -8.905 5.828 35.257 1.00 87.00 342 ASN A C 1
ATOM 2807 O O . ASN A 1 342 ? -9.644 6.807 35.235 1.00 87.00 342 ASN A O 1
ATOM 2811 N N . SER A 1 343 ? -8.972 4.884 34.313 1.00 86.19 343 SER A N 1
ATOM 2812 C CA . SER A 1 343 ? -9.926 4.919 33.185 1.00 86.19 343 SER A CA 1
ATOM 2813 C C . SER A 1 343 ? -11.389 4.725 33.601 1.00 86.19 343 SER A C 1
ATOM 2815 O O . SER A 1 343 ? -12.285 4.938 32.793 1.00 86.19 343 SER A O 1
ATOM 2817 N N . GLY A 1 344 ? -11.646 4.287 34.837 1.00 90.06 344 GLY A N 1
ATOM 2818 C CA . GLY A 1 344 ? -12.994 3.967 35.316 1.00 90.06 344 GLY A CA 1
ATOM 2819 C C . GLY A 1 344 ? -13.560 2.646 34.779 1.00 90.06 344 GLY A C 1
ATOM 2820 O O . GLY A 1 344 ? -14.638 2.247 35.204 1.00 90.06 344 GLY A O 1
ATOM 2821 N N . ILE A 1 345 ? -12.825 1.946 33.907 1.00 94.50 345 ILE A N 1
ATOM 2822 C CA . ILE A 1 345 ? -13.202 0.640 33.353 1.00 94.50 345 ILE A CA 1
ATOM 2823 C C . ILE A 1 345 ? -12.810 -0.458 34.346 1.00 94.50 345 ILE A C 1
ATOM 2825 O O . ILE A 1 345 ? -11.639 -0.574 34.733 1.00 94.50 345 ILE A O 1
ATOM 2829 N N . SER A 1 346 ? -13.764 -1.304 34.729 1.00 94.38 346 SER A N 1
ATOM 2830 C CA . SER A 1 346 ? -13.515 -2.436 35.620 1.00 94.38 346 SER A CA 1
ATOM 2831 C C . SER A 1 346 ? -12.627 -3.504 34.969 1.00 94.38 346 SER A C 1
ATOM 2833 O O . SER A 1 346 ? -12.537 -3.639 33.749 1.00 94.38 346 SER A O 1
ATOM 2835 N N . ILE A 1 347 ? -11.991 -4.342 35.794 1.00 92.69 347 ILE A N 1
ATOM 2836 C CA . ILE A 1 347 ? -11.174 -5.471 35.310 1.00 92.69 347 ILE A CA 1
ATOM 2837 C C . ILE A 1 347 ? -12.005 -6.426 34.439 1.00 92.69 347 ILE A C 1
ATOM 2839 O O . ILE A 1 347 ? -11.507 -6.956 33.445 1.00 92.69 347 ILE A O 1
ATOM 2843 N N . LYS A 1 348 ? -13.278 -6.636 34.797 1.00 95.94 348 LYS A N 1
ATOM 2844 C CA . LYS A 1 348 ? -14.193 -7.497 34.044 1.00 95.94 348 LYS A CA 1
ATOM 2845 C C . LYS A 1 348 ? -14.444 -6.936 32.639 1.00 95.94 348 LYS A C 1
ATOM 2847 O O . LYS A 1 348 ? -14.242 -7.660 31.670 1.00 95.94 348 LYS A O 1
ATOM 2852 N N . GLU A 1 349 ? -14.784 -5.653 32.533 1.00 96.38 349 GLU A N 1
ATOM 2853 C CA . GLU A 1 349 ? -15.010 -4.975 31.246 1.00 96.38 349 GLU A CA 1
ATOM 2854 C C . GLU A 1 349 ? -13.740 -4.957 30.386 1.00 96.38 349 GLU A C 1
ATOM 2856 O O . GLU A 1 349 ? -13.794 -5.270 29.199 1.00 96.38 349 GLU A O 1
ATOM 2861 N N . LYS A 1 350 ? -12.562 -4.700 30.978 1.00 95.81 350 LYS A N 1
ATOM 2862 C CA . LYS A 1 350 ? -11.281 -4.782 30.250 1.00 95.81 350 LYS A CA 1
ATOM 2863 C C . LYS A 1 350 ? -11.054 -6.170 29.640 1.00 95.81 350 LYS A C 1
ATOM 2865 O O . LYS A 1 350 ? -10.612 -6.268 28.494 1.00 95.81 350 LYS A O 1
ATOM 2870 N N . ASN A 1 351 ? -11.375 -7.240 30.370 1.00 96.50 351 ASN A N 1
ATOM 2871 C CA . ASN A 1 351 ? -11.256 -8.607 29.857 1.00 96.50 351 ASN A CA 1
ATOM 2872 C C . ASN A 1 351 ? -12.235 -8.880 28.705 1.00 96.50 351 ASN A C 1
ATOM 2874 O O . ASN A 1 351 ? -11.839 -9.476 27.703 1.00 96.50 351 ASN A O 1
ATOM 2878 N N . GLU A 1 352 ? -13.480 -8.413 28.809 1.00 97.94 352 GLU A N 1
ATOM 2879 C CA . GLU A 1 352 ? -14.486 -8.544 27.745 1.00 97.94 352 GLU A CA 1
ATOM 2880 C C . GLU A 1 352 ? -14.073 -7.774 26.478 1.00 97.94 352 GLU A C 1
ATOM 2882 O O . GLU A 1 352 ? -14.083 -8.331 25.377 1.00 97.94 352 GLU A O 1
ATOM 2887 N N . LEU A 1 353 ? -13.607 -6.529 26.626 1.00 97.94 353 LEU A N 1
ATOM 2888 C CA . LEU A 1 353 ? -13.099 -5.714 25.518 1.00 97.94 353 LEU A CA 1
ATOM 2889 C C . LEU A 1 353 ? -11.859 -6.335 24.865 1.00 97.94 353 LEU A C 1
ATOM 2891 O O . LEU A 1 353 ? -11.718 -6.285 23.642 1.00 97.94 353 LEU A O 1
ATOM 2895 N N . LYS A 1 354 ? -10.979 -6.965 25.653 1.00 97.81 354 LYS A N 1
ATOM 2896 C CA . LYS A 1 354 ? -9.816 -7.690 25.130 1.00 97.81 354 LYS A CA 1
ATOM 2897 C C . LYS A 1 354 ? -10.227 -8.884 24.276 1.00 97.81 354 LYS A C 1
ATOM 2899 O O . LYS A 1 354 ? -9.665 -9.060 23.197 1.00 97.81 354 LYS A O 1
ATOM 2904 N N . LEU A 1 355 ? -11.199 -9.680 24.722 1.00 98.25 355 LEU A N 1
ATOM 2905 C CA . LEU A 1 355 ? -11.731 -10.792 23.928 1.00 98.25 355 LEU A CA 1
ATOM 2906 C C . LEU A 1 355 ? -12.366 -10.280 22.631 1.00 98.25 355 LEU A C 1
ATOM 2908 O O . LEU A 1 355 ? -12.033 -10.775 21.558 1.00 98.25 355 LEU A O 1
ATOM 2912 N N . LYS A 1 356 ? -13.163 -9.207 22.710 1.00 98.25 356 LYS A N 1
ATOM 2913 C CA . LYS A 1 356 ? -13.747 -8.550 21.532 1.00 98.25 356 LYS A CA 1
ATOM 2914 C C . LYS A 1 356 ? -12.677 -8.075 20.541 1.00 98.25 356 LYS A C 1
ATOM 2916 O O . LYS A 1 356 ? -12.837 -8.263 19.338 1.00 98.25 356 LYS A O 1
ATOM 2921 N N . ALA A 1 357 ? -11.587 -7.475 21.023 1.00 98.06 357 ALA A N 1
ATOM 2922 C CA . ALA A 1 357 ? -10.479 -7.031 20.177 1.00 98.06 357 ALA A CA 1
ATOM 2923 C C . ALA A 1 357 ? -9.739 -8.211 19.526 1.00 98.06 357 ALA A C 1
ATOM 2925 O O . ALA A 1 357 ? -9.426 -8.143 18.340 1.00 98.06 357 ALA A O 1
ATOM 2926 N N . ILE A 1 358 ? -9.518 -9.307 20.263 1.00 98.31 358 ILE A N 1
ATOM 2927 C CA . ILE A 1 358 ? -8.925 -10.544 19.730 1.00 98.31 358 ILE A CA 1
ATOM 2928 C C . ILE A 1 358 ? -9.807 -11.135 18.628 1.00 98.31 358 ILE A C 1
ATOM 2930 O O . ILE A 1 358 ? -9.302 -11.497 17.565 1.00 98.31 358 ILE A O 1
ATOM 2934 N N . ASP A 1 359 ? -11.113 -11.229 18.863 1.00 98.25 359 ASP A N 1
ATOM 2935 C CA . ASP A 1 359 ? -12.043 -11.785 17.883 1.00 98.25 359 ASP A CA 1
ATOM 2936 C C . ASP A 1 359 ? -12.133 -10.893 16.648 1.00 98.25 359 ASP A C 1
ATOM 2938 O O . ASP A 1 359 ? -12.060 -11.397 15.530 1.00 98.25 359 ASP A O 1
ATOM 2942 N N . LYS A 1 360 ? -12.154 -9.565 16.827 1.00 98.19 360 LYS A N 1
ATOM 2943 C CA . LYS A 1 360 ? -12.048 -8.630 15.706 1.00 98.19 360 LYS A CA 1
ATOM 2944 C C . LYS A 1 360 ? -10.753 -8.836 14.926 1.00 98.19 360 LYS A C 1
ATOM 2946 O O . LYS A 1 360 ? -10.806 -8.950 13.704 1.00 98.19 360 LYS A O 1
ATOM 2951 N N . TYR A 1 361 ? -9.611 -8.902 15.606 1.00 97.94 361 TYR A N 1
ATOM 2952 C CA . TYR A 1 361 ? -8.300 -9.054 14.976 1.00 97.94 361 TYR A CA 1
ATOM 2953 C C . TYR A 1 361 ? -8.227 -10.299 14.081 1.00 97.94 361 TYR A C 1
ATOM 2955 O O . TYR A 1 361 ? -7.721 -10.217 12.966 1.00 97.94 361 TYR A O 1
ATOM 2963 N N . LYS A 1 362 ? -8.818 -11.422 14.510 1.00 97.69 362 LYS A N 1
ATOM 2964 C CA . LYS A 1 362 ? -8.885 -12.664 13.715 1.00 97.69 362 LYS A CA 1
ATOM 2965 C C . LYS A 1 362 ? -9.706 -12.540 12.426 1.00 97.69 362 LYS A C 1
ATOM 2967 O O . LYS A 1 362 ? -9.523 -13.352 11.528 1.00 97.69 362 LYS A O 1
ATOM 2972 N N . THR A 1 363 ? -10.622 -11.573 12.343 1.00 97.38 363 THR A N 1
ATOM 2973 C CA . THR A 1 363 ? -11.464 -11.346 11.150 1.00 97.38 363 THR A CA 1
ATOM 2974 C C . THR A 1 363 ? -10.843 -10.392 10.133 1.00 97.38 363 THR A C 1
ATOM 2976 O O . THR A 1 363 ? -11.384 -10.237 9.043 1.00 97.38 363 THR A O 1
ATOM 2979 N N . ILE A 1 364 ? -9.740 -9.726 10.483 1.00 98.00 364 ILE A N 1
ATOM 2980 C CA . ILE A 1 364 ? -9.072 -8.778 9.592 1.00 98.00 364 ILE A CA 1
ATOM 2981 C C . ILE A 1 364 ? -8.434 -9.540 8.429 1.00 98.00 364 ILE A C 1
ATOM 2983 O O . ILE A 1 364 ? -7.752 -10.543 8.629 1.00 98.00 364 ILE A O 1
ATOM 2987 N N . THR A 1 365 ? -8.605 -9.013 7.220 1.00 97.62 365 THR A N 1
ATOM 2988 C CA . THR A 1 365 ? -8.058 -9.532 5.961 1.00 97.62 365 THR A CA 1
ATOM 2989 C C . THR A 1 365 ? -7.097 -8.495 5.368 1.00 97.62 365 THR A C 1
ATOM 2991 O O . THR A 1 365 ? -7.535 -7.623 4.615 1.00 97.62 365 THR A O 1
ATOM 2994 N N . PRO A 1 366 ? -5.802 -8.520 5.742 1.00 97.12 366 PRO A N 1
ATOM 2995 C CA . PRO A 1 366 ? -4.862 -7.457 5.395 1.00 97.12 366 PRO A CA 1
ATOM 2996 C C . PRO A 1 366 ? -4.633 -7.304 3.887 1.00 97.12 366 PRO A C 1
ATOM 2998 O O . PRO A 1 366 ? -4.147 -8.224 3.238 1.00 97.12 366 PRO A O 1
ATOM 3001 N N . MET A 1 367 ? -4.913 -6.127 3.331 1.00 97.31 367 MET A N 1
ATOM 3002 C CA . MET A 1 367 ? -4.572 -5.830 1.935 1.00 97.31 367 MET A CA 1
ATOM 3003 C C . MET A 1 367 ? -3.147 -5.263 1.840 1.00 97.31 367 MET A C 1
ATOM 3005 O O . MET A 1 367 ? -2.756 -4.380 2.611 1.00 97.31 367 MET A O 1
ATOM 3009 N N . VAL A 1 368 ? -2.358 -5.762 0.887 1.00 98.06 368 VAL A N 1
ATOM 3010 C CA . VAL A 1 368 ? -1.001 -5.279 0.602 1.00 98.06 368 VAL A CA 1
ATOM 3011 C C . VAL A 1 368 ? -1.025 -4.380 -0.629 1.00 98.06 368 VAL A C 1
ATOM 3013 O O . VAL A 1 368 ? -1.279 -4.845 -1.731 1.00 98.06 368 VAL A O 1
ATOM 3016 N N . TYR A 1 369 ? -0.739 -3.093 -0.463 1.00 96.06 369 TYR A N 1
ATOM 3017 C CA . TYR A 1 369 ? -0.671 -2.118 -1.555 1.00 96.06 369 TYR A CA 1
ATOM 3018 C C . TYR A 1 369 ? 0.764 -1.735 -1.936 1.00 96.06 369 TYR A C 1
ATOM 3020 O O . TYR A 1 369 ? 0.962 -1.089 -2.964 1.00 96.06 369 TYR A O 1
ATOM 3028 N N . ILE A 1 370 ? 1.761 -2.095 -1.121 1.00 96.69 370 ILE A N 1
ATOM 3029 C CA . ILE A 1 370 ? 3.170 -1.830 -1.426 1.00 96.69 370 ILE A CA 1
ATOM 3030 C C . ILE A 1 370 ? 3.734 -2.880 -2.388 1.00 96.69 370 ILE A C 1
ATOM 3032 O O . ILE A 1 370 ? 3.325 -4.042 -2.386 1.00 96.69 370 ILE A O 1
ATOM 3036 N N . ASP A 1 371 ? 4.715 -2.482 -3.192 1.00 94.94 371 ASP A N 1
ATOM 3037 C CA . ASP A 1 371 ? 5.381 -3.353 -4.153 1.00 94.94 371 ASP A CA 1
ATOM 3038 C C . ASP A 1 371 ? 6.880 -3.030 -4.344 1.00 94.94 371 ASP A C 1
ATOM 3040 O O . ASP A 1 371 ? 7.504 -2.203 -3.656 1.00 94.94 371 ASP A O 1
ATOM 3044 N N . GLY A 1 372 ? 7.488 -3.731 -5.305 1.00 93.12 372 GLY A N 1
ATOM 3045 C CA . GLY A 1 372 ? 8.878 -3.561 -5.714 1.00 93.12 372 GLY A CA 1
ATOM 3046 C C . GLY A 1 372 ? 9.219 -2.176 -6.282 1.00 93.12 372 GLY A C 1
ATOM 3047 O O . GLY A 1 372 ? 10.397 -1.905 -6.502 1.00 93.12 372 GLY A O 1
ATOM 3048 N N . PHE A 1 373 ? 8.259 -1.276 -6.490 1.00 94.56 373 PHE A N 1
ATOM 3049 C CA . PHE A 1 373 ? 8.474 0.101 -6.945 1.00 94.56 373 PHE A CA 1
ATOM 3050 C C . PHE A 1 373 ? 8.082 1.147 -5.901 1.00 94.56 373 PHE A C 1
ATOM 3052 O O . PHE A 1 373 ? 8.628 2.251 -5.929 1.00 94.56 373 PHE A O 1
ATOM 3059 N N . THR A 1 374 ? 7.225 0.807 -4.931 1.00 94.12 374 THR A N 1
ATOM 3060 C CA . THR A 1 374 ? 6.848 1.724 -3.848 1.00 94.12 374 THR A CA 1
ATOM 3061 C C . THR A 1 374 ? 8.082 2.251 -3.124 1.00 94.12 374 THR A C 1
ATOM 3063 O O . THR A 1 374 ? 8.884 1.476 -2.596 1.00 94.12 374 THR A O 1
ATOM 3066 N N . HIS A 1 375 ? 8.240 3.574 -3.074 1.00 90.50 375 HIS A N 1
ATOM 3067 C CA . HIS A 1 375 ? 9.368 4.207 -2.396 1.00 90.50 375 HIS A CA 1
ATOM 3068 C C . HIS A 1 375 ? 9.388 3.847 -0.903 1.00 90.50 375 HIS A C 1
ATOM 3070 O O . HIS A 1 375 ? 8.348 3.865 -0.248 1.00 90.50 375 HIS A O 1
ATOM 3076 N N . ARG A 1 376 ? 10.572 3.590 -0.326 1.00 87.75 376 ARG A N 1
ATOM 3077 C CA . ARG A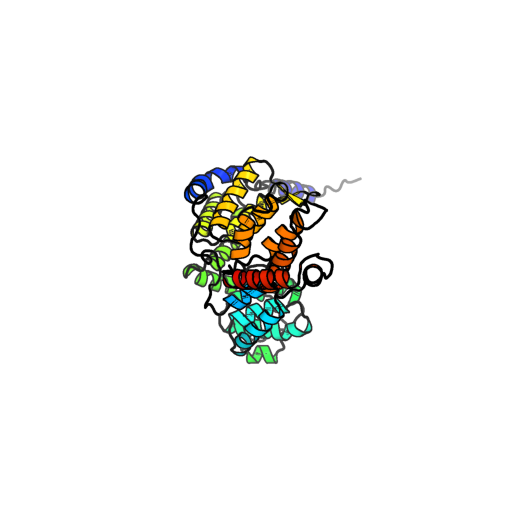 1 376 ? 10.696 3.097 1.063 1.00 87.75 376 ARG A CA 1
ATOM 3078 C C . ARG A 1 376 ? 10.052 3.989 2.122 1.00 87.75 376 ARG A C 1
ATOM 3080 O O . ARG A 1 376 ? 9.614 3.518 3.163 1.00 87.75 376 ARG A O 1
ATOM 3087 N N . MET A 1 377 ? 9.991 5.290 1.847 1.00 87.88 377 MET A N 1
ATOM 3088 C CA . MET A 1 377 ? 9.368 6.263 2.747 1.00 87.88 377 MET A CA 1
ATOM 3089 C C . MET A 1 377 ? 7.841 6.147 2.782 1.00 87.88 377 MET A C 1
ATOM 3091 O O . MET A 1 377 ? 7.238 6.768 3.649 1.00 87.88 377 MET A O 1
ATOM 3095 N N . ASN A 1 378 ? 7.237 5.379 1.874 1.00 91.56 378 ASN A N 1
ATOM 3096 C CA . ASN A 1 378 ? 5.792 5.196 1.732 1.00 91.56 378 ASN A CA 1
ATOM 3097 C C . ASN A 1 378 ? 5.366 3.746 2.020 1.00 91.56 378 ASN A C 1
ATOM 3099 O O . ASN A 1 378 ? 4.248 3.364 1.695 1.00 91.56 378 ASN A O 1
ATOM 3103 N N . TRP A 1 379 ? 6.262 2.926 2.577 1.00 92.81 379 TRP A N 1
ATOM 3104 C CA . TRP A 1 379 ? 5.945 1.542 2.914 1.00 92.81 379 TRP A CA 1
ATOM 3105 C C . TRP A 1 379 ? 5.029 1.434 4.122 1.00 92.81 379 TRP A C 1
ATOM 3107 O O . TRP A 1 379 ? 3.978 0.816 4.033 1.00 92.81 379 TRP A O 1
ATOM 3117 N N . VAL A 1 380 ? 5.440 2.046 5.235 1.00 90.81 380 VAL A N 1
ATOM 3118 C CA . VAL A 1 380 ? 4.613 2.121 6.439 1.00 90.81 380 VAL A CA 1
ATOM 3119 C C . VAL A 1 380 ? 3.464 3.073 6.144 1.00 90.81 380 VAL A C 1
ATOM 3121 O O . VAL A 1 380 ? 3.697 4.182 5.654 1.00 90.81 380 VAL A O 1
ATOM 3124 N N . GLU A 1 381 ? 2.246 2.627 6.422 1.00 86.25 381 GLU A N 1
ATOM 3125 C CA . GLU A 1 381 ? 1.040 3.446 6.312 1.00 86.25 381 GLU A CA 1
ATOM 3126 C C . GLU A 1 381 ? 1.193 4.720 7.169 1.00 86.25 381 GLU A C 1
ATOM 3128 O O . GLU A 1 381 ? 1.737 4.660 8.275 1.00 86.25 381 GLU A O 1
ATOM 3133 N N . LYS A 1 382 ? 0.763 5.881 6.662 1.00 76.19 382 LYS A N 1
ATOM 3134 C CA . LYS A 1 382 ? 0.938 7.181 7.334 1.00 76.19 382 LYS A CA 1
ATOM 3135 C C . LYS A 1 382 ? -0.356 7.940 7.526 1.00 76.19 382 LYS A C 1
ATOM 3137 O O . LYS A 1 382 ? -1.195 7.892 6.600 1.00 76.19 382 LYS A O 1
#

Sequence (382 aa):
MTFYRNPWARWAALGCLLMLITACKPNPQNDIPYFQAFIQENNHRIADDPYISSTVRPGDKMYEILVNIQRGNWPLVEELLIPLVESEDPEAMVWYARIHINNINKRRDILLMLNQSLAKGNPHAYFRLSSKAFECLYYLKSSTLSSDVAESLGIESVNGGRNCSDEYFNLAIKGFEQLAEQGDLRAQYFLLQQKQWDQSTKTREQYLNELIRFAKAHYYQPLMDYIDTILTKETPSSQLKSKNKELEDFAIKLLTVAANNNYIPAVTKIIEYKIRSIDKDDVLFDHGINLGSHVSITWKMLFFANDRYQNVLTEEEKYYYALLHNMITGNDRYSNIINNENSGISIKEKNELKLKAIDKYKTITPMVYIDGFTHRMNWVEK

Secondary structure (DSSP, 8-state):
------GGGGHHHHHTTSS----PPP-GGGGHHHHHHHHHHHTT---S-TTTT-SS-TTSTTHHHHHHHHHT-HHHHHHHHHHHHHTT-HHHHHHHHHHHTT-GGGHHHHHHHHHHHHHTT-HHHHHHTBTT-HHIIIIITT----HHHHHHTT----TT--S-BHHHHHHHHHHHHHHHHTT-HHHHHHHHHHTTGGG-GGGHHHHHHHHHHHHHTT--HHHHHHHHTT-EEPTTT--EE-SSHHHHHHHHHHHHHHHHTT-HHHHHHHHHHTTTT--TT-HHHHHHHHTT-HHHHHHHHHHHSSTTTT----HHHHHHHHHHHHHHH---TTHHHHT-TTS---HHHHHHHHHHHHHHHHH--------SSS-GGGSS--